Protein AF-A0A397V109-F1 (afdb_monomer_lite)

Secondary structure (DSSP, 8-state):
-----HHHHHHHHHHHHHH-TT--EEEEEEETTEEEEEEE-HHHHHHH-HHHHHHHHH----TTS-EEEEE-SS-HHHHHHHHHHHHH-----TT--HHHHHHHHHHHHHTT-HHHHHHHHHHHHHH-HHHHHHTHHHHHHHHHH-GGGHHHHHHHHHHHHHHHHHSSS-TTTSSGGGGG--HHHHHHHHH-S---S-HHHHHHHHHHHHHHT-TTS-SSGGG--HHHHHHHHHHTTTTGGG--GGGS-HHHIIIIIGGGGGGS-HHHHHHHHHHHH-TTS---SPPPPPSS----PPPS-S-----TTHHHHHHHHHHHHHHHHHHHHHHHHHHHHH-TT-HHHHHHHHHHHHHTT-HHHHHHHHHHHHHH-TT-HHHHHHHHHHHHHHHHHHEEEEEEE-HHHHHH--SSSSS---TTSSSP----EEEEETTSBHHHHHHHHHHHHTS-GGGEEEEEEEE-TT--EEEEEEPPGGGTTSBHHHHHHHHHTT-SSEEEEEEE-SS-SSSS-SS--TTS-TTEEEEEEEEEETTTTEEEEEEEEEEETTSBGGGGHHHHHHHTTPPTT--EEEEEEETTEEEE--TTSBTTTTT--TTEEEEEEEPPPHHHHHHHHHTT----HHHHHHHHTTEEEEEEEESS--SS-PPPEEEEEETT-BHHHHHHHHHHHHTS-GGGEEEEEEPTTT--EEEEE---TT-BHHHHT---S-TT---EEEEEE-SS-------SSSSSSSSS-----

pLDDT: mean 78.67, std 17.7, range [24.3, 97.19]

Structure (mmCIF, N/CA/C/O backbone):
data_AF-A0A397V109-F1
#
_entry.id   AF-A0A397V109-F1
#
loop_
_atom_site.group_PDB
_atom_site.id
_atom_site.type_symbol
_atom_site.label_atom_id
_atom_site.label_alt_id
_atom_site.label_comp_id
_atom_site.label_asym_id
_atom_site.label_entity_id
_atom_site.label_seq_id
_atom_site.pdbx_PDB_ins_code
_atom_site.Cartn_x
_atom_site.Cartn_y
_atom_site.Cartn_z
_atom_site.occupancy
_atom_site.B_iso_or_equiv
_atom_site.auth_seq_id
_atom_site.auth_comp_id
_atom_site.auth_asym_id
_atom_site.auth_atom_id
_atom_site.pdbx_PDB_model_num
ATOM 1 N N . MET A 1 1 ? 16.526 22.397 -56.017 1.00 57.78 1 MET A N 1
ATOM 2 C CA . MET A 1 1 ? 16.023 21.101 -55.518 1.00 57.78 1 MET A CA 1
ATOM 3 C C . MET A 1 1 ? 17.223 20.169 -55.477 1.00 57.78 1 MET A C 1
ATOM 5 O O . MET A 1 1 ? 17.871 20.022 -56.505 1.00 57.78 1 MET A O 1
ATOM 9 N N . THR A 1 2 ? 17.609 19.675 -54.302 1.00 64.06 2 THR A N 1
ATOM 10 C CA . THR A 1 2 ? 18.839 18.883 -54.137 1.00 64.06 2 THR A CA 1
ATOM 11 C C . THR A 1 2 ? 18.460 17.414 -54.027 1.00 64.06 2 THR A C 1
ATOM 13 O O . THR A 1 2 ? 17.889 17.015 -53.016 1.00 64.06 2 THR A O 1
ATOM 16 N N . THR A 1 3 ? 18.765 16.621 -55.052 1.00 83.31 3 THR A N 1
ATOM 17 C CA . THR A 1 3 ? 18.556 15.165 -55.046 1.00 83.31 3 THR A CA 1
ATOM 18 C C . THR A 1 3 ? 19.844 14.479 -54.602 1.00 83.31 3 THR A C 1
ATOM 20 O O . THR A 1 3 ? 20.918 14.778 -55.125 1.00 83.31 3 THR A O 1
ATOM 23 N N . LYS A 1 4 ? 19.752 13.588 -53.614 1.00 86.81 4 LYS A N 1
ATOM 24 C CA . LYS A 1 4 ? 20.885 12.852 -53.038 1.00 86.81 4 LYS A CA 1
ATOM 25 C C . LYS A 1 4 ? 20.827 11.396 -53.509 1.00 86.81 4 LYS A C 1
ATOM 27 O O . LYS A 1 4 ? 19.769 10.788 -53.435 1.00 86.81 4 LYS A O 1
ATOM 32 N N . PHE A 1 5 ? 21.951 10.846 -53.968 1.00 88.56 5 PHE A N 1
ATOM 33 C CA . PHE A 1 5 ? 22.059 9.472 -54.488 1.00 88.56 5 PHE A CA 1
ATOM 34 C C . PHE A 1 5 ? 23.004 8.626 -53.621 1.00 88.56 5 PHE A C 1
ATOM 36 O O . PHE A 1 5 ? 24.013 8.110 -54.100 1.00 88.56 5 PHE A O 1
ATOM 43 N N . PHE A 1 6 ? 22.729 8.548 -52.319 1.00 88.38 6 PHE A N 1
ATOM 44 C CA . PHE A 1 6 ? 23.632 7.887 -51.373 1.00 88.38 6 PHE A CA 1
ATOM 45 C C . PHE A 1 6 ? 23.567 6.360 -51.443 1.00 88.38 6 PHE A C 1
ATOM 47 O O . PHE A 1 6 ? 24.611 5.730 -51.348 1.00 88.38 6 PHE A O 1
ATOM 54 N N . ASP A 1 7 ? 22.410 5.767 -51.738 1.00 86.12 7 ASP A N 1
ATOM 55 C CA . ASP A 1 7 ? 22.260 4.304 -51.769 1.00 86.12 7 ASP A CA 1
ATOM 56 C C . ASP A 1 7 ? 23.189 3.645 -52.796 1.00 86.12 7 ASP A C 1
ATOM 58 O O . ASP A 1 7 ? 23.895 2.681 -52.498 1.00 86.12 7 ASP A O 1
ATOM 62 N N . GLN A 1 8 ? 23.266 4.212 -54.006 1.00 89.75 8 GLN A N 1
ATOM 63 C CA . GLN A 1 8 ? 24.170 3.702 -55.036 1.00 89.75 8 GLN A CA 1
ATOM 64 C C . GLN A 1 8 ? 25.644 3.889 -54.647 1.00 89.75 8 GLN A C 1
ATOM 66 O O . GLN A 1 8 ? 26.463 3.014 -54.926 1.00 89.75 8 GLN A O 1
ATOM 71 N N . LEU A 1 9 ? 25.989 5.002 -53.992 1.00 89.50 9 LEU A N 1
ATOM 72 C CA . LEU A 1 9 ? 27.342 5.244 -53.486 1.00 89.50 9 LEU A CA 1
ATOM 73 C C . LEU A 1 9 ? 27.724 4.212 -52.411 1.00 89.50 9 LEU A C 1
ATOM 75 O O . LEU A 1 9 ? 28.792 3.609 -52.499 1.00 89.50 9 LEU A O 1
ATOM 79 N N . CYS A 1 10 ? 26.838 3.958 -51.447 1.00 87.75 10 CYS A N 1
ATOM 80 C CA . CYS A 1 10 ? 27.024 2.972 -50.382 1.00 87.75 10 CYS A CA 1
ATOM 81 C C . CYS A 1 10 ? 27.157 1.544 -50.935 1.00 87.75 10 CYS A C 1
ATOM 83 O O . CYS A 1 10 ? 28.041 0.790 -50.519 1.00 87.75 10 CYS A O 1
ATOM 85 N N . ASN A 1 11 ? 26.347 1.187 -51.936 1.00 88.88 11 ASN A N 1
ATOM 86 C CA . ASN A 1 11 ? 26.445 -0.099 -52.631 1.00 88.88 11 ASN A CA 1
ATOM 87 C C . ASN A 1 11 ? 27.777 -0.256 -53.377 1.00 88.88 11 ASN A C 1
ATOM 89 O O . ASN A 1 11 ? 28.381 -1.328 -53.345 1.00 88.88 11 ASN A O 1
ATOM 93 N N . ASN A 1 12 ? 28.265 0.807 -54.021 1.00 91.06 12 ASN A N 1
ATOM 94 C CA . ASN A 1 12 ? 29.564 0.787 -54.696 1.00 91.06 12 ASN A CA 1
ATOM 95 C C . ASN A 1 12 ? 30.718 0.576 -53.698 1.00 91.06 12 ASN A C 1
ATOM 97 O O . ASN A 1 12 ? 31.621 -0.209 -53.977 1.00 91.06 12 ASN A O 1
ATOM 101 N N . LEU A 1 13 ? 30.671 1.216 -52.523 1.00 92.12 13 LEU A N 1
ATOM 102 C CA . LEU A 1 13 ? 31.668 1.014 -51.461 1.00 92.12 13 LEU A CA 1
ATOM 103 C C . LEU A 1 13 ? 31.584 -0.384 -50.835 1.00 92.12 13 LEU A C 1
ATOM 105 O O . LEU A 1 13 ? 32.615 -0.972 -50.520 1.00 92.12 13 LEU A O 1
ATOM 109 N N . THR A 1 14 ? 30.384 -0.954 -50.713 1.00 91.38 14 THR A N 1
ATOM 110 C CA . THR A 1 14 ? 30.206 -2.338 -50.238 1.00 91.38 14 THR A CA 1
ATOM 111 C C . THR A 1 14 ? 30.881 -3.333 -51.186 1.00 91.38 14 THR A C 1
ATOM 113 O O . THR A 1 14 ? 31.674 -4.160 -50.744 1.00 91.38 14 THR A O 1
ATOM 116 N N . LYS A 1 15 ? 30.665 -3.194 -52.502 1.00 92.06 15 LYS A N 1
ATOM 117 C CA . LYS A 1 15 ? 31.326 -4.035 -53.517 1.00 92.06 15 LYS A CA 1
ATOM 118 C C . LYS A 1 15 ? 32.849 -3.909 -53.496 1.00 92.06 15 LYS A C 1
ATOM 120 O O . LYS A 1 15 ? 33.547 -4.888 -53.734 1.00 92.06 15 LYS A O 1
ATOM 125 N N . LEU A 1 16 ? 33.369 -2.715 -53.202 1.00 93.19 16 LEU A N 1
ATOM 126 C CA . LEU A 1 16 ? 34.809 -2.489 -53.072 1.00 93.19 16 LEU A CA 1
ATOM 127 C C . LEU A 1 16 ? 35.408 -3.282 -51.897 1.00 93.19 16 LEU A C 1
ATOM 129 O O . LEU A 1 16 ? 36.487 -3.855 -52.032 1.00 93.19 16 LEU A O 1
ATOM 133 N N . LEU A 1 17 ? 34.705 -3.351 -50.761 1.00 93.12 17 LEU A N 1
ATOM 134 C CA . LEU A 1 17 ? 35.109 -4.189 -49.627 1.00 93.12 17 LEU A CA 1
ATOM 135 C C . LEU A 1 17 ? 35.103 -5.682 -49.998 1.00 93.12 17 LEU A C 1
ATOM 137 O O . LEU A 1 17 ? 36.055 -6.393 -49.685 1.00 93.12 17 LEU A O 1
ATOM 141 N N . GLU A 1 18 ? 34.064 -6.144 -50.696 1.00 91.19 18 GLU A N 1
ATOM 142 C CA . GLU A 1 18 ? 33.892 -7.556 -51.072 1.00 91.19 18 GLU A CA 1
ATOM 143 C C . GLU A 1 18 ? 34.936 -8.031 -52.093 1.00 91.19 18 GLU A C 1
ATOM 145 O O . GLU A 1 18 ? 35.552 -9.080 -51.905 1.00 91.19 18 GLU A O 1
ATOM 150 N N . ASN A 1 19 ? 35.192 -7.243 -53.141 1.00 90.94 19 ASN A N 1
ATOM 151 C CA . ASN A 1 19 ? 36.157 -7.604 -54.184 1.00 90.94 19 ASN A CA 1
ATOM 152 C C . ASN A 1 19 ? 37.613 -7.452 -53.718 1.00 90.94 19 ASN A C 1
ATOM 154 O O . ASN A 1 19 ? 38.496 -8.145 -54.220 1.00 90.94 19 ASN A O 1
ATOM 158 N N . SER A 1 20 ? 37.868 -6.583 -52.730 1.00 87.75 20 SER A N 1
ATOM 159 C CA . SER A 1 20 ? 39.208 -6.302 -52.189 1.00 87.75 20 SER A CA 1
ATOM 160 C C . SER A 1 20 ? 40.224 -5.766 -53.219 1.00 87.75 20 SER A C 1
ATOM 162 O O . SER A 1 20 ? 41.440 -5.895 -53.019 1.00 87.75 20 SER A O 1
ATOM 164 N N . ASP A 1 21 ? 39.746 -5.179 -54.318 1.00 86.81 21 ASP A N 1
ATOM 165 C CA . ASP A 1 21 ? 40.582 -4.565 -55.354 1.00 86.81 21 ASP A CA 1
ATOM 166 C C . ASP A 1 21 ? 41.346 -3.368 -54.775 1.00 86.81 21 ASP A C 1
ATOM 168 O O . ASP A 1 21 ? 40.750 -2.523 -54.128 1.00 86.81 21 ASP A O 1
ATOM 172 N N . GLU A 1 22 ? 42.661 -3.282 -55.005 1.00 88.88 22 GLU A N 1
ATOM 173 C CA . GLU A 1 22 ? 43.527 -2.196 -54.493 1.00 88.88 22 GLU A CA 1
ATOM 174 C C . GLU A 1 22 ? 43.613 -2.068 -52.954 1.00 88.88 22 GLU A C 1
ATOM 176 O O . GLU A 1 22 ? 44.060 -1.043 -52.427 1.00 88.88 22 GLU A O 1
ATOM 181 N N . HIS A 1 23 ? 43.249 -3.115 -52.204 1.00 92.94 23 HIS A N 1
ATOM 182 C CA . HIS A 1 23 ? 43.433 -3.123 -50.751 1.00 92.94 23 HIS A CA 1
ATOM 183 C C . HIS A 1 23 ? 44.911 -2.929 -50.365 1.00 92.94 23 HIS A C 1
ATOM 185 O O . HIS A 1 23 ? 45.818 -3.510 -50.960 1.00 92.94 23 HIS A O 1
ATOM 191 N N . ASN A 1 24 ? 45.151 -2.141 -49.317 1.00 93.06 24 ASN A N 1
ATOM 192 C CA . ASN A 1 24 ? 46.492 -1.837 -48.801 1.00 93.06 24 ASN A CA 1
ATOM 193 C C . ASN A 1 24 ? 46.618 -2.045 -47.278 1.00 93.06 24 ASN A C 1
ATOM 195 O O . ASN A 1 24 ? 47.662 -1.772 -46.677 1.00 93.06 24 ASN A O 1
ATOM 199 N N . VAL A 1 25 ? 45.556 -2.550 -46.641 1.00 94.69 25 VAL A N 1
ATOM 200 C CA . VAL A 1 25 ? 45.498 -2.893 -45.216 1.00 94.69 25 VAL A CA 1
ATOM 201 C C . VAL A 1 25 ? 44.958 -4.313 -45.051 1.00 94.69 25 VAL A C 1
ATOM 203 O O . VAL A 1 25 ? 44.003 -4.702 -45.723 1.00 94.69 25 VAL A O 1
ATOM 206 N N . ILE A 1 26 ? 45.552 -5.078 -44.135 1.00 94.62 26 ILE A N 1
ATOM 207 C CA . ILE A 1 26 ? 45.039 -6.366 -43.658 1.00 94.62 26 ILE A CA 1
ATOM 208 C C . ILE A 1 26 ? 44.776 -6.246 -42.160 1.00 94.62 26 ILE A C 1
ATOM 210 O O . ILE A 1 26 ? 45.684 -5.923 -41.396 1.00 94.62 26 ILE A O 1
ATOM 214 N N . ILE A 1 27 ? 43.548 -6.529 -41.737 1.00 94.94 27 ILE A N 1
ATOM 215 C CA . ILE A 1 27 ? 43.152 -6.538 -40.328 1.00 94.94 27 ILE A CA 1
ATOM 216 C C . ILE A 1 27 ? 42.909 -7.986 -39.914 1.00 94.94 27 ILE A C 1
ATOM 218 O O . ILE A 1 27 ? 42.006 -8.634 -40.435 1.00 94.94 27 ILE A O 1
ATOM 222 N N . LYS A 1 28 ? 43.731 -8.510 -39.010 1.00 94.12 28 LYS A N 1
ATOM 223 C CA . LYS A 1 28 ? 43.579 -9.846 -38.433 1.00 94.12 28 LYS A CA 1
ATOM 224 C C . LYS A 1 28 ? 42.728 -9.744 -37.176 1.00 94.12 28 LYS A C 1
ATOM 226 O O . LYS A 1 28 ? 43.086 -9.013 -36.257 1.00 94.12 28 LYS A O 1
ATOM 231 N N . VAL A 1 29 ? 41.611 -10.459 -37.152 1.00 94.31 29 VAL A N 1
ATOM 232 C CA . VAL A 1 29 ? 40.603 -10.388 -36.090 1.00 94.31 29 VAL A CA 1
ATOM 233 C C . VAL A 1 29 ? 40.403 -11.758 -35.466 1.00 94.31 29 VAL A C 1
ATOM 235 O O . VAL A 1 29 ? 40.302 -12.748 -36.189 1.00 94.31 29 VAL A O 1
ATOM 238 N N . GLY A 1 30 ? 40.307 -11.798 -34.140 1.00 87.06 30 GLY A N 1
ATOM 239 C CA . GLY A 1 30 ? 40.096 -13.018 -33.362 1.00 87.06 30 GLY A CA 1
ATOM 240 C C . GLY A 1 30 ? 41.320 -13.427 -32.542 1.00 87.06 30 GLY A C 1
ATOM 241 O O . GLY A 1 30 ? 42.300 -12.689 -32.443 1.00 87.06 30 GLY A O 1
ATOM 242 N N . GLN A 1 31 ? 41.240 -14.603 -31.921 1.00 84.94 31 GLN A N 1
ATOM 243 C CA . GLN A 1 31 ? 42.301 -15.191 -31.097 1.00 84.94 31 GLN A CA 1
ATOM 244 C C . GLN A 1 31 ? 42.579 -16.618 -31.567 1.00 84.94 31 GLN A C 1
ATOM 246 O O . GLN A 1 31 ? 41.668 -17.300 -32.040 1.00 84.94 31 GLN A O 1
ATOM 251 N N . ASP A 1 32 ? 43.827 -17.073 -31.439 1.00 77.31 32 ASP A N 1
ATOM 252 C CA . ASP A 1 32 ? 44.225 -18.418 -31.860 1.00 77.31 32 ASP A CA 1
ATOM 253 C C . ASP A 1 32 ? 43.330 -19.504 -31.229 1.00 77.31 32 ASP A C 1
ATOM 255 O O . ASP A 1 32 ? 43.099 -19.474 -30.016 1.00 77.31 32 ASP A O 1
ATOM 259 N N . PRO A 1 33 ? 42.826 -20.481 -32.015 1.00 77.81 33 PRO A N 1
ATOM 260 C CA . PRO A 1 33 ? 43.132 -20.760 -33.428 1.00 77.81 33 PRO A CA 1
ATOM 261 C C . PRO A 1 33 ? 42.203 -20.072 -34.456 1.00 77.81 33 PRO A C 1
ATOM 263 O O . PRO A 1 33 ? 42.360 -20.280 -35.658 1.00 77.81 33 PRO A O 1
ATOM 266 N N . ASN A 1 34 ? 41.222 -19.279 -34.019 1.00 84.50 34 ASN A N 1
ATOM 267 C CA . ASN A 1 34 ? 40.175 -18.702 -34.868 1.00 84.50 34 ASN A CA 1
ATOM 268 C C . ASN A 1 34 ? 40.494 -17.242 -35.224 1.00 84.50 34 ASN A C 1
ATOM 270 O O . ASN A 1 34 ? 39.963 -16.311 -34.615 1.00 84.50 34 ASN A O 1
ATOM 274 N N . ILE A 1 35 ? 41.363 -17.051 -36.222 1.00 91.06 35 ILE A N 1
ATOM 275 C CA . ILE A 1 35 ? 41.751 -15.731 -36.741 1.00 91.06 35 ILE A CA 1
ATOM 276 C C . ILE A 1 35 ? 41.269 -15.574 -38.186 1.00 91.06 35 ILE A C 1
ATOM 278 O O . ILE A 1 35 ? 41.599 -16.385 -39.051 1.00 91.06 35 ILE A O 1
ATOM 282 N N . GLN A 1 36 ? 40.547 -14.488 -38.467 1.00 94.56 36 GLN A N 1
ATOM 283 C CA . GLN A 1 36 ? 40.122 -14.109 -39.816 1.00 94.56 36 GLN A CA 1
ATOM 284 C C . GLN A 1 36 ? 40.826 -12.828 -40.272 1.00 94.56 36 GLN A C 1
ATOM 286 O O . GLN A 1 36 ? 40.946 -11.863 -39.521 1.00 94.56 36 GLN A O 1
ATOM 291 N N . ALA A 1 37 ? 41.294 -12.813 -41.522 1.00 93.44 37 ALA A N 1
ATOM 292 C CA . ALA A 1 37 ? 41.949 -11.659 -42.128 1.00 93.44 37 ALA A CA 1
ATOM 293 C C . ALA A 1 37 ? 40.981 -10.892 -43.041 1.00 93.44 37 ALA A C 1
ATOM 295 O O . ALA A 1 37 ? 40.477 -11.438 -44.021 1.00 93.44 37 ALA A O 1
ATOM 296 N N . PHE A 1 38 ? 40.776 -9.610 -42.750 1.00 95.31 38 PHE A N 1
ATOM 297 C CA . PHE A 1 38 ? 39.951 -8.688 -43.525 1.00 95.31 38 PHE A CA 1
ATOM 298 C C . PHE A 1 38 ? 40.837 -7.777 -44.373 1.00 95.31 38 PHE A C 1
ATOM 300 O O . PHE A 1 38 ? 41.732 -7.106 -43.854 1.00 95.31 38 PHE A O 1
ATOM 307 N N . LYS A 1 39 ? 40.589 -7.741 -45.683 1.00 95.62 39 LYS A N 1
ATOM 308 C CA . LYS A 1 39 ? 41.270 -6.843 -46.622 1.00 95.62 39 LYS A CA 1
ATOM 309 C C . LYS A 1 39 ? 40.537 -5.505 -46.667 1.00 95.62 39 LYS A C 1
ATOM 311 O O . LYS A 1 39 ? 39.320 -5.475 -46.811 1.00 95.62 39 LYS A O 1
ATOM 316 N N . ALA A 1 40 ? 41.264 -4.401 -46.520 1.00 95.75 40 ALA A N 1
ATOM 317 C CA . ALA A 1 40 ? 40.664 -3.076 -46.417 1.00 95.75 40 ALA A CA 1
ATOM 318 C C . ALA A 1 40 ? 41.521 -1.959 -47.037 1.00 95.75 40 ALA A C 1
ATOM 320 O O . ALA A 1 40 ? 42.699 -2.134 -47.354 1.00 95.75 40 ALA A O 1
ATOM 321 N N . HIS A 1 41 ? 40.905 -0.783 -47.173 1.00 95.44 41 HIS A N 1
ATOM 322 C CA . HIS A 1 41 ? 41.467 0.406 -47.800 1.00 95.44 41 HIS A CA 1
ATOM 323 C C . HIS A 1 41 ? 41.745 1.473 -46.745 1.00 95.44 41 HIS A C 1
ATOM 325 O O . HIS A 1 41 ? 40.826 1.985 -46.097 1.00 95.44 41 HIS A O 1
ATOM 331 N N . SER A 1 42 ? 43.013 1.862 -46.602 1.00 93.25 42 SER A N 1
ATOM 332 C CA . SER A 1 42 ? 43.443 2.845 -45.605 1.00 93.25 42 SER A CA 1
ATOM 333 C C . SER A 1 42 ? 42.716 4.180 -45.753 1.00 93.25 42 SER A C 1
ATOM 335 O O . SER A 1 42 ? 42.463 4.846 -44.757 1.00 93.25 42 SER A O 1
ATOM 337 N N . ILE A 1 43 ? 42.365 4.582 -46.981 1.00 92.38 43 ILE A N 1
ATOM 338 C CA . ILE A 1 43 ? 41.693 5.861 -47.240 1.00 92.38 43 ILE A CA 1
ATOM 339 C C . ILE A 1 43 ? 40.280 5.897 -46.643 1.00 92.38 43 ILE A C 1
ATOM 341 O O . ILE A 1 43 ? 39.912 6.883 -46.007 1.00 92.38 43 ILE A O 1
ATOM 345 N N . ILE A 1 44 ? 39.529 4.798 -46.763 1.00 93.94 44 ILE A N 1
ATOM 346 C CA . ILE A 1 44 ? 38.174 4.678 -46.215 1.00 93.94 44 ILE A CA 1
ATOM 347 C C . ILE A 1 44 ? 38.259 4.624 -44.691 1.00 93.94 44 ILE A C 1
ATOM 349 O O . ILE A 1 44 ? 37.640 5.450 -44.018 1.00 93.94 44 ILE A O 1
ATOM 353 N N . LEU A 1 45 ? 39.115 3.746 -44.156 1.00 94.25 45 LEU A N 1
ATOM 354 C CA . LEU A 1 45 ? 39.343 3.610 -42.716 1.00 94.25 45 LEU A CA 1
ATOM 355 C C . LEU A 1 45 ? 39.734 4.947 -42.062 1.00 94.25 45 LEU A C 1
ATOM 357 O O . LEU A 1 45 ? 39.098 5.361 -41.095 1.00 94.25 45 LEU A O 1
ATOM 361 N N . ASN A 1 46 ? 40.707 5.664 -42.637 1.00 91.69 46 ASN A N 1
ATOM 362 C CA . ASN A 1 46 ? 41.176 6.962 -42.138 1.00 91.69 46 ASN A CA 1
ATOM 363 C C . ASN A 1 46 ? 40.090 8.043 -42.154 1.00 91.69 46 ASN A C 1
ATOM 365 O O . ASN A 1 46 ? 40.121 8.960 -41.332 1.00 91.69 46 ASN A O 1
ATOM 369 N N . SER A 1 47 ? 39.178 7.983 -43.127 1.00 89.81 47 SER A N 1
ATOM 370 C CA . SER A 1 47 ? 38.134 8.996 -43.303 1.00 89.81 47 SER A CA 1
ATOM 371 C C . SER A 1 47 ? 36.938 8.794 -42.371 1.00 89.81 47 SER A C 1
ATOM 373 O O . SER A 1 47 ? 36.316 9.772 -41.959 1.00 89.81 47 SER A O 1
ATOM 375 N N . ARG A 1 48 ? 36.620 7.541 -42.026 1.00 91.44 48 ARG A N 1
ATOM 376 C CA . ARG A 1 48 ? 35.386 7.170 -41.318 1.00 91.44 48 ARG A CA 1
ATOM 377 C C . ARG A 1 48 ? 35.602 6.767 -39.861 1.00 91.44 48 ARG A C 1
ATOM 379 O O . ARG A 1 48 ? 34.657 6.839 -39.083 1.00 91.44 48 ARG A O 1
ATOM 386 N N . CYS A 1 49 ? 36.816 6.379 -39.471 1.00 94.44 49 CYS A N 1
ATOM 387 C CA . CYS A 1 49 ? 37.109 5.897 -38.125 1.00 94.44 49 CYS A CA 1
ATOM 388 C C . CYS A 1 49 ? 38.420 6.492 -37.592 1.00 94.44 49 CYS A C 1
ATOM 390 O O . CYS A 1 49 ? 39.511 6.192 -38.081 1.00 94.44 49 CYS A O 1
ATOM 392 N N . LEU A 1 50 ? 38.315 7.327 -36.552 1.00 90.00 50 LEU A N 1
ATOM 393 C CA . LEU A 1 50 ? 39.473 7.986 -35.942 1.00 90.00 50 LEU A CA 1
ATOM 394 C C . LEU A 1 50 ? 40.457 6.974 -35.336 1.00 90.00 50 LEU A C 1
ATOM 396 O O . LEU A 1 50 ? 41.660 7.125 -35.515 1.00 90.00 50 LEU A O 1
ATOM 400 N N . TYR A 1 51 ? 39.948 5.902 -34.720 1.00 93.56 51 TYR A N 1
ATOM 401 C CA . TYR A 1 51 ? 40.778 4.814 -34.201 1.00 93.56 51 TYR A CA 1
ATOM 402 C C . TYR A 1 51 ? 41.703 4.243 -35.282 1.00 93.56 51 TYR A C 1
ATOM 404 O O . TYR A 1 51 ? 42.913 4.135 -35.082 1.00 93.56 51 TYR A O 1
ATOM 412 N N . PHE A 1 52 ? 41.158 3.921 -36.460 1.00 94.31 52 PHE A N 1
ATOM 413 C CA . PHE A 1 52 ? 41.978 3.396 -37.548 1.00 94.31 52 PHE A CA 1
ATOM 414 C C . PHE A 1 52 ? 42.904 4.447 -38.141 1.00 94.31 52 PHE A C 1
ATOM 416 O O . PHE A 1 52 ? 44.024 4.098 -38.500 1.00 94.31 52 PHE A O 1
ATOM 423 N N . LYS A 1 53 ? 42.488 5.716 -38.198 1.00 92.88 53 LYS A N 1
ATOM 424 C CA . LYS A 1 53 ? 43.363 6.816 -38.619 1.00 92.88 53 LYS A CA 1
ATOM 425 C C . LYS A 1 53 ? 44.630 6.886 -37.766 1.00 92.88 53 LYS A C 1
ATOM 427 O O . LYS A 1 53 ? 45.732 6.930 -38.314 1.00 92.88 53 LYS A O 1
ATOM 432 N N . ASP A 1 54 ? 44.472 6.838 -36.449 1.00 92.25 54 ASP A N 1
ATOM 433 C CA . ASP A 1 54 ? 45.587 6.918 -35.507 1.00 92.25 54 ASP A CA 1
ATOM 434 C C . ASP A 1 54 ? 46.431 5.631 -35.540 1.00 92.25 54 ASP A C 1
ATOM 436 O O . ASP A 1 54 ? 47.659 5.688 -35.639 1.00 92.25 54 ASP A O 1
ATOM 440 N N . LYS A 1 55 ? 45.785 4.455 -35.569 1.00 91.50 55 LYS A N 1
ATOM 441 C CA . LYS A 1 55 ? 46.469 3.150 -35.630 1.00 91.50 55 LYS A CA 1
ATOM 442 C C . LYS A 1 55 ? 47.271 2.987 -36.926 1.00 91.50 55 LYS A C 1
ATOM 444 O O . LYS A 1 55 ? 48.414 2.540 -36.894 1.00 91.50 55 LYS A O 1
ATOM 449 N N . LEU A 1 56 ? 46.726 3.409 -38.068 1.00 91.69 56 LEU A N 1
ATOM 450 C CA . LEU A 1 56 ? 47.418 3.368 -39.360 1.00 91.69 56 LEU A CA 1
ATOM 451 C C . LEU A 1 56 ? 48.566 4.377 -39.446 1.00 91.69 56 LEU A C 1
ATOM 453 O O . LEU A 1 56 ? 49.530 4.109 -40.165 1.00 91.69 56 LEU A O 1
ATOM 457 N N . ALA A 1 57 ? 48.498 5.511 -38.744 1.00 89.31 57 ALA A N 1
ATOM 458 C CA . ALA A 1 57 ? 49.602 6.470 -38.681 1.00 89.31 57 ALA A CA 1
ATOM 459 C C . ALA A 1 57 ? 50.821 5.907 -37.928 1.00 89.31 57 ALA A C 1
ATOM 461 O O . ALA A 1 57 ? 51.954 6.220 -38.288 1.00 89.31 57 ALA A O 1
ATOM 462 N N . ALA A 1 58 ? 50.594 5.040 -36.938 1.00 89.56 58 ALA A N 1
ATOM 463 C CA . ALA A 1 58 ? 51.648 4.401 -36.150 1.00 89.56 58 ALA A CA 1
ATOM 464 C C . ALA A 1 58 ? 52.326 3.202 -36.849 1.00 89.56 58 ALA A C 1
ATOM 466 O O . ALA A 1 58 ? 53.396 2.772 -36.423 1.00 89.56 58 ALA A O 1
ATOM 467 N N . ILE A 1 59 ? 51.718 2.652 -37.907 1.00 89.88 59 ILE A N 1
ATOM 468 C CA . ILE A 1 59 ? 52.175 1.424 -38.576 1.00 89.88 59 ILE A CA 1
ATOM 469 C C . ILE A 1 59 ? 52.875 1.748 -39.902 1.00 89.88 59 ILE A C 1
ATOM 471 O O . ILE A 1 59 ? 52.355 2.503 -40.734 1.00 89.88 59 ILE A O 1
ATOM 475 N N . THR A 1 60 ? 54.034 1.126 -40.132 1.00 84.88 60 THR A N 1
ATOM 476 C CA . THR A 1 60 ? 54.774 1.176 -41.402 1.00 84.88 60 THR A CA 1
ATOM 477 C C . THR A 1 60 ? 54.337 0.067 -42.359 1.00 84.88 60 THR A C 1
ATOM 479 O O . THR A 1 60 ? 53.773 -0.946 -41.950 1.00 84.88 60 THR A O 1
ATOM 482 N N . TYR A 1 61 ? 54.586 0.262 -43.653 1.00 85.06 61 TYR A N 1
ATOM 483 C CA . TYR A 1 61 ? 54.345 -0.773 -44.658 1.00 85.06 61 TYR A CA 1
ATOM 484 C C . TYR A 1 61 ? 55.328 -1.938 -44.498 1.00 85.06 61 TYR A C 1
ATOM 486 O O . TYR A 1 61 ? 56.483 -1.725 -44.129 1.00 85.06 61 TYR A O 1
ATOM 494 N N . ASN A 1 62 ? 54.859 -3.153 -44.776 1.00 84.69 62 ASN A N 1
ATOM 495 C CA . ASN A 1 62 ? 55.712 -4.332 -44.912 1.00 84.69 62 ASN A CA 1
ATOM 496 C C . ASN A 1 62 ? 56.317 -4.434 -46.327 1.00 84.69 62 ASN A C 1
ATOM 498 O O . ASN A 1 62 ? 56.003 -3.627 -47.203 1.00 84.69 62 ASN A O 1
ATOM 502 N N . ASP A 1 63 ? 57.126 -5.470 -46.564 1.00 79.88 63 ASP A N 1
ATOM 503 C CA . ASP A 1 63 ? 57.806 -5.722 -47.847 1.00 79.88 63 ASP A CA 1
ATOM 504 C C . ASP A 1 63 ? 56.850 -5.886 -49.048 1.00 79.88 63 ASP A C 1
ATOM 506 O O . ASP A 1 63 ? 57.251 -5.703 -50.195 1.00 79.88 63 ASP A O 1
ATOM 510 N N . ASN A 1 64 ? 55.568 -6.170 -48.790 1.00 80.88 64 ASN A N 1
ATOM 511 C CA . ASN A 1 64 ? 54.514 -6.281 -49.801 1.00 80.88 64 ASN A CA 1
ATOM 512 C C . ASN A 1 64 ? 53.693 -4.983 -49.956 1.00 80.88 64 ASN A C 1
ATOM 514 O O . ASN A 1 64 ? 52.612 -5.019 -50.536 1.00 80.88 64 ASN A O 1
ATOM 518 N N . ASN A 1 65 ? 54.163 -3.848 -49.424 1.00 83.75 65 ASN A N 1
ATOM 519 C CA . ASN A 1 65 ? 53.439 -2.570 -49.378 1.00 83.75 65 ASN A CA 1
ATOM 520 C C . ASN A 1 65 ? 52.069 -2.637 -48.669 1.00 83.75 65 ASN A C 1
ATOM 522 O O . ASN A 1 65 ? 51.165 -1.858 -48.971 1.00 83.75 65 ASN A O 1
ATOM 526 N N . MET A 1 66 ? 51.922 -3.519 -47.674 1.00 88.75 66 MET A N 1
ATOM 527 C CA . MET A 1 66 ? 50.698 -3.683 -46.879 1.00 88.75 66 MET A CA 1
ATOM 528 C C . MET A 1 66 ? 50.897 -3.235 -45.431 1.00 88.75 66 MET A C 1
ATOM 530 O O . MET A 1 66 ? 51.953 -3.468 -44.840 1.00 88.75 66 MET A O 1
ATOM 534 N N . LYS A 1 67 ? 49.862 -2.649 -44.822 1.00 90.94 67 LYS A N 1
ATOM 535 C CA . LYS A 1 67 ? 49.803 -2.437 -43.364 1.00 90.94 67 LYS A CA 1
ATOM 536 C C . LYS A 1 67 ? 49.016 -3.560 -42.701 1.00 90.94 67 LYS A C 1
ATOM 538 O O . LYS A 1 67 ? 47.914 -3.871 -43.144 1.00 90.94 67 LYS A O 1
ATOM 543 N N . ILE A 1 68 ? 49.563 -4.151 -41.641 1.00 91.56 68 ILE A N 1
ATOM 544 C CA . ILE A 1 68 ? 48.909 -5.231 -40.889 1.00 91.56 68 ILE A CA 1
ATOM 545 C C . ILE A 1 68 ? 48.473 -4.697 -39.527 1.00 91.56 68 ILE A C 1
ATOM 547 O O . ILE A 1 68 ? 49.265 -4.070 -38.828 1.00 91.56 68 ILE A O 1
ATOM 551 N N . ILE A 1 69 ? 47.215 -4.938 -39.170 1.00 92.69 69 ILE A N 1
ATOM 552 C CA . ILE A 1 69 ? 46.632 -4.595 -37.874 1.00 92.69 69 ILE A CA 1
ATOM 553 C C . ILE A 1 69 ? 46.143 -5.877 -37.215 1.00 92.69 69 ILE A C 1
ATOM 555 O O . ILE A 1 69 ? 45.327 -6.580 -37.800 1.00 92.69 69 ILE A O 1
ATOM 559 N N . ASP A 1 70 ? 46.567 -6.126 -35.982 1.00 90.19 70 ASP A N 1
ATOM 560 C CA . ASP A 1 70 ? 45.997 -7.184 -35.150 1.00 90.19 70 ASP A CA 1
ATOM 561 C C . ASP A 1 70 ? 44.902 -6.600 -34.238 1.00 90.19 70 ASP A C 1
ATOM 563 O O . ASP A 1 70 ? 45.073 -5.525 -33.639 1.00 90.19 70 ASP A O 1
ATOM 567 N N . GLN A 1 71 ? 43.756 -7.284 -34.173 1.00 90.19 71 GLN A N 1
ATOM 568 C CA . GLN A 1 71 ? 42.614 -6.936 -33.331 1.00 90.19 71 GLN A CA 1
ATOM 569 C C . GLN A 1 71 ? 42.058 -8.170 -32.615 1.00 90.19 71 GLN A C 1
ATOM 571 O O . GLN A 1 71 ? 41.301 -8.962 -33.169 1.00 90.19 71 GLN A O 1
ATOM 576 N N . THR A 1 72 ? 42.417 -8.309 -31.343 1.00 85.50 72 THR A N 1
ATOM 577 C CA . THR A 1 72 ? 42.130 -9.503 -30.530 1.00 85.50 72 THR A CA 1
ATOM 578 C C . THR A 1 72 ? 40.917 -9.358 -29.610 1.00 85.50 72 THR A C 1
ATOM 580 O O . THR A 1 72 ? 40.517 -10.336 -28.983 1.00 85.50 72 THR A O 1
ATOM 583 N N . ASN A 1 73 ? 40.360 -8.148 -29.493 1.00 84.25 73 ASN A N 1
ATOM 584 C CA . ASN A 1 73 ? 39.348 -7.794 -28.486 1.00 84.25 73 ASN A CA 1
ATOM 585 C C . ASN A 1 73 ? 37.909 -7.785 -29.027 1.00 84.25 73 ASN A C 1
ATOM 587 O O . ASN A 1 73 ? 36.986 -7.428 -28.305 1.00 84.25 73 ASN A O 1
ATOM 591 N N . VAL A 1 74 ? 37.714 -8.160 -30.293 1.00 91.19 74 VAL A N 1
ATOM 592 C CA . VAL A 1 74 ? 36.414 -8.141 -30.976 1.00 91.19 74 VAL A CA 1
ATOM 593 C C . VAL A 1 74 ? 36.224 -9.464 -31.709 1.00 91.19 74 VAL A C 1
ATOM 595 O O . VAL A 1 74 ? 37.175 -9.997 -32.287 1.00 91.19 74 VAL A O 1
ATOM 598 N N . SER A 1 75 ? 35.007 -10.007 -31.672 1.00 91.81 75 SER A N 1
ATOM 599 C CA . SER A 1 75 ? 34.672 -11.232 -32.398 1.00 91.81 75 SER A CA 1
ATOM 600 C C . SER A 1 75 ? 34.628 -10.983 -33.909 1.00 91.81 75 SER A C 1
ATOM 602 O O . SER A 1 75 ? 34.397 -9.868 -34.378 1.00 91.81 75 SER A O 1
ATOM 604 N N . ILE A 1 76 ? 34.848 -12.038 -34.692 1.00 93.00 76 ILE A N 1
ATOM 605 C CA . ILE A 1 76 ? 34.856 -11.961 -36.160 1.00 93.00 76 ILE A CA 1
ATOM 606 C C . ILE A 1 76 ? 33.511 -11.439 -36.692 1.00 93.00 76 ILE A C 1
ATOM 608 O O . ILE A 1 76 ? 33.495 -10.599 -37.587 1.00 93.00 76 ILE A O 1
ATOM 612 N N . GLU A 1 77 ? 32.400 -11.895 -36.109 1.00 91.88 77 GLU A N 1
ATOM 613 C CA . GLU A 1 77 ? 31.039 -11.487 -36.476 1.00 91.88 77 GLU A CA 1
ATOM 614 C C . GLU A 1 77 ? 30.803 -9.991 -36.229 1.00 91.88 77 GLU A C 1
ATOM 616 O O . GLU A 1 77 ? 30.408 -9.261 -37.138 1.00 91.88 77 GLU A O 1
ATOM 621 N N . ILE A 1 78 ? 31.125 -9.507 -35.026 1.00 94.25 78 ILE A N 1
ATOM 622 C CA . ILE A 1 78 ? 30.967 -8.091 -34.670 1.00 94.25 78 ILE A CA 1
ATOM 623 C C . ILE A 1 78 ? 31.860 -7.211 -35.546 1.00 94.25 78 ILE A C 1
ATOM 625 O O . ILE A 1 78 ? 31.445 -6.139 -35.992 1.00 94.25 78 ILE A O 1
ATOM 629 N N . PHE A 1 79 ? 33.080 -7.664 -35.836 1.00 95.44 79 PHE A N 1
ATOM 630 C CA . PHE A 1 79 ? 33.976 -6.917 -36.703 1.00 95.44 79 PHE A CA 1
ATOM 631 C C . PHE A 1 79 ? 33.475 -6.841 -38.148 1.00 95.44 79 PHE A C 1
ATOM 633 O O . PHE A 1 79 ? 33.618 -5.782 -38.757 1.00 95.44 79 PHE A O 1
ATOM 640 N N . ASP A 1 80 ? 32.871 -7.907 -38.688 1.00 93.44 80 ASP A N 1
ATOM 641 C CA . ASP A 1 80 ? 32.278 -7.889 -40.034 1.00 93.44 80 ASP A CA 1
ATOM 642 C C . ASP A 1 80 ? 31.183 -6.815 -40.145 1.00 93.44 80 ASP A C 1
ATOM 644 O O . ASP A 1 80 ? 31.157 -6.029 -41.096 1.00 93.44 80 ASP A O 1
ATOM 648 N N . ILE A 1 81 ? 30.339 -6.693 -39.116 1.00 94.38 81 ILE A N 1
ATOM 649 C CA . ILE A 1 81 ? 29.314 -5.643 -39.046 1.00 94.38 81 ILE A CA 1
ATOM 650 C C . ILE A 1 81 ? 29.967 -4.253 -39.016 1.00 94.38 81 ILE A C 1
ATOM 652 O O . ILE A 1 81 ? 29.582 -3.363 -39.779 1.00 94.38 81 ILE A O 1
ATOM 656 N N . ILE A 1 82 ? 30.992 -4.061 -38.179 1.00 95.56 82 ILE A N 1
ATOM 657 C CA . ILE A 1 82 ? 31.689 -2.774 -38.033 1.00 95.56 82 ILE A CA 1
ATOM 658 C C . ILE A 1 82 ? 32.385 -2.361 -39.327 1.00 95.56 82 ILE A C 1
ATOM 660 O O . ILE A 1 82 ? 32.278 -1.203 -39.739 1.00 95.56 82 ILE A O 1
ATOM 664 N N . ILE A 1 83 ? 33.098 -3.276 -39.986 1.00 95.19 83 ILE A N 1
ATOM 665 C CA . ILE A 1 83 ? 33.824 -2.947 -41.212 1.00 95.19 83 ILE A CA 1
ATOM 666 C C . ILE A 1 83 ? 32.853 -2.638 -42.354 1.00 95.19 83 ILE A C 1
ATOM 668 O O . ILE A 1 83 ? 33.077 -1.670 -43.080 1.00 95.19 83 ILE A O 1
ATOM 672 N N . ARG A 1 84 ? 31.728 -3.357 -42.465 1.00 94.38 84 ARG A N 1
ATOM 673 C CA . ARG A 1 84 ? 30.662 -3.023 -43.423 1.00 94.38 84 ARG A CA 1
ATOM 674 C C . ARG A 1 84 ? 30.084 -1.637 -43.145 1.00 94.38 84 ARG A C 1
ATOM 676 O O . ARG A 1 84 ? 30.058 -0.809 -44.056 1.00 94.38 84 ARG A O 1
ATOM 683 N N . TYR A 1 85 ? 29.740 -1.342 -41.890 1.00 95.06 85 TYR A N 1
ATOM 684 C CA . TYR A 1 85 ? 29.250 -0.025 -41.473 1.00 95.06 85 TYR A CA 1
ATOM 685 C C . TYR A 1 85 ? 30.247 1.102 -41.789 1.00 95.06 85 TYR A C 1
ATOM 687 O O . TYR A 1 85 ? 29.860 2.177 -42.249 1.00 95.06 85 TYR A O 1
ATOM 695 N N . ILE A 1 86 ? 31.550 0.878 -41.596 1.00 94.88 86 ILE A N 1
ATOM 696 C CA . ILE A 1 86 ? 32.578 1.871 -41.935 1.00 94.88 86 ILE A CA 1
ATOM 697 C C . ILE A 1 86 ? 32.549 2.208 -43.434 1.00 94.88 86 ILE A C 1
ATOM 699 O O . ILE A 1 86 ? 32.709 3.379 -43.790 1.00 94.88 86 ILE A O 1
ATOM 703 N N . TYR A 1 87 ? 32.316 1.217 -44.298 1.00 94.38 87 TYR A N 1
ATOM 704 C CA . TYR A 1 87 ? 32.290 1.397 -45.751 1.00 94.38 87 TYR A CA 1
ATOM 705 C C . TYR A 1 87 ? 30.984 1.991 -46.267 1.00 94.38 87 TYR A C 1
ATOM 707 O O . TYR A 1 87 ? 31.025 2.872 -47.122 1.00 94.38 87 TYR A O 1
ATOM 715 N N . ASN A 1 88 ? 29.836 1.514 -45.788 1.00 90.81 88 ASN A N 1
ATOM 716 C CA . ASN A 1 88 ? 28.544 1.856 -46.383 1.00 90.81 88 ASN A CA 1
ATOM 717 C C . ASN A 1 88 ? 27.622 2.677 -45.472 1.00 90.81 88 ASN A C 1
ATOM 719 O O . ASN A 1 88 ? 26.646 3.236 -45.961 1.00 90.81 88 ASN A O 1
ATOM 723 N N . GLY A 1 89 ? 27.935 2.805 -44.181 1.00 87.81 89 GLY A N 1
ATOM 724 C CA . GLY A 1 89 ? 27.137 3.557 -43.211 1.00 87.81 89 GLY A CA 1
ATOM 725 C C . GLY A 1 89 ? 25.772 2.944 -42.893 1.00 87.81 89 GLY A C 1
ATOM 726 O O . GLY A 1 89 ? 24.944 3.624 -42.297 1.00 87.81 89 GLY A O 1
ATOM 727 N N . VAL A 1 90 ? 25.523 1.695 -43.290 1.00 86.12 90 VAL A N 1
ATOM 728 C CA . VAL A 1 90 ? 24.248 1.000 -43.096 1.00 86.12 90 VAL A CA 1
ATOM 729 C C . VAL A 1 90 ? 24.390 -0.033 -41.986 1.00 86.12 90 VAL A C 1
ATOM 731 O O . VAL A 1 90 ? 25.388 -0.750 -41.911 1.00 86.12 90 VAL A O 1
ATOM 734 N N . ILE A 1 91 ? 23.364 -0.129 -41.145 1.00 87.56 91 ILE A N 1
ATOM 735 C CA . ILE A 1 91 ? 23.213 -1.197 -40.163 1.00 87.56 91 ILE A CA 1
ATOM 736 C C . ILE A 1 91 ? 21.777 -1.724 -40.192 1.00 87.56 91 ILE A C 1
ATOM 738 O O . ILE A 1 91 ? 20.836 -0.947 -40.322 1.00 87.56 91 ILE A O 1
ATOM 742 N N . SER A 1 92 ? 21.617 -3.042 -40.082 1.00 82.69 92 SER A N 1
ATOM 743 C CA . SER A 1 92 ? 20.323 -3.692 -39.870 1.00 82.69 92 SER A CA 1
ATOM 744 C C . SER A 1 92 ? 20.381 -4.459 -38.556 1.00 82.69 92 SER A C 1
ATOM 746 O O . SER A 1 92 ? 21.298 -5.251 -38.351 1.00 82.69 92 SER A O 1
ATOM 748 N N . LEU A 1 93 ? 19.424 -4.190 -37.667 1.00 81.75 93 LEU A N 1
ATOM 749 C CA . LEU A 1 93 ? 19.315 -4.835 -36.355 1.00 81.75 93 LEU A CA 1
ATOM 750 C C . LEU A 1 93 ? 18.210 -5.903 -36.316 1.00 81.75 93 LEU A C 1
ATOM 752 O O . LEU A 1 93 ? 18.115 -6.630 -35.339 1.00 81.75 93 LEU A O 1
ATOM 756 N N . GLU A 1 94 ? 17.407 -6.039 -37.379 1.00 74.69 94 GLU A N 1
ATOM 757 C CA . GLU A 1 94 ? 16.201 -6.891 -37.418 1.00 74.69 94 GLU A CA 1
ATOM 758 C C . GLU A 1 94 ? 16.478 -8.379 -37.163 1.00 74.69 94 GLU A C 1
ATOM 760 O O . GLU A 1 94 ? 15.604 -9.115 -36.716 1.00 74.69 94 GLU A O 1
ATOM 765 N N . THR A 1 95 ? 17.693 -8.835 -37.467 1.00 75.19 95 THR A N 1
ATOM 766 C CA . THR A 1 95 ? 18.093 -10.249 -37.382 1.00 75.19 95 THR A CA 1
ATOM 767 C C . THR A 1 95 ? 19.113 -10.518 -36.277 1.00 75.19 95 THR A C 1
ATOM 769 O O . THR A 1 95 ? 19.535 -11.659 -36.095 1.00 75.19 95 THR A O 1
ATOM 772 N N . ILE A 1 96 ? 19.514 -9.480 -35.539 1.00 84.31 96 ILE A N 1
ATOM 773 C CA . ILE A 1 96 ? 20.579 -9.542 -34.542 1.00 84.31 96 ILE A CA 1
ATOM 774 C C . ILE A 1 96 ? 19.946 -9.644 -33.154 1.00 84.31 96 ILE A C 1
ATOM 776 O O . ILE A 1 96 ? 19.069 -8.859 -32.806 1.00 84.31 96 ILE A O 1
ATOM 780 N N . ASN A 1 97 ? 20.401 -10.603 -32.346 1.00 86.75 97 ASN A N 1
ATOM 781 C CA . ASN A 1 97 ? 19.931 -10.732 -30.967 1.00 86.75 97 ASN A CA 1
ATOM 782 C C . ASN A 1 97 ? 20.500 -9.618 -30.064 1.00 86.75 97 ASN A C 1
ATOM 784 O O . ASN A 1 97 ? 21.520 -8.995 -30.361 1.00 86.75 97 ASN A O 1
ATOM 788 N N . GLU A 1 98 ? 19.872 -9.402 -28.914 1.00 89.38 98 GLU A N 1
ATOM 789 C CA . GLU A 1 98 ? 20.176 -8.298 -28.002 1.00 89.38 98 GLU A CA 1
ATOM 790 C C . GLU A 1 98 ? 21.600 -8.330 -27.438 1.00 89.38 98 GLU A C 1
ATOM 792 O O . GLU A 1 98 ? 22.234 -7.282 -27.295 1.00 89.38 98 GLU A O 1
ATOM 797 N N . SER A 1 99 ? 22.129 -9.526 -27.161 1.00 89.94 99 SER A N 1
ATOM 798 C CA . SER A 1 99 ? 23.506 -9.699 -26.683 1.00 89.94 99 SER A CA 1
ATOM 799 C C . SER A 1 99 ? 24.506 -9.240 -27.738 1.00 89.94 99 SER A C 1
ATOM 801 O O . SER A 1 99 ? 25.431 -8.491 -27.433 1.00 89.94 99 SER A O 1
ATOM 803 N N . THR A 1 100 ? 24.286 -9.623 -28.996 1.00 90.94 100 THR A N 1
ATOM 804 C CA . THR A 1 100 ? 25.122 -9.226 -30.130 1.00 90.94 100 THR A CA 1
ATOM 805 C C . THR A 1 100 ? 25.007 -7.720 -30.403 1.00 90.94 100 THR A C 1
ATOM 807 O O . THR A 1 100 ? 26.015 -7.077 -30.688 1.00 90.94 100 THR A O 1
ATOM 810 N N . ILE A 1 101 ? 23.822 -7.111 -30.240 1.00 92.19 101 ILE A N 1
ATOM 811 C CA . ILE A 1 101 ? 23.652 -5.644 -30.313 1.00 92.19 101 ILE A CA 1
ATOM 812 C C . ILE A 1 101 ? 24.487 -4.948 -29.229 1.00 92.19 101 ILE A C 1
ATOM 814 O O . ILE A 1 101 ? 25.141 -3.935 -29.493 1.00 92.19 101 ILE A O 1
ATOM 818 N N . PHE A 1 102 ? 24.493 -5.485 -28.009 1.00 93.62 102 PHE A N 1
ATOM 819 C CA . PHE A 1 102 ? 25.273 -4.924 -26.911 1.00 93.62 102 PHE A CA 1
ATOM 820 C C . PHE A 1 102 ? 26.787 -5.112 -27.101 1.00 93.62 102 PHE A C 1
ATOM 822 O O . PHE A 1 102 ? 27.550 -4.169 -26.890 1.00 93.62 102 PHE A O 1
ATOM 829 N N . GLU A 1 103 ? 27.241 -6.271 -27.578 1.00 93.44 103 GLU A N 1
ATOM 830 C CA . GLU A 1 103 ? 28.642 -6.485 -27.971 1.00 93.44 103 GLU A CA 1
ATOM 831 C C . GLU A 1 103 ? 29.073 -5.521 -29.082 1.00 93.44 103 GLU A C 1
ATOM 833 O O . GLU A 1 103 ? 30.151 -4.921 -29.013 1.00 93.44 103 GLU A O 1
ATOM 838 N N . LEU A 1 104 ? 28.205 -5.306 -30.074 1.00 94.94 104 LEU A N 1
ATOM 839 C CA . LEU A 1 104 ? 28.437 -4.347 -31.146 1.00 94.94 104 LEU A CA 1
ATOM 840 C C . LEU A 1 104 ? 28.561 -2.921 -30.607 1.00 94.94 104 LEU A C 1
ATOM 842 O O . LEU A 1 104 ? 29.402 -2.160 -31.087 1.00 94.94 104 LEU A O 1
ATOM 846 N N . LEU A 1 105 ? 27.765 -2.553 -29.603 1.00 95.44 105 LEU A N 1
ATOM 847 C CA . LEU A 1 105 ? 27.849 -1.256 -28.937 1.00 95.44 105 LEU A CA 1
ATOM 848 C C . LEU A 1 105 ? 29.195 -1.071 -28.220 1.00 95.44 105 LEU A C 1
ATOM 850 O O . LEU A 1 105 ? 29.829 -0.025 -28.387 1.00 95.44 105 LEU A O 1
ATOM 854 N N . LEU A 1 106 ? 29.663 -2.083 -27.481 1.00 94.06 106 LEU A N 1
ATOM 855 C CA . LEU A 1 106 ? 30.967 -2.047 -26.806 1.00 94.06 106 LEU A CA 1
ATOM 856 C C . LEU A 1 106 ? 32.115 -1.903 -27.812 1.00 94.06 106 LEU A C 1
ATOM 858 O O . LEU A 1 106 ? 32.964 -1.022 -27.667 1.00 94.06 106 LEU A O 1
ATOM 862 N N . ALA A 1 107 ? 32.100 -2.705 -28.877 1.00 94.31 107 ALA A N 1
ATOM 863 C CA . ALA A 1 107 ? 33.098 -2.615 -29.936 1.00 94.31 107 ALA A CA 1
ATOM 864 C C . ALA A 1 107 ? 33.032 -1.254 -30.655 1.00 94.31 107 ALA A C 1
ATOM 866 O O . ALA A 1 107 ? 34.057 -0.613 -30.877 1.00 94.31 107 ALA A O 1
ATOM 867 N N . SER A 1 108 ? 31.833 -0.744 -30.950 1.00 94.69 108 SER A N 1
ATOM 868 C CA . SER A 1 108 ? 31.645 0.584 -31.557 1.00 94.69 108 SER A CA 1
ATOM 869 C C . SER A 1 108 ? 32.245 1.702 -30.706 1.00 94.69 108 SER A C 1
ATOM 871 O O . SER A 1 108 ? 32.787 2.664 -31.258 1.00 94.69 108 SER A O 1
ATOM 873 N N . SER A 1 109 ? 32.184 1.567 -29.379 1.00 93.06 109 SER A N 1
ATOM 874 C CA . SER A 1 109 ? 32.850 2.474 -28.447 1.00 93.06 109 SER A CA 1
ATOM 875 C C . SER A 1 109 ? 34.372 2.385 -28.520 1.00 93.06 109 SER A C 1
ATOM 877 O O . SER A 1 109 ? 35.027 3.424 -28.633 1.00 93.06 109 SER A O 1
ATOM 879 N N . GLU A 1 110 ? 34.936 1.173 -28.575 1.00 91.50 110 GLU A N 1
ATOM 880 C CA . GLU A 1 110 ? 36.380 0.957 -28.768 1.00 91.50 110 GLU A CA 1
ATOM 881 C C . GLU A 1 110 ? 36.891 1.628 -30.057 1.00 91.50 110 GLU A C 1
ATOM 883 O O . GLU A 1 110 ? 37.934 2.284 -30.052 1.00 91.50 110 GLU A O 1
ATOM 888 N N . PHE A 1 111 ? 36.124 1.544 -31.149 1.00 92.56 111 PHE A N 1
ATOM 889 C CA . PHE A 1 111 ? 36.459 2.188 -32.427 1.00 92.56 111 PHE A CA 1
ATOM 890 C C . PHE A 1 111 ? 36.081 3.681 -32.506 1.00 92.56 111 PHE A C 1
ATOM 892 O O . PHE A 1 111 ? 36.392 4.346 -33.501 1.00 92.56 111 PHE A O 1
ATOM 899 N N . GLY A 1 112 ? 35.415 4.235 -31.487 1.00 91.12 112 GLY A N 1
ATOM 900 C CA . GLY A 1 112 ? 35.015 5.644 -31.429 1.00 91.12 112 GLY A CA 1
ATOM 901 C C . GLY A 1 112 ? 33.913 6.046 -32.422 1.00 91.12 112 GLY A C 1
ATOM 902 O O . GLY A 1 112 ? 33.869 7.197 -32.869 1.00 91.12 112 GLY A O 1
ATOM 903 N N . LEU A 1 113 ? 33.018 5.123 -32.787 1.00 93.44 113 LEU A N 1
ATOM 904 C CA . LEU A 1 113 ? 31.956 5.319 -33.783 1.00 93.44 113 LEU A CA 1
ATOM 905 C C . LEU A 1 113 ? 30.716 6.005 -33.178 1.00 93.44 113 LEU A C 1
ATOM 907 O O . LEU A 1 113 ? 29.667 5.393 -33.010 1.00 93.44 113 LEU A O 1
ATOM 911 N N . LYS A 1 114 ? 30.824 7.301 -32.857 1.00 89.31 114 LYS A N 1
ATOM 912 C CA . LYS A 1 114 ? 29.811 8.066 -32.090 1.00 89.31 114 LYS A CA 1
ATOM 913 C C . LYS A 1 114 ? 28.369 7.963 -32.601 1.00 89.31 114 LYS A C 1
ATOM 915 O O . LYS A 1 114 ? 27.450 7.853 -31.797 1.00 89.31 114 LYS A O 1
ATOM 920 N N . GLU A 1 115 ? 28.172 8.027 -33.916 1.00 86.81 115 GLU A N 1
ATOM 921 C CA . GLU A 1 115 ? 26.845 7.922 -34.540 1.00 86.81 115 GLU A CA 1
ATOM 922 C C . GLU A 1 115 ? 26.213 6.549 -34.276 1.00 86.81 115 GLU A C 1
ATOM 924 O O . GLU A 1 115 ? 25.076 6.465 -33.813 1.00 86.81 115 GLU A O 1
ATOM 929 N N . LEU A 1 116 ? 26.998 5.489 -34.471 1.00 90.25 116 LEU A N 1
ATOM 930 C CA . LEU A 1 116 ? 26.573 4.114 -34.249 1.00 90.25 116 LEU A CA 1
ATOM 931 C C . LEU A 1 116 ? 26.320 3.832 -32.763 1.00 90.25 116 LEU A C 1
ATOM 933 O O . LEU A 1 116 ? 25.301 3.249 -32.414 1.00 90.25 116 LEU A O 1
ATOM 937 N N . ILE A 1 117 ? 27.193 4.325 -31.878 1.00 90.81 117 ILE A N 1
ATOM 938 C CA . ILE A 1 117 ? 27.028 4.228 -30.418 1.00 90.81 117 ILE A CA 1
ATOM 939 C C . ILE A 1 117 ? 25.689 4.829 -29.975 1.00 90.81 117 ILE A C 1
ATOM 941 O O . ILE A 1 117 ? 24.974 4.225 -29.177 1.00 90.81 117 ILE A O 1
ATOM 945 N N . LYS A 1 118 ? 25.336 6.014 -30.489 1.00 83.81 118 LYS A N 1
ATOM 946 C CA . LYS A 1 118 ? 24.065 6.669 -30.160 1.00 83.81 118 LYS A CA 1
ATOM 947 C C . LYS A 1 118 ? 22.874 5.848 -30.660 1.00 83.81 118 LYS A C 1
ATOM 949 O O . LYS A 1 118 ? 21.924 5.640 -29.914 1.00 83.81 118 LYS A O 1
ATOM 954 N N . HIS A 1 119 ? 22.936 5.363 -31.900 1.00 83.56 119 HIS A N 1
ATOM 955 C CA . HIS A 1 119 ? 21.868 4.555 -32.488 1.00 83.56 119 HIS A CA 1
ATOM 956 C C . HIS A 1 119 ? 21.639 3.240 -31.724 1.00 83.56 119 HIS A C 1
ATOM 958 O O . HIS A 1 119 ? 20.503 2.925 -31.382 1.00 83.56 119 HIS A O 1
ATOM 964 N N . LEU A 1 120 ? 22.707 2.511 -31.387 1.00 87.50 120 LEU A N 1
ATOM 965 C CA . LEU A 1 120 ? 22.616 1.234 -30.673 1.00 87.50 120 LEU A CA 1
ATOM 966 C C . LEU A 1 120 ? 22.115 1.401 -29.231 1.00 87.50 120 LEU A C 1
ATOM 968 O O . LEU A 1 120 ? 21.293 0.604 -28.786 1.00 87.50 120 LEU A O 1
ATOM 972 N N . GLN A 1 121 ? 22.549 2.446 -28.512 1.00 86.19 121 GLN A N 1
ATOM 973 C CA . GLN A 1 121 ? 22.013 2.748 -27.176 1.00 86.19 121 GLN A CA 1
ATOM 974 C C . GLN A 1 121 ? 20.513 3.022 -27.220 1.00 86.19 121 GLN A C 1
ATOM 976 O O . GLN A 1 121 ? 19.766 2.450 -26.430 1.00 86.19 121 GLN A O 1
ATOM 981 N N . LEU A 1 122 ? 20.070 3.861 -28.161 1.00 73.56 122 LEU A N 1
ATOM 982 C CA . LEU A 1 122 ? 18.651 4.146 -28.344 1.00 73.56 122 LEU A CA 1
ATOM 983 C C . LEU A 1 122 ? 17.879 2.879 -28.715 1.00 73.56 122 LEU A C 1
ATOM 985 O O . LEU A 1 122 ? 16.862 2.613 -28.090 1.00 73.56 122 LEU A O 1
ATOM 989 N N . SER A 1 123 ? 18.387 2.051 -29.632 1.00 74.44 123 SER A N 1
ATOM 990 C CA . SER A 1 123 ? 17.739 0.784 -29.997 1.00 74.44 123 SER A CA 1
ATOM 991 C C . SER A 1 123 ? 17.582 -0.156 -28.799 1.00 74.44 123 SER A C 1
ATOM 993 O O . SER A 1 123 ? 16.507 -0.713 -28.598 1.00 74.44 123 SER A O 1
ATOM 995 N N . LEU A 1 124 ? 18.612 -0.314 -27.961 1.00 73.88 124 LEU A N 1
ATOM 996 C CA . LEU A 1 124 ? 18.525 -1.143 -26.753 1.00 73.88 124 LEU A CA 1
ATOM 997 C C . LEU A 1 124 ? 17.496 -0.596 -25.754 1.00 73.88 124 LEU A C 1
ATOM 999 O O . LEU A 1 124 ? 16.682 -1.358 -25.235 1.00 73.88 124 LEU A O 1
ATOM 1003 N N . ILE A 1 125 ? 17.508 0.718 -25.512 1.00 67.06 125 ILE A N 1
ATOM 1004 C CA . ILE A 1 125 ? 16.577 1.390 -24.590 1.00 67.06 125 ILE A CA 1
ATOM 1005 C C . ILE A 1 125 ? 15.133 1.317 -25.104 1.00 67.06 125 ILE A C 1
ATOM 1007 O O . ILE A 1 125 ? 14.212 1.112 -24.316 1.00 67.06 125 ILE A O 1
ATOM 1011 N N . MET A 1 126 ? 14.934 1.488 -26.411 1.00 53.62 126 MET A N 1
ATOM 1012 C CA . MET A 1 126 ? 13.617 1.602 -27.033 1.00 53.62 126 MET A CA 1
ATOM 1013 C C . MET A 1 126 ? 12.979 0.247 -27.326 1.00 53.62 126 MET A C 1
ATOM 1015 O O . MET A 1 126 ? 11.781 0.108 -27.106 1.00 53.62 126 MET A O 1
ATOM 1019 N N . ASN A 1 127 ? 13.759 -0.737 -27.783 1.00 54.28 127 ASN A N 1
ATOM 1020 C CA . ASN A 1 127 ? 13.229 -1.980 -28.355 1.00 54.28 127 ASN A CA 1
ATOM 1021 C C . ASN A 1 127 ? 13.443 -3.206 -27.450 1.00 54.28 127 ASN A C 1
ATOM 1023 O O . ASN A 1 127 ? 12.790 -4.227 -27.644 1.00 54.28 127 ASN A O 1
ATOM 1027 N N . HIS A 1 128 ? 14.329 -3.126 -26.446 1.00 64.50 128 HIS A N 1
ATOM 1028 C CA . HIS A 1 128 ? 14.776 -4.296 -25.674 1.00 64.50 128 HIS A CA 1
ATOM 1029 C C . HIS A 1 128 ? 14.741 -4.081 -24.149 1.00 64.50 128 HIS A C 1
ATOM 1031 O O . HIS A 1 128 ? 15.586 -4.585 -23.407 1.00 64.50 128 HIS A O 1
ATOM 1037 N N . ALA A 1 129 ? 13.727 -3.366 -23.647 1.00 62.19 129 ALA A N 1
ATOM 1038 C CA . ALA A 1 129 ? 13.587 -3.031 -22.224 1.00 62.19 129 ALA A CA 1
ATOM 1039 C C . ALA A 1 129 ? 13.560 -4.260 -21.286 1.00 62.19 129 ALA A C 1
ATOM 1041 O O . ALA A 1 129 ? 14.161 -4.236 -20.210 1.00 62.19 129 ALA A O 1
ATOM 1042 N N . SER A 1 130 ? 12.907 -5.354 -21.694 1.00 62.84 130 SER A N 1
ATOM 1043 C CA . SER A 1 130 ? 12.881 -6.608 -20.924 1.00 62.84 130 SER A CA 1
ATOM 1044 C C . SER A 1 130 ? 14.265 -7.249 -20.820 1.00 62.84 130 SER A C 1
ATOM 1046 O O . SER A 1 130 ? 14.632 -7.754 -19.764 1.00 62.84 130 SER A O 1
ATOM 1048 N N . TRP A 1 131 ? 15.056 -7.192 -21.892 1.00 78.62 131 TRP A N 1
ATOM 1049 C CA . TRP A 1 131 ? 16.420 -7.708 -21.885 1.00 78.62 131 TRP A CA 1
ATOM 1050 C C . TRP A 1 131 ? 17.349 -6.828 -21.042 1.00 78.62 131 TRP A C 1
ATOM 1052 O O . TRP A 1 131 ? 18.120 -7.357 -20.245 1.00 78.62 131 TRP A O 1
ATOM 1062 N N . LEU A 1 132 ? 17.220 -5.497 -21.133 1.00 72.44 132 LEU A N 1
ATOM 1063 C CA . LEU A 1 132 ? 17.938 -4.554 -20.266 1.00 72.44 132 LEU A CA 1
ATOM 1064 C C . LEU A 1 132 ? 17.666 -4.833 -18.782 1.00 72.44 132 LEU A C 1
ATOM 1066 O O . LEU A 1 132 ? 18.594 -4.872 -17.977 1.00 72.44 132 LEU A O 1
ATOM 1070 N N . ARG A 1 133 ? 16.404 -5.102 -18.425 1.00 67.62 133 ARG A N 1
ATOM 1071 C CA . ARG A 1 133 ? 16.024 -5.505 -17.066 1.00 67.62 133 ARG A CA 1
ATOM 1072 C C . ARG A 1 133 ? 16.764 -6.756 -16.610 1.00 67.62 133 ARG A C 1
ATOM 1074 O O . ARG A 1 133 ? 17.296 -6.741 -15.508 1.00 67.62 133 ARG A O 1
ATOM 1081 N N . LEU A 1 134 ? 16.763 -7.796 -17.446 1.00 69.44 134 LEU A N 1
ATOM 1082 C CA . LEU A 1 134 ? 17.334 -9.108 -17.126 1.00 69.44 134 LEU A CA 1
ATOM 1083 C C . LEU A 1 134 ? 18.875 -9.141 -17.145 1.00 69.44 134 LEU A C 1
ATOM 1085 O O . LEU A 1 134 ? 19.511 -10.158 -16.887 1.00 69.44 134 LEU A O 1
ATOM 1089 N N . ASN A 1 135 ? 19.503 -8.042 -17.559 1.00 75.25 135 ASN A N 1
ATOM 1090 C CA . ASN A 1 135 ? 20.954 -7.940 -17.683 1.00 75.25 135 ASN A CA 1
ATOM 1091 C C . ASN A 1 135 ? 21.493 -6.699 -16.962 1.00 75.25 135 ASN A C 1
ATOM 1093 O O . ASN A 1 135 ? 22.641 -6.296 -17.186 1.00 75.25 135 ASN A O 1
ATOM 1097 N N . PHE A 1 136 ? 20.692 -6.117 -16.062 1.00 76.12 136 PHE A N 1
ATOM 1098 C CA . PHE A 1 136 ? 20.940 -4.833 -15.411 1.00 76.12 136 PHE A CA 1
ATOM 1099 C C . PHE A 1 136 ? 22.365 -4.718 -14.858 1.00 76.12 136 PHE A C 1
ATOM 1101 O O . PHE A 1 136 ? 23.080 -3.768 -15.176 1.00 76.12 136 PHE A O 1
ATOM 1108 N N . SER A 1 137 ? 22.807 -5.704 -14.066 1.00 74.31 137 SER A N 1
ATOM 1109 C CA . SER A 1 137 ? 24.109 -5.639 -13.388 1.00 74.31 137 SER A CA 1
ATOM 1110 C C . SER A 1 137 ? 25.270 -5.498 -14.369 1.00 74.31 137 SER A C 1
ATOM 1112 O O . SER A 1 137 ? 26.178 -4.699 -14.142 1.00 74.31 137 SER A O 1
ATOM 1114 N N . SER A 1 138 ? 25.256 -6.280 -15.449 1.00 80.56 138 SER A N 1
ATOM 1115 C CA . SER A 1 138 ? 26.350 -6.304 -16.423 1.00 80.56 138 SER A CA 1
ATOM 1116 C C . SER A 1 138 ? 26.389 -5.017 -17.252 1.00 80.56 138 SER A C 1
ATOM 1118 O O . SER A 1 138 ? 27.444 -4.393 -17.392 1.00 80.56 138 SER A O 1
ATOM 1120 N N . ILE A 1 139 ? 25.225 -4.562 -17.715 1.00 84.75 139 ILE A N 1
ATOM 1121 C CA . ILE A 1 139 ? 25.096 -3.401 -18.598 1.00 84.75 139 ILE A CA 1
ATOM 1122 C C . ILE A 1 139 ? 25.348 -2.110 -17.829 1.00 84.75 139 ILE A C 1
ATOM 1124 O O . ILE A 1 139 ? 26.089 -1.248 -18.299 1.00 84.75 139 ILE A O 1
ATOM 1128 N N . TYR A 1 140 ? 24.791 -1.977 -16.625 1.00 82.00 140 TYR A N 1
ATOM 1129 C CA . TYR A 1 140 ? 24.999 -0.789 -15.806 1.00 82.00 140 TYR A CA 1
ATOM 1130 C C . TYR A 1 140 ? 26.481 -0.619 -15.451 1.00 82.00 140 TYR A C 1
ATOM 1132 O O . TYR A 1 140 ? 27.045 0.461 -15.629 1.00 82.00 140 TYR A O 1
ATOM 1140 N N . GLN A 1 141 ? 27.168 -1.705 -15.077 1.00 80.56 141 GLN A N 1
ATOM 1141 C CA . GLN A 1 141 ? 28.617 -1.675 -14.857 1.00 80.56 141 GLN A CA 1
ATOM 1142 C C . GLN A 1 141 ? 29.407 -1.279 -16.105 1.00 80.56 141 GLN A C 1
ATOM 1144 O O . GLN A 1 141 ? 30.368 -0.516 -15.994 1.00 80.56 141 GLN A O 1
ATOM 1149 N N . ALA A 1 142 ? 29.038 -1.799 -17.277 1.00 85.50 142 ALA A N 1
ATOM 1150 C CA . ALA A 1 142 ? 29.670 -1.407 -18.530 1.00 85.50 142 ALA A CA 1
ATOM 1151 C C . ALA A 1 142 ? 29.461 0.090 -18.809 1.00 85.50 142 ALA A C 1
ATOM 1153 O O . ALA A 1 142 ? 30.427 0.790 -19.108 1.00 85.50 142 ALA A O 1
ATOM 1154 N N . SER A 1 143 ? 28.242 0.603 -18.602 1.00 87.12 143 SER A N 1
ATOM 1155 C CA . SER A 1 143 ? 27.931 2.022 -18.810 1.00 87.12 143 SER A CA 1
ATOM 1156 C C . SER A 1 143 ? 28.684 2.964 -17.869 1.00 87.12 143 SER A C 1
ATOM 1158 O O . SER A 1 143 ? 29.041 4.068 -18.258 1.00 87.12 143 SER A O 1
ATOM 1160 N N . LEU A 1 144 ? 29.005 2.515 -16.652 1.00 80.62 144 LEU A N 1
ATOM 1161 C CA . LEU A 1 144 ? 29.782 3.307 -15.697 1.00 80.62 144 LEU A CA 1
ATOM 1162 C C . LEU A 1 144 ? 31.276 3.350 -16.038 1.00 80.62 144 LEU A C 1
ATOM 1164 O O . LEU A 1 144 ? 31.963 4.315 -15.698 1.00 80.62 144 LEU A O 1
ATOM 1168 N N . LYS A 1 145 ? 31.800 2.300 -16.682 1.00 85.44 145 LYS A N 1
ATOM 1169 C CA . LYS A 1 145 ? 33.204 2.236 -17.117 1.00 85.44 145 LYS A CA 1
ATOM 1170 C C . LYS A 1 145 ? 33.437 3.046 -18.388 1.00 85.44 145 LYS A C 1
ATOM 1172 O O . LYS A 1 145 ? 34.506 3.637 -18.543 1.00 85.44 145 LYS A O 1
ATOM 1177 N N . ASP A 1 146 ? 32.451 3.074 -19.277 1.00 85.44 146 ASP A N 1
ATOM 1178 C CA . ASP A 1 146 ? 32.560 3.696 -20.587 1.00 85.44 146 ASP A CA 1
ATOM 1179 C C . ASP A 1 146 ? 31.717 4.972 -20.702 1.00 85.44 146 ASP A C 1
ATOM 1181 O O . ASP A 1 146 ? 30.495 4.946 -20.824 1.00 85.44 146 ASP A O 1
ATOM 1185 N N . LYS A 1 147 ? 32.403 6.118 -20.753 1.00 87.00 147 LYS A N 1
ATOM 1186 C CA . LYS A 1 147 ? 31.776 7.446 -20.838 1.00 87.00 147 LYS A CA 1
ATOM 1187 C C . LYS A 1 147 ? 30.962 7.664 -22.117 1.00 87.00 147 LYS A C 1
ATOM 1189 O O . LYS A 1 147 ? 30.166 8.602 -22.161 1.00 87.00 147 LYS A O 1
ATOM 1194 N N . ASN A 1 148 ? 31.174 6.857 -23.157 1.00 87.06 148 ASN A N 1
ATOM 1195 C CA . ASN A 1 148 ? 30.398 6.945 -24.391 1.00 87.06 148 ASN A CA 1
ATOM 1196 C C . ASN A 1 148 ? 28.989 6.343 -24.233 1.00 87.06 148 ASN A C 1
ATOM 1198 O O . ASN A 1 148 ? 28.112 6.643 -25.042 1.00 87.06 148 ASN A O 1
ATOM 1202 N N . LEU A 1 149 ? 28.748 5.560 -23.174 1.00 89.25 149 LEU A N 1
ATOM 1203 C CA . LEU A 1 149 ? 27.475 4.889 -22.889 1.00 89.25 149 LEU A CA 1
ATOM 1204 C C . LEU A 1 149 ? 26.548 5.702 -21.967 1.00 89.25 149 LEU A C 1
ATOM 1206 O O . LEU A 1 149 ? 25.809 5.158 -21.142 1.00 89.25 149 LEU A O 1
ATOM 1210 N N . ARG A 1 150 ? 26.608 7.032 -22.084 1.00 79.19 150 ARG A N 1
ATOM 1211 C CA . ARG A 1 150 ? 25.920 7.954 -21.174 1.00 79.19 150 ARG A CA 1
ATOM 1212 C C . ARG A 1 150 ? 24.397 7.839 -21.228 1.00 79.19 150 ARG A C 1
ATOM 1214 O O . ARG A 1 150 ? 23.758 8.062 -20.205 1.00 79.19 150 ARG A O 1
ATOM 1221 N N . ASP A 1 151 ? 23.822 7.502 -22.380 1.00 75.06 151 ASP A N 1
ATOM 1222 C CA . ASP A 1 151 ? 22.367 7.395 -22.528 1.00 75.06 151 ASP A CA 1
ATOM 1223 C C . ASP A 1 151 ? 21.837 6.170 -21.762 1.00 75.06 151 ASP A C 1
ATOM 1225 O O . ASP A 1 151 ? 20.861 6.281 -21.020 1.00 75.06 151 ASP A O 1
ATOM 1229 N N . LEU A 1 152 ? 22.540 5.031 -21.844 1.00 77.38 152 LEU A N 1
ATOM 1230 C CA . LEU A 1 152 ? 22.248 3.842 -21.029 1.00 77.38 152 LEU A CA 1
ATOM 1231 C C . LEU A 1 152 ? 22.477 4.092 -19.536 1.00 77.38 152 LEU A C 1
ATOM 1233 O O . LEU A 1 152 ? 21.673 3.660 -18.710 1.00 77.38 152 LEU A O 1
ATOM 1237 N N . GLN A 1 153 ? 23.551 4.800 -19.182 1.00 81.31 153 GLN A N 1
ATOM 1238 C CA . GLN A 1 153 ? 23.818 5.150 -17.790 1.00 81.31 153 GLN A CA 1
ATOM 1239 C C . GLN A 1 153 ? 22.687 6.016 -17.218 1.00 81.31 153 GLN A C 1
ATOM 1241 O O . GLN A 1 153 ? 22.132 5.693 -16.172 1.00 81.31 153 GLN A O 1
ATOM 1246 N N . GLN A 1 154 ? 22.305 7.080 -17.932 1.00 72.94 154 GLN A N 1
ATOM 1247 C CA . GLN A 1 154 ? 21.241 7.992 -17.521 1.00 72.94 154 GLN A CA 1
ATOM 1248 C C . GLN A 1 154 ? 19.896 7.268 -17.394 1.00 72.94 154 GLN A C 1
ATOM 1250 O O . GLN A 1 154 ? 19.160 7.517 -16.442 1.00 72.94 154 GLN A O 1
ATOM 1255 N N . PHE A 1 155 ? 19.594 6.349 -18.317 1.00 72.12 155 PHE A N 1
ATOM 1256 C CA . PHE A 1 155 ? 18.407 5.499 -18.255 1.00 72.12 155 PHE A CA 1
ATOM 1257 C C . PHE A 1 155 ? 18.337 4.707 -16.941 1.00 72.12 155 PHE A C 1
ATOM 1259 O O . PHE A 1 155 ? 17.321 4.757 -16.245 1.00 72.12 155 PHE A O 1
ATOM 1266 N N . TYR A 1 156 ? 19.420 4.026 -16.559 1.00 71.62 156 TYR A N 1
ATOM 1267 C CA . TYR A 1 156 ? 19.452 3.280 -15.302 1.00 71.62 156 TYR A CA 1
ATOM 1268 C C . TYR A 1 156 ? 19.475 4.183 -14.070 1.00 71.62 156 TYR A C 1
ATOM 1270 O O . TYR A 1 156 ? 18.750 3.900 -13.119 1.00 71.62 156 TYR A O 1
ATOM 1278 N N . ASP A 1 157 ? 20.233 5.281 -14.090 1.00 69.69 157 ASP A N 1
ATOM 1279 C CA . ASP A 1 157 ? 20.273 6.248 -12.989 1.00 69.69 157 ASP A CA 1
ATOM 1280 C C . ASP A 1 157 ? 18.872 6.834 -12.727 1.00 69.69 157 ASP A C 1
ATOM 1282 O O . ASP A 1 157 ? 18.452 6.946 -11.574 1.00 69.69 157 ASP A O 1
ATOM 1286 N N . ASP A 1 158 ? 18.102 7.136 -13.778 1.00 63.78 158 ASP A N 1
ATOM 1287 C CA . ASP A 1 158 ? 16.719 7.606 -13.656 1.00 63.78 158 ASP A CA 1
ATOM 1288 C C . ASP A 1 158 ? 15.775 6.529 -13.100 1.00 63.78 158 ASP A C 1
ATOM 1290 O O . ASP A 1 158 ? 14.943 6.837 -12.242 1.00 63.78 158 ASP A O 1
ATOM 1294 N N . ILE A 1 159 ? 15.900 5.273 -13.543 1.00 62.50 159 ILE A N 1
ATOM 1295 C CA . ILE A 1 159 ? 15.080 4.155 -13.044 1.00 62.50 159 ILE A CA 1
ATOM 1296 C C . ILE A 1 159 ? 15.384 3.866 -11.574 1.00 62.50 159 ILE A C 1
ATOM 1298 O O . ILE A 1 159 ? 14.461 3.696 -10.779 1.00 62.50 159 ILE A O 1
ATOM 1302 N N . ILE A 1 160 ? 16.662 3.834 -11.196 1.00 65.31 160 ILE A N 1
ATOM 1303 C CA . ILE A 1 160 ? 17.091 3.569 -9.820 1.00 65.31 160 ILE A CA 1
ATOM 1304 C C . ILE A 1 160 ? 16.650 4.712 -8.902 1.00 65.31 160 ILE A C 1
ATOM 1306 O O . ILE A 1 160 ? 16.090 4.461 -7.836 1.00 65.31 160 ILE A O 1
ATOM 1310 N N . ALA A 1 161 ? 16.868 5.966 -9.311 1.00 61.19 161 ALA A N 1
ATOM 1311 C CA . ALA A 1 161 ? 16.593 7.120 -8.463 1.00 61.19 161 ALA A CA 1
ATOM 1312 C C . ALA A 1 161 ? 15.095 7.422 -8.316 1.00 61.19 161 ALA A C 1
ATOM 1314 O O . ALA A 1 161 ? 14.665 7.832 -7.239 1.00 61.19 161 ALA A O 1
ATOM 1315 N N . LYS A 1 162 ? 14.302 7.240 -9.382 1.00 55.97 162 LYS A N 1
ATOM 1316 C CA . LYS A 1 162 ? 12.896 7.688 -9.445 1.00 55.97 162 LYS A CA 1
ATOM 1317 C C . LYS A 1 162 ? 11.882 6.544 -9.484 1.00 55.97 162 LYS A C 1
ATOM 1319 O O . LYS A 1 162 ? 10.693 6.795 -9.299 1.00 55.97 162 LYS A O 1
ATOM 1324 N N . GLY A 1 163 ? 12.322 5.301 -9.682 1.00 50.59 163 GLY A N 1
ATOM 1325 C CA . GLY A 1 163 ? 11.464 4.114 -9.684 1.00 50.59 163 GLY A CA 1
ATOM 1326 C C . GLY A 1 163 ? 10.544 3.976 -8.460 1.00 50.59 163 GLY A C 1
ATOM 1327 O O . GLY A 1 163 ? 9.348 3.752 -8.661 1.00 50.59 163 GLY A O 1
ATOM 1328 N N . PRO A 1 164 ? 11.031 4.216 -7.223 1.00 46.81 164 PRO A N 1
ATOM 1329 C CA . PRO A 1 164 ? 10.199 4.155 -6.019 1.00 46.81 164 PRO A CA 1
ATOM 1330 C C . PRO A 1 164 ? 9.040 5.168 -5.996 1.00 46.81 164 PRO A C 1
ATOM 1332 O O . PRO A 1 164 ? 8.019 4.904 -5.372 1.00 46.81 164 PRO A O 1
ATOM 1335 N N . ILE A 1 165 ? 9.183 6.317 -6.673 1.00 41.88 165 ILE A N 1
ATOM 1336 C CA . ILE A 1 165 ? 8.149 7.366 -6.758 1.00 41.88 165 ILE A CA 1
ATOM 1337 C C . ILE A 1 165 ? 7.173 7.086 -7.908 1.00 41.88 165 ILE A C 1
ATOM 1339 O O . ILE A 1 165 ? 5.981 7.352 -7.790 1.00 41.88 165 ILE A O 1
ATOM 1343 N N . ILE A 1 166 ? 7.675 6.583 -9.039 1.00 33.88 166 ILE A N 1
ATOM 1344 C CA . ILE A 1 166 ? 6.910 6.493 -10.293 1.00 33.88 166 ILE A CA 1
ATOM 1345 C C . ILE A 1 166 ? 6.063 5.216 -10.370 1.00 33.88 166 ILE A C 1
ATOM 1347 O O . ILE A 1 166 ? 4.976 5.241 -10.943 1.00 33.88 166 ILE A O 1
ATOM 1351 N N . PHE A 1 167 ? 6.546 4.098 -9.824 1.00 35.25 167 PHE A N 1
ATOM 1352 C CA . PHE A 1 167 ? 5.940 2.783 -10.065 1.00 35.25 167 PHE A CA 1
ATOM 1353 C C . PHE A 1 167 ? 5.353 2.121 -8.819 1.00 35.25 167 PHE A C 1
ATOM 1355 O O . PHE A 1 167 ? 4.883 0.987 -8.925 1.00 35.25 167 PHE A O 1
ATOM 1362 N N . ASP A 1 168 ? 5.439 2.773 -7.651 1.00 37.34 168 ASP A N 1
ATOM 1363 C CA . ASP A 1 168 ? 5.113 2.188 -6.336 1.00 37.34 168 ASP A CA 1
ATOM 1364 C C . ASP A 1 168 ? 5.744 0.779 -6.152 1.00 37.34 168 ASP A C 1
ATOM 1366 O O . ASP A 1 168 ? 5.226 -0.100 -5.464 1.00 37.34 168 ASP A O 1
ATOM 1370 N N . SER A 1 169 ? 6.863 0.543 -6.852 1.00 42.03 169 SER A N 1
ATOM 1371 C CA . SER A 1 169 ? 7.609 -0.712 -6.955 1.00 42.03 169 SER A CA 1
ATOM 1372 C C . SER A 1 169 ? 9.066 -0.401 -7.288 1.00 42.03 169 SER A C 1
ATOM 1374 O O . SER A 1 169 ? 9.380 0.440 -8.137 1.00 42.03 169 SER A O 1
ATOM 1376 N N . ASN A 1 170 ? 9.986 -1.071 -6.602 1.00 58.97 170 ASN A N 1
ATOM 1377 C CA . ASN A 1 170 ? 11.410 -0.830 -6.747 1.00 58.97 170 ASN A CA 1
ATOM 1378 C C . ASN A 1 170 ? 11.962 -1.767 -7.817 1.00 58.97 170 ASN A C 1
ATOM 1380 O O . ASN A 1 170 ? 12.574 -2.773 -7.490 1.00 58.97 170 ASN A O 1
ATOM 1384 N N . PHE A 1 171 ? 11.770 -1.439 -9.094 1.00 57.22 171 PHE A N 1
ATOM 1385 C CA . PHE A 1 171 ? 12.129 -2.288 -10.243 1.00 57.22 171 PHE A CA 1
ATOM 1386 C C . PHE A 1 171 ? 13.487 -3.011 -10.139 1.00 57.22 171 PHE A C 1
ATOM 1388 O O . PHE A 1 171 ? 13.599 -4.165 -10.543 1.00 57.22 171 PHE A O 1
ATOM 1395 N N . VAL A 1 172 ? 14.504 -2.351 -9.573 1.00 63.56 172 VAL A N 1
ATOM 1396 C CA . VAL A 1 172 ? 15.840 -2.928 -9.354 1.00 63.56 172 VAL A CA 1
ATOM 1397 C C . VAL A 1 172 ? 15.951 -3.706 -8.038 1.00 63.56 172 VAL A C 1
ATOM 1399 O O . VAL A 1 172 ? 16.602 -4.740 -8.027 1.00 63.56 172 VAL A O 1
ATOM 1402 N N . PHE A 1 173 ? 15.329 -3.254 -6.943 1.00 68.88 173 PHE A N 1
ATOM 1403 C CA . PHE A 1 173 ? 15.446 -3.897 -5.622 1.00 68.88 173 PHE A CA 1
ATOM 1404 C C . PHE A 1 173 ? 14.465 -5.063 -5.411 1.00 68.88 173 PHE A C 1
ATOM 1406 O O . PHE A 1 173 ? 14.755 -5.980 -4.649 1.00 68.88 173 PHE A O 1
ATOM 1413 N N . ASP A 1 174 ? 13.321 -5.038 -6.093 1.00 64.50 174 ASP A N 1
ATOM 1414 C CA . ASP A 1 174 ? 12.291 -6.082 -6.075 1.00 64.50 174 ASP A CA 1
ATOM 1415 C C . ASP A 1 174 ? 12.525 -7.158 -7.150 1.00 64.50 174 ASP A C 1
ATOM 1417 O O . ASP A 1 174 ? 11.748 -8.104 -7.254 1.00 64.50 174 ASP A O 1
ATOM 1421 N N . SER A 1 175 ? 13.572 -7.016 -7.971 1.00 67.81 175 SER A N 1
ATOM 1422 C CA . SER A 1 175 ? 13.962 -8.018 -8.966 1.00 67.81 175 SER A CA 1
ATOM 1423 C C . SER A 1 175 ? 14.674 -9.201 -8.309 1.00 67.81 175 SER A C 1
ATOM 1425 O O . SER A 1 175 ? 15.517 -9.006 -7.432 1.00 67.81 175 SER A O 1
ATOM 1427 N N . ASP A 1 176 ? 14.425 -10.420 -8.796 1.00 65.12 176 ASP A N 1
ATOM 1428 C CA . ASP A 1 176 ? 15.150 -11.626 -8.367 1.00 65.12 176 ASP A CA 1
ATOM 1429 C C . ASP A 1 176 ? 16.670 -11.498 -8.603 1.00 65.12 176 ASP A C 1
ATOM 1431 O O . ASP A 1 176 ? 17.480 -12.014 -7.831 1.00 65.12 176 ASP A O 1
ATOM 1435 N N . GLU A 1 177 ? 17.075 -10.720 -9.612 1.00 68.19 177 GLU A N 1
ATOM 1436 C CA . GLU A 1 177 ? 18.482 -10.419 -9.896 1.00 68.19 177 GLU A CA 1
ATOM 1437 C C . GLU A 1 177 ? 19.155 -9.547 -8.840 1.00 68.19 177 GLU A C 1
ATOM 1439 O O . GLU A 1 177 ? 20.384 -9.580 -8.728 1.00 68.19 177 GLU A O 1
ATOM 1444 N N . PHE A 1 178 ? 18.391 -8.799 -8.036 1.00 79.81 178 PHE A N 1
ATOM 1445 C CA . PHE A 1 178 ? 18.954 -7.932 -7.003 1.00 79.81 178 PHE A CA 1
ATOM 1446 C C . PHE A 1 178 ? 19.861 -8.717 -6.056 1.00 79.81 178 PHE A C 1
ATOM 1448 O O . PHE A 1 178 ? 20.971 -8.291 -5.743 1.00 79.81 178 PHE A O 1
ATOM 1455 N N . LEU A 1 179 ? 19.416 -9.907 -5.648 1.00 81.75 179 LEU A N 1
ATOM 1456 C CA . LEU A 1 179 ? 20.149 -10.784 -4.734 1.00 81.75 179 LEU A CA 1
ATOM 1457 C C . LEU A 1 179 ? 21.436 -11.347 -5.352 1.00 81.75 179 LEU A C 1
ATOM 1459 O O . LEU A 1 179 ? 22.293 -11.835 -4.625 1.00 81.75 179 LEU A O 1
ATOM 1463 N N . THR A 1 180 ? 21.591 -11.257 -6.673 1.00 80.81 180 THR A N 1
ATOM 1464 C CA . THR A 1 180 ? 22.771 -11.721 -7.418 1.00 80.81 180 THR A CA 1
ATOM 1465 C C . THR A 1 180 ? 23.717 -10.587 -7.819 1.00 80.81 180 THR A C 1
ATOM 1467 O O . THR A 1 180 ? 24.755 -10.837 -8.432 1.00 80.81 180 THR A O 1
ATOM 1470 N N . LEU A 1 181 ? 23.394 -9.334 -7.465 1.00 80.75 181 LEU A N 1
ATOM 1471 C CA . LEU A 1 181 ? 24.251 -8.187 -7.757 1.00 80.75 181 LEU A CA 1
ATOM 1472 C C . LEU A 1 181 ? 25.635 -8.366 -7.141 1.00 80.75 181 LEU A C 1
ATOM 1474 O O . LEU A 1 181 ? 25.768 -8.745 -5.979 1.00 80.75 181 LEU A O 1
ATOM 1478 N N . SER A 1 182 ? 26.670 -7.998 -7.896 1.00 84.06 182 SER A N 1
ATOM 1479 C CA . SER A 1 182 ? 28.011 -7.895 -7.322 1.00 84.06 182 SER A CA 1
ATOM 1480 C C . SER A 1 182 ? 28.059 -6.791 -6.259 1.00 84.06 182 SER A C 1
ATOM 1482 O O . SER A 1 182 ? 27.409 -5.750 -6.408 1.00 84.06 182 SER A O 1
ATOM 1484 N N . GLU A 1 183 ? 28.896 -6.973 -5.236 1.00 87.44 183 GLU A N 1
ATOM 1485 C CA . GLU A 1 183 ? 29.085 -5.993 -4.156 1.00 87.44 183 GLU A CA 1
ATOM 1486 C C . GLU A 1 183 ? 29.415 -4.590 -4.701 1.00 87.44 183 GLU A C 1
ATOM 1488 O O . GLU A 1 183 ? 28.884 -3.587 -4.229 1.00 87.44 183 GLU A O 1
ATOM 1493 N N . ASN A 1 184 ? 30.223 -4.510 -5.765 1.00 83.25 184 ASN A N 1
ATOM 1494 C CA . ASN A 1 184 ? 30.578 -3.246 -6.412 1.00 83.25 184 ASN A CA 1
ATOM 1495 C C . ASN A 1 184 ? 29.357 -2.509 -6.981 1.00 83.25 184 ASN A C 1
ATOM 1497 O O . ASN A 1 184 ? 29.253 -1.293 -6.821 1.00 83.25 184 ASN A O 1
ATOM 1501 N N . THR A 1 185 ? 28.430 -3.227 -7.625 1.00 78.75 185 THR A N 1
ATOM 1502 C CA . THR A 1 185 ? 27.185 -2.635 -8.144 1.00 78.75 185 THR A CA 1
ATOM 1503 C C . THR A 1 185 ? 26.328 -2.113 -6.997 1.00 78.75 185 THR A C 1
ATOM 1505 O O . THR A 1 185 ? 25.826 -0.993 -7.064 1.00 78.75 185 THR A O 1
ATOM 1508 N N . LEU A 1 186 ? 26.203 -2.893 -5.919 1.00 85.81 186 LEU A N 1
ATOM 1509 C CA . LEU A 1 186 ? 25.437 -2.491 -4.743 1.00 85.81 186 LEU A CA 1
ATOM 1510 C C . LEU A 1 186 ? 26.030 -1.232 -4.091 1.00 85.81 186 LEU A C 1
ATOM 1512 O O . LEU A 1 186 ? 25.302 -0.288 -3.800 1.00 85.81 186 LEU A O 1
ATOM 1516 N N . ILE A 1 187 ? 27.356 -1.158 -3.948 1.00 86.88 187 ILE A N 1
ATOM 1517 C CA . ILE A 1 187 ? 28.058 0.033 -3.445 1.00 86.88 187 ILE A CA 1
ATOM 1518 C C . ILE A 1 187 ? 27.761 1.268 -4.303 1.00 86.88 187 ILE A C 1
ATOM 1520 O O . ILE A 1 187 ? 27.553 2.352 -3.757 1.00 86.88 187 ILE A O 1
ATOM 1524 N N . LEU A 1 188 ? 27.751 1.128 -5.631 1.00 80.50 188 LEU A N 1
ATOM 1525 C CA . LEU A 1 188 ? 27.453 2.233 -6.547 1.00 80.50 188 LEU A CA 1
ATOM 1526 C C . LEU A 1 188 ? 26.029 2.755 -6.341 1.00 80.50 188 LEU A C 1
ATOM 1528 O O . LEU A 1 188 ? 25.849 3.960 -6.183 1.00 80.50 188 LEU A O 1
ATOM 1532 N N . ILE A 1 189 ? 25.052 1.852 -6.227 1.00 81.06 189 ILE A N 1
ATOM 1533 C CA . ILE A 1 189 ? 23.654 2.200 -5.941 1.00 81.06 189 ILE A CA 1
ATOM 1534 C C . ILE A 1 189 ? 23.540 2.927 -4.592 1.00 81.06 189 ILE A C 1
ATOM 1536 O O . ILE A 1 189 ? 22.893 3.967 -4.498 1.00 81.06 189 ILE A O 1
ATOM 1540 N N . LEU A 1 190 ? 24.215 2.440 -3.546 1.00 86.56 190 LEU A N 1
ATOM 1541 C CA . LEU A 1 190 ? 24.182 3.065 -2.218 1.00 86.56 190 LEU A CA 1
ATOM 1542 C C . LEU A 1 190 ? 24.905 4.420 -2.168 1.00 86.56 190 LEU A C 1
ATOM 1544 O O . LEU A 1 190 ? 24.633 5.239 -1.287 1.00 86.56 190 LEU A O 1
ATOM 1548 N N . LYS A 1 191 ? 25.810 4.712 -3.099 1.00 85.44 191 LYS A N 1
ATOM 1549 C CA . LYS A 1 191 ? 26.449 6.032 -3.177 1.00 85.44 191 LYS A CA 1
ATOM 1550 C C . LYS A 1 191 ? 25.571 7.097 -3.827 1.00 85.44 191 LYS A C 1
ATOM 1552 O O . LYS A 1 191 ? 25.856 8.273 -3.623 1.00 85.44 191 LYS A O 1
ATOM 1557 N N . LEU A 1 192 ? 24.513 6.720 -4.547 1.00 77.50 192 LEU A N 1
ATOM 1558 C CA . LEU A 1 192 ? 23.600 7.680 -5.167 1.00 77.50 192 LEU A CA 1
ATOM 1559 C C . LEU A 1 192 ? 22.964 8.581 -4.100 1.00 77.50 192 LEU A C 1
ATOM 1561 O O . LEU A 1 192 ? 22.359 8.104 -3.137 1.00 77.50 192 LEU A O 1
ATOM 1565 N N . GLU A 1 193 ? 23.121 9.894 -4.262 1.00 75.19 193 GLU A N 1
ATOM 1566 C CA . GLU A 1 193 ? 22.544 10.891 -3.351 1.00 75.19 193 GLU A CA 1
ATOM 1567 C C . GLU A 1 193 ? 21.058 11.130 -3.623 1.00 75.19 193 GLU A C 1
ATOM 1569 O O . GLU A 1 193 ? 20.321 11.488 -2.715 1.00 75.19 193 GLU A O 1
ATOM 1574 N N . ASN A 1 194 ? 20.606 10.882 -4.853 1.00 68.56 194 ASN A N 1
ATOM 1575 C CA . ASN A 1 194 ? 19.242 11.123 -5.317 1.00 68.56 194 ASN A CA 1
ATOM 1576 C C . ASN A 1 194 ? 18.322 9.892 -5.232 1.00 68.56 194 ASN A C 1
ATOM 1578 O O . ASN A 1 194 ? 17.204 9.959 -5.738 1.00 68.56 194 ASN A O 1
ATOM 1582 N N . LEU A 1 195 ? 18.761 8.783 -4.625 1.00 76.12 195 LEU A N 1
ATOM 1583 C CA . LEU A 1 195 ? 17.943 7.577 -4.460 1.00 76.12 195 LEU A CA 1
ATOM 1584 C C . LEU A 1 195 ? 16.746 7.874 -3.540 1.00 76.12 195 LEU A C 1
ATOM 1586 O O . LEU A 1 195 ? 16.900 7.983 -2.324 1.00 76.12 195 LEU A O 1
ATOM 1590 N N . GLN A 1 196 ? 15.553 8.000 -4.127 1.00 70.88 196 GLN A N 1
ATOM 1591 C CA . GLN A 1 196 ? 14.319 8.364 -3.423 1.00 70.88 196 GLN A CA 1
ATOM 1592 C C . GLN A 1 196 ? 13.692 7.160 -2.708 1.00 70.88 196 GLN A C 1
ATOM 1594 O O . GLN A 1 196 ? 12.595 6.721 -3.044 1.00 70.88 196 GLN A O 1
ATOM 1599 N N . MET A 1 197 ? 14.398 6.593 -1.731 1.00 77.50 197 MET A N 1
ATOM 1600 C CA . MET A 1 197 ? 13.924 5.451 -0.951 1.00 77.50 197 MET A CA 1
ATOM 1601 C C . MET A 1 197 ? 14.133 5.687 0.546 1.00 77.50 197 MET A C 1
ATOM 1603 O O . MET A 1 197 ? 15.159 6.219 0.961 1.00 77.50 197 MET A O 1
ATOM 1607 N N . ASP A 1 198 ? 13.150 5.267 1.346 1.00 83.75 198 ASP A N 1
ATOM 1608 C CA . ASP A 1 198 ? 13.256 5.248 2.805 1.00 83.75 198 ASP A CA 1
ATOM 1609 C C . ASP A 1 198 ? 14.467 4.412 3.257 1.00 83.75 198 ASP A C 1
ATOM 1611 O O . ASP A 1 198 ? 14.665 3.284 2.800 1.00 83.75 198 ASP A O 1
ATOM 1615 N N . GLU A 1 199 ? 15.279 4.955 4.165 1.00 88.69 199 GLU A N 1
ATOM 1616 C CA . GLU A 1 199 ? 16.516 4.298 4.607 1.00 88.69 199 GLU A CA 1
ATOM 1617 C C . GLU A 1 199 ? 16.250 2.985 5.353 1.00 88.69 199 GLU A C 1
ATOM 1619 O O . GLU A 1 199 ? 17.046 2.050 5.252 1.00 88.69 199 GLU A O 1
ATOM 1624 N N . GLY A 1 200 ? 15.109 2.868 6.043 1.00 88.06 200 GLY A N 1
ATOM 1625 C CA . GLY A 1 200 ? 14.669 1.615 6.650 1.00 88.06 200 GLY A CA 1
ATOM 1626 C C . GLY A 1 200 ? 14.375 0.538 5.602 1.00 88.06 200 GLY A C 1
ATOM 1627 O O . GLY A 1 200 ? 14.678 -0.633 5.823 1.00 88.06 200 GLY A O 1
ATOM 1628 N N . LYS A 1 201 ? 13.841 0.906 4.430 1.00 87.31 201 LYS A N 1
ATOM 1629 C CA . LYS A 1 201 ? 13.685 -0.022 3.291 1.00 87.31 201 LYS A CA 1
ATOM 1630 C C . LYS A 1 201 ? 15.027 -0.397 2.659 1.00 87.31 201 LYS A C 1
ATOM 1632 O O . LYS A 1 201 ? 15.238 -1.565 2.340 1.00 87.31 201 LYS A O 1
ATOM 1637 N N . ILE A 1 202 ? 15.942 0.561 2.495 1.00 89.88 202 ILE A N 1
ATOM 1638 C CA . ILE A 1 202 ? 17.292 0.297 1.962 1.00 89.88 202 ILE A CA 1
ATOM 1639 C C . ILE A 1 202 ? 18.020 -0.723 2.848 1.00 89.88 202 ILE A C 1
ATOM 1641 O O . ILE A 1 202 ? 18.633 -1.663 2.336 1.00 89.88 202 ILE A O 1
ATOM 1645 N N . TRP A 1 203 ? 17.898 -0.580 4.170 1.00 93.88 203 TRP A N 1
ATOM 1646 C CA . TRP A 1 203 ? 18.413 -1.545 5.139 1.00 93.88 203 TRP A CA 1
ATOM 1647 C C . TRP A 1 203 ? 17.871 -2.963 4.904 1.00 93.88 203 TRP A C 1
ATOM 1649 O O . TRP A 1 203 ? 18.662 -3.903 4.804 1.00 93.88 203 TRP A O 1
ATOM 1659 N N . ASP A 1 204 ? 16.553 -3.124 4.742 1.00 91.56 204 ASP A N 1
ATOM 1660 C CA . ASP A 1 204 ? 15.934 -4.436 4.505 1.00 91.56 204 ASP A CA 1
ATOM 1661 C C . ASP A 1 204 ? 16.505 -5.131 3.261 1.00 91.56 204 ASP A C 1
ATOM 1663 O O . ASP A 1 204 ? 16.796 -6.330 3.294 1.00 91.56 204 ASP A O 1
ATOM 1667 N N . TYR A 1 205 ? 16.700 -4.397 2.161 1.00 90.62 205 TYR A N 1
ATOM 1668 C CA . TYR A 1 205 ? 17.275 -4.965 0.939 1.00 90.62 205 TYR A CA 1
ATOM 1669 C C . TYR A 1 205 ? 18.735 -5.376 1.119 1.00 90.62 205 TYR A C 1
ATOM 1671 O O . TYR A 1 205 ? 19.125 -6.444 0.653 1.00 90.62 205 TYR A O 1
ATOM 1679 N N . ILE A 1 206 ? 19.538 -4.585 1.829 1.00 93.56 206 ILE A N 1
ATOM 1680 C CA . ILE A 1 206 ? 20.945 -4.924 2.082 1.00 93.56 206 ILE A CA 1
ATOM 1681 C C . ILE A 1 206 ? 21.059 -6.165 2.960 1.00 93.56 206 ILE A C 1
ATOM 1683 O O . ILE A 1 206 ? 21.884 -7.032 2.681 1.00 93.56 206 ILE A O 1
ATOM 1687 N N . ILE A 1 207 ? 20.211 -6.293 3.982 1.00 94.12 207 ILE A N 1
ATOM 1688 C CA . ILE A 1 207 ? 20.171 -7.501 4.809 1.00 94.12 207 ILE A CA 1
ATOM 1689 C C . ILE A 1 207 ? 19.763 -8.712 3.968 1.00 94.12 207 ILE A C 1
ATOM 1691 O O . ILE A 1 207 ? 20.436 -9.740 4.033 1.00 94.12 207 ILE A O 1
ATOM 1695 N N . LYS A 1 208 ? 18.727 -8.595 3.127 1.00 91.06 208 LYS A N 1
ATOM 1696 C CA . LYS A 1 208 ? 18.322 -9.669 2.202 1.00 91.06 208 LYS A CA 1
ATOM 1697 C C . LYS A 1 208 ? 19.455 -10.072 1.258 1.00 91.06 208 LYS A C 1
ATOM 1699 O O . LYS A 1 208 ? 19.724 -11.262 1.120 1.00 91.06 208 LYS A O 1
ATOM 1704 N N . TRP A 1 209 ? 20.143 -9.100 0.658 1.00 93.06 209 TRP A N 1
ATOM 1705 C CA . TRP A 1 209 ? 21.294 -9.346 -0.210 1.00 93.06 209 TRP A CA 1
ATOM 1706 C C . TRP A 1 209 ? 22.423 -10.052 0.547 1.00 93.06 209 TRP A C 1
ATOM 1708 O O . TRP A 1 209 ? 22.921 -11.077 0.092 1.00 93.06 209 TRP A O 1
ATOM 1718 N N . GLY A 1 210 ? 22.771 -9.568 1.744 1.00 93.75 210 GLY A N 1
ATOM 1719 C CA . GLY A 1 210 ? 23.808 -10.167 2.582 1.00 93.75 210 GLY A CA 1
ATOM 1720 C C . GLY A 1 210 ? 23.481 -11.598 3.010 1.00 93.75 210 GLY A C 1
ATOM 1721 O O . GLY A 1 210 ? 24.366 -12.450 3.016 1.00 93.75 210 GLY A O 1
ATOM 1722 N N . ILE A 1 211 ? 22.214 -11.892 3.320 1.00 91.88 211 ILE A N 1
ATOM 1723 C CA . ILE A 1 211 ? 21.760 -13.255 3.625 1.00 91.88 211 ILE A CA 1
ATOM 1724 C C . ILE A 1 211 ? 21.859 -14.146 2.383 1.00 91.88 211 ILE A C 1
ATOM 1726 O O . ILE A 1 211 ? 22.350 -15.266 2.487 1.00 91.88 211 ILE A O 1
ATOM 1730 N N . ALA A 1 212 ? 21.468 -13.647 1.207 1.00 90.25 212 ALA A N 1
ATOM 1731 C CA . ALA A 1 212 ? 21.572 -14.393 -0.046 1.00 90.25 212 ALA A CA 1
ATOM 1732 C C . ALA A 1 212 ? 23.026 -14.761 -0.402 1.00 90.25 212 ALA A C 1
ATOM 1734 O O . ALA A 1 212 ? 23.264 -15.854 -0.911 1.00 90.25 212 ALA A O 1
ATOM 1735 N N . GLN A 1 213 ? 24.004 -13.914 -0.052 1.00 91.56 213 GLN A N 1
ATOM 1736 C CA . GLN A 1 213 ? 25.433 -14.234 -0.212 1.00 91.56 213 GLN A CA 1
ATOM 1737 C C . GLN A 1 213 ? 25.939 -15.309 0.768 1.00 91.56 213 GLN A C 1
ATOM 1739 O O . GLN A 1 213 ? 27.053 -15.807 0.617 1.00 91.56 213 GLN A O 1
ATOM 1744 N N . ASN A 1 214 ? 25.145 -15.688 1.775 1.00 90.94 214 ASN A N 1
ATOM 1745 C CA . ASN A 1 214 ? 25.512 -16.671 2.794 1.00 90.94 214 ASN A CA 1
ATOM 1746 C C . ASN A 1 214 ? 24.418 -17.752 2.932 1.00 90.94 214 ASN A C 1
ATOM 1748 O O . ASN A 1 214 ? 23.690 -17.772 3.928 1.00 90.94 214 ASN A O 1
ATOM 1752 N N . PRO A 1 215 ? 24.315 -18.704 1.981 1.00 87.31 215 PRO A N 1
ATOM 1753 C CA . PRO A 1 215 ? 23.214 -19.678 1.923 1.00 87.31 215 PRO A CA 1
ATOM 1754 C C . PRO A 1 215 ? 23.111 -20.621 3.132 1.00 87.31 215 PRO A C 1
ATOM 1756 O O . PRO A 1 215 ? 22.090 -21.270 3.328 1.00 87.31 215 PRO A O 1
ATOM 1759 N N . PHE A 1 216 ? 24.171 -20.720 3.939 1.00 89.38 216 PHE A N 1
ATOM 1760 C CA . PHE A 1 216 ? 24.215 -21.541 5.151 1.00 89.38 216 PHE A CA 1
ATOM 1761 C C . PHE A 1 216 ? 23.564 -20.870 6.374 1.00 89.38 216 PHE A C 1
ATOM 1763 O O . PHE A 1 216 ? 23.485 -21.487 7.437 1.00 89.38 216 PHE A O 1
ATOM 1770 N N . LEU A 1 217 ? 23.130 -19.608 6.265 1.00 89.19 217 LEU A N 1
ATOM 1771 C CA . LEU A 1 217 ? 22.475 -18.902 7.363 1.00 89.19 217 LEU A CA 1
ATOM 1772 C C . LEU A 1 217 ? 21.065 -19.466 7.626 1.00 89.19 217 LEU A C 1
ATOM 1774 O O . LEU A 1 217 ? 20.283 -19.626 6.687 1.00 89.19 217 LEU A O 1
ATOM 1778 N N . PRO A 1 218 ? 20.686 -19.720 8.893 1.00 85.25 218 PRO A N 1
ATOM 1779 C CA . PRO A 1 218 ? 19.338 -20.173 9.226 1.00 85.25 218 PRO A CA 1
ATOM 1780 C C . PRO A 1 218 ? 18.265 -19.140 8.857 1.00 85.25 218 PRO A C 1
ATOM 1782 O O . PRO A 1 218 ? 18.444 -17.944 9.088 1.00 85.25 218 PRO A O 1
ATOM 1785 N N . SER A 1 219 ? 17.102 -19.595 8.385 1.00 81.00 219 SER A N 1
ATOM 1786 C CA . SER A 1 219 ? 15.979 -18.707 8.036 1.00 81.00 219 SER A CA 1
ATOM 1787 C C . SER A 1 219 ? 15.367 -17.998 9.252 1.00 81.00 219 SER A C 1
ATOM 1789 O O . SER A 1 219 ? 14.787 -16.925 9.113 1.00 81.00 219 SER A O 1
ATOM 1791 N N . ASN A 1 220 ? 15.486 -18.585 10.449 1.00 80.50 220 ASN A N 1
ATOM 1792 C CA . ASN A 1 220 ? 15.009 -17.990 11.696 1.00 80.50 220 ASN A CA 1
ATOM 1793 C C . ASN A 1 220 ? 16.167 -17.334 12.461 1.00 80.50 220 ASN A C 1
ATOM 1795 O O . ASN A 1 220 ? 17.092 -18.017 12.904 1.00 80.50 220 ASN A O 1
ATOM 1799 N N . LEU A 1 221 ? 16.070 -16.021 12.688 1.00 79.81 221 LEU A N 1
ATOM 1800 C CA . LEU A 1 221 ? 17.082 -15.234 13.396 1.00 79.81 221 LEU A CA 1
ATOM 1801 C C . LEU A 1 221 ? 17.357 -15.735 14.827 1.00 79.81 221 LEU A C 1
ATOM 1803 O O . LEU A 1 221 ? 18.478 -15.623 15.311 1.00 79.81 221 LEU A O 1
ATOM 1807 N N . ALA A 1 222 ? 16.377 -16.349 15.500 1.00 76.75 222 ALA A N 1
ATOM 1808 C CA . ALA A 1 222 ? 16.565 -16.908 16.844 1.00 76.75 222 ALA A CA 1
ATOM 1809 C C . ALA A 1 222 ? 17.581 -18.068 16.888 1.00 76.75 222 ALA A C 1
ATOM 1811 O O . ALA A 1 222 ? 18.091 -18.402 17.953 1.00 76.75 222 ALA A O 1
ATOM 1812 N N . GLN A 1 223 ? 17.882 -18.677 15.737 1.00 84.88 223 GLN A N 1
ATOM 1813 C CA . GLN A 1 223 ? 18.864 -19.756 15.594 1.00 84.88 223 GLN A CA 1
ATOM 1814 C C . GLN A 1 223 ? 20.270 -19.228 15.256 1.00 84.88 223 GLN A C 1
ATOM 1816 O O . GLN A 1 223 ? 21.185 -20.009 14.988 1.00 84.88 223 GLN A O 1
ATOM 1821 N N . TRP A 1 224 ? 20.465 -17.905 15.212 1.00 86.44 224 TRP A N 1
ATOM 1822 C CA . TRP A 1 224 ? 21.737 -17.322 14.804 1.00 86.44 224 TRP A CA 1
ATOM 1823 C C . TRP A 1 224 ? 22.781 -17.351 15.918 1.00 86.44 224 TRP A C 1
ATOM 1825 O O . TRP A 1 224 ? 22.567 -16.852 17.020 1.00 86.44 224 TRP A O 1
ATOM 1835 N N . SER A 1 225 ? 23.951 -17.904 15.597 1.00 88.00 225 SER A N 1
ATOM 1836 C CA . SER A 1 225 ? 25.141 -17.858 16.441 1.00 88.00 225 SER A CA 1
ATOM 1837 C C . SER A 1 225 ? 25.970 -16.603 16.144 1.00 88.00 225 SER A C 1
ATOM 1839 O O . SER A 1 225 ? 25.787 -15.938 15.121 1.00 88.00 225 SER A O 1
ATOM 1841 N N . ASN A 1 226 ? 26.963 -16.310 16.988 1.00 85.62 226 ASN A N 1
ATOM 1842 C CA . ASN A 1 226 ? 27.920 -15.229 16.719 1.00 85.62 226 ASN A CA 1
ATOM 1843 C C . ASN A 1 226 ? 28.671 -15.421 15.388 1.00 85.62 226 ASN A C 1
ATOM 1845 O O . ASN A 1 226 ? 29.003 -14.439 14.730 1.00 85.62 226 ASN A O 1
ATOM 1849 N N . GLN A 1 227 ? 28.904 -16.668 14.963 1.00 89.12 227 GLN A N 1
ATOM 1850 C CA . GLN A 1 227 ? 29.534 -16.959 13.671 1.00 89.12 227 GLN A CA 1
ATOM 1851 C C . GLN A 1 227 ? 28.620 -16.588 12.496 1.00 89.12 227 GLN A C 1
ATOM 1853 O O . GLN A 1 227 ? 29.105 -16.071 11.493 1.00 89.12 227 GLN A O 1
ATOM 1858 N N . HIS A 1 228 ? 27.303 -16.774 12.637 1.00 92.31 228 HIS A N 1
ATOM 1859 C CA . HIS A 1 228 ? 26.321 -16.375 11.623 1.00 92.31 228 HIS A CA 1
ATOM 1860 C C . HIS A 1 228 ? 26.287 -14.847 11.456 1.00 92.31 228 HIS A C 1
ATOM 1862 O O . HIS A 1 228 ? 26.370 -14.342 10.337 1.00 92.31 228 HIS A O 1
ATOM 1868 N N . PHE A 1 229 ? 26.274 -14.096 12.565 1.00 89.75 229 PHE A N 1
ATOM 1869 C CA . PHE A 1 229 ? 26.377 -12.632 12.514 1.00 89.75 229 PHE A CA 1
ATOM 1870 C C . PHE A 1 229 ? 27.707 -12.158 11.920 1.00 89.75 229 PHE A C 1
ATOM 1872 O O . PHE A 1 229 ? 27.720 -11.202 11.148 1.00 89.75 229 PHE A O 1
ATOM 1879 N N . LEU A 1 230 ? 28.820 -12.830 12.231 1.00 91.56 230 LEU A N 1
ATOM 1880 C CA . LEU A 1 230 ? 30.130 -12.484 11.680 1.00 91.56 230 LEU A CA 1
ATOM 1881 C C . LEU A 1 230 ? 30.200 -12.711 10.161 1.00 91.56 230 LEU A C 1
ATOM 1883 O O . LEU A 1 230 ? 30.761 -11.881 9.449 1.00 91.56 230 LEU A O 1
ATOM 1887 N N . ALA A 1 231 ? 29.605 -13.793 9.655 1.00 92.44 231 ALA A N 1
ATOM 1888 C CA . ALA A 1 231 ? 29.525 -14.062 8.219 1.00 92.44 231 ALA A CA 1
ATOM 1889 C C . ALA A 1 231 ? 28.746 -12.969 7.468 1.00 92.44 231 ALA A C 1
ATOM 1891 O O . ALA A 1 231 ? 29.236 -12.421 6.473 1.00 92.44 231 ALA A O 1
ATOM 1892 N N . LEU A 1 232 ? 27.582 -12.580 8.004 1.00 94.94 232 LEU A N 1
ATOM 1893 C CA . LEU A 1 232 ? 26.798 -11.473 7.457 1.00 94.94 232 LEU A CA 1
ATOM 1894 C C . LEU A 1 232 ? 27.580 -10.150 7.524 1.00 94.94 232 LEU A C 1
ATOM 1896 O O . LEU A 1 232 ? 27.656 -9.430 6.531 1.00 94.94 232 LEU A O 1
ATOM 1900 N N . LYS A 1 233 ? 28.218 -9.853 8.665 1.00 94.50 233 LYS A N 1
ATOM 1901 C CA . LYS A 1 233 ? 29.044 -8.650 8.855 1.00 94.50 233 LYS A CA 1
ATOM 1902 C C . LYS A 1 233 ? 30.170 -8.559 7.826 1.00 94.50 233 LYS A C 1
ATOM 1904 O O . LYS A 1 233 ? 30.383 -7.494 7.255 1.00 94.50 233 LYS A O 1
ATOM 1909 N N . ASN A 1 234 ? 30.872 -9.661 7.573 1.00 92.75 234 ASN A N 1
ATOM 1910 C CA . ASN A 1 234 ? 31.959 -9.700 6.596 1.00 92.75 234 ASN A CA 1
ATOM 1911 C C . ASN A 1 234 ? 31.455 -9.434 5.174 1.00 92.75 234 ASN A C 1
ATOM 1913 O O . ASN A 1 234 ? 32.091 -8.682 4.443 1.00 92.75 234 ASN A O 1
ATOM 1917 N N . SER A 1 235 ? 30.297 -9.992 4.820 1.00 93.25 235 SER A N 1
ATOM 1918 C CA . SER A 1 235 ? 29.688 -9.819 3.494 1.00 93.25 235 SER A CA 1
ATOM 1919 C C . SER A 1 235 ? 29.174 -8.399 3.262 1.00 93.25 235 SER A C 1
ATOM 1921 O O . SER A 1 235 ? 29.186 -7.907 2.142 1.00 93.25 235 SER A O 1
ATOM 1923 N N . LEU A 1 236 ? 28.739 -7.720 4.325 1.00 95.81 236 LEU A N 1
ATOM 1924 C CA . LEU A 1 236 ? 28.202 -6.361 4.256 1.00 95.81 236 LEU A CA 1
ATOM 1925 C C . LEU A 1 236 ? 29.227 -5.276 4.604 1.00 95.81 236 LEU A C 1
ATOM 1927 O O . LEU A 1 236 ? 28.876 -4.096 4.625 1.00 95.81 236 LEU A O 1
ATOM 1931 N N . LYS A 1 237 ? 30.489 -5.632 4.865 1.00 94.12 237 LYS A N 1
ATOM 1932 C CA . LYS A 1 237 ? 31.499 -4.728 5.437 1.00 94.12 237 LYS A CA 1
ATOM 1933 C C . LYS A 1 237 ? 31.659 -3.413 4.667 1.00 94.12 237 LYS A C 1
ATOM 1935 O O . LYS A 1 237 ? 31.826 -2.374 5.301 1.00 94.12 237 LYS A O 1
ATOM 1940 N N . ASN A 1 238 ? 31.597 -3.438 3.335 1.00 93.81 238 ASN A N 1
ATOM 1941 C CA . ASN A 1 238 ? 31.733 -2.227 2.517 1.00 93.81 238 ASN A CA 1
ATOM 1942 C C . ASN A 1 238 ? 30.394 -1.513 2.256 1.00 93.81 238 ASN A C 1
ATOM 1944 O O . ASN A 1 238 ? 30.391 -0.350 1.856 1.00 93.81 238 ASN A O 1
ATOM 1948 N N . CYS A 1 239 ? 29.263 -2.179 2.507 1.00 94.12 239 CYS A N 1
ATOM 1949 C CA . CYS A 1 239 ? 27.919 -1.620 2.347 1.00 94.12 239 CYS A CA 1
ATOM 1950 C C . CYS A 1 239 ? 27.431 -0.913 3.621 1.00 94.12 239 CYS A C 1
ATOM 1952 O O . CYS A 1 239 ? 26.831 0.157 3.535 1.00 94.12 239 CYS A O 1
ATOM 1954 N N . LEU A 1 240 ? 27.724 -1.468 4.805 1.00 94.25 240 LEU A N 1
ATOM 1955 C CA . LEU A 1 240 ? 27.304 -0.916 6.102 1.00 94.25 240 LEU A CA 1
ATOM 1956 C C . LEU A 1 240 ? 27.703 0.557 6.311 1.00 94.25 240 LEU A C 1
ATOM 1958 O O . LEU A 1 240 ? 26.870 1.298 6.831 1.00 94.25 240 LEU A O 1
ATOM 1962 N N . PRO A 1 241 ? 28.900 1.032 5.905 1.00 93.38 241 PRO A N 1
ATOM 1963 C CA . PRO A 1 241 ? 29.280 2.439 6.055 1.00 93.38 241 PRO A CA 1
ATOM 1964 C C . PRO A 1 241 ? 28.499 3.408 5.158 1.00 93.38 241 PRO A C 1
ATOM 1966 O O . PRO A 1 241 ? 28.579 4.614 5.363 1.00 93.38 241 PRO A O 1
ATOM 1969 N N . LEU A 1 242 ? 27.778 2.909 4.148 1.00 93.44 242 LEU A N 1
ATOM 1970 C CA . LEU A 1 242 ? 27.010 3.721 3.195 1.00 93.44 242 LEU A CA 1
ATOM 1971 C C . LEU A 1 242 ? 25.547 3.917 3.630 1.00 93.44 242 LEU A C 1
ATOM 1973 O O . LEU A 1 242 ? 24.784 4.612 2.950 1.00 93.44 242 LEU A O 1
ATOM 1977 N N . ILE A 1 243 ? 25.151 3.306 4.749 1.00 93.06 243 ILE A N 1
ATOM 1978 C CA . ILE A 1 243 ? 23.817 3.443 5.331 1.00 93.06 243 ILE A CA 1
ATOM 1979 C C . ILE A 1 243 ? 23.713 4.728 6.141 1.00 93.06 243 ILE A C 1
ATOM 1981 O O . ILE A 1 243 ? 24.553 5.039 6.985 1.00 93.06 243 ILE A O 1
ATOM 1985 N N . ARG A 1 244 ? 22.633 5.470 5.902 1.00 92.25 244 ARG A N 1
ATOM 1986 C CA . ARG A 1 244 ? 22.296 6.710 6.604 1.00 92.25 244 ARG A CA 1
ATOM 1987 C C . ARG A 1 244 ? 21.489 6.378 7.861 1.00 92.25 244 ARG A C 1
ATOM 1989 O O . ARG A 1 244 ? 20.298 6.652 7.948 1.00 92.25 244 ARG A O 1
ATOM 1996 N N . TYR A 1 245 ? 22.146 5.742 8.838 1.00 90.88 245 TYR A N 1
ATOM 1997 C CA . TYR A 1 245 ? 21.495 5.225 10.055 1.00 90.88 245 TYR A CA 1
ATOM 1998 C C . TYR A 1 245 ? 20.686 6.283 10.813 1.00 90.88 245 TYR A C 1
ATOM 2000 O O . TYR A 1 245 ? 19.631 5.981 11.358 1.00 90.88 245 TYR A O 1
ATOM 2008 N N . PHE A 1 246 ? 21.156 7.533 10.822 1.00 88.56 246 PHE A N 1
ATOM 2009 C CA . PHE A 1 246 ? 20.512 8.645 11.530 1.00 88.56 246 PHE A CA 1
ATOM 2010 C C . PHE A 1 246 ? 19.294 9.224 10.797 1.00 88.56 246 PHE A C 1
ATOM 2012 O O . PHE A 1 246 ? 18.664 10.153 11.298 1.00 88.56 246 PHE A O 1
ATOM 2019 N N . GLN A 1 247 ? 18.977 8.693 9.618 1.00 89.25 247 GLN A N 1
ATOM 2020 C CA . GLN A 1 247 ? 17.807 9.024 8.814 1.00 89.25 247 GLN A CA 1
ATOM 2021 C C . GLN A 1 247 ? 16.787 7.875 8.778 1.00 89.25 247 GLN A C 1
ATOM 2023 O O . GLN A 1 247 ? 15.718 8.037 8.197 1.00 89.25 247 GLN A O 1
ATOM 2028 N N . ILE A 1 248 ? 17.092 6.735 9.408 1.00 88.38 248 ILE A N 1
ATOM 2029 C CA . ILE A 1 248 ? 16.137 5.643 9.617 1.00 88.38 248 ILE A CA 1
ATOM 2030 C C . ILE A 1 248 ? 15.172 6.052 10.737 1.00 88.38 248 ILE A C 1
ATOM 2032 O O . ILE A 1 248 ? 15.591 6.612 11.754 1.00 88.38 248 ILE A O 1
ATOM 2036 N N . SER A 1 249 ? 13.876 5.777 10.561 1.00 84.69 249 SER A N 1
ATOM 2037 C CA . SER A 1 249 ? 12.868 6.076 11.580 1.00 84.69 249 SER A CA 1
ATOM 2038 C C . SER A 1 249 ? 13.151 5.312 12.882 1.00 84.69 249 SER A C 1
ATOM 2040 O O . SER A 1 249 ? 13.707 4.215 12.873 1.00 84.69 249 SER A O 1
ATOM 2042 N N . GLY A 1 250 ? 12.761 5.872 14.029 1.00 71.19 250 GLY A N 1
ATOM 2043 C CA . GLY A 1 250 ? 12.960 5.200 15.318 1.00 71.19 250 GLY A CA 1
ATOM 2044 C C . GLY A 1 250 ? 12.260 3.839 15.413 1.00 71.19 250 GLY A C 1
ATOM 2045 O O . GLY A 1 250 ? 12.804 2.912 16.012 1.00 71.19 250 GLY A O 1
ATOM 2046 N N . GLU A 1 251 ? 11.088 3.712 14.782 1.00 78.31 251 GLU A N 1
ATOM 2047 C CA . GLU A 1 251 ? 10.355 2.446 14.661 1.00 78.31 251 GLU A CA 1
ATOM 2048 C C . GLU A 1 251 ? 11.172 1.427 13.854 1.00 78.31 251 GLU A C 1
ATOM 2050 O O . GLU A 1 251 ? 11.415 0.320 14.327 1.00 78.31 251 GLU A O 1
ATOM 2055 N N . ASP A 1 252 ? 11.710 1.824 12.698 1.00 85.31 252 ASP A N 1
ATOM 2056 C CA . ASP A 1 252 ? 12.530 0.952 11.850 1.00 85.31 252 ASP A CA 1
ATOM 2057 C C . ASP A 1 252 ? 13.880 0.585 12.487 1.00 85.31 252 ASP A C 1
ATOM 2059 O O . ASP A 1 252 ? 14.365 -0.534 12.310 1.00 85.31 252 ASP A O 1
ATOM 2063 N N . ILE A 1 253 ? 14.497 1.480 13.268 1.00 81.62 253 ILE A N 1
ATOM 2064 C CA . ILE A 1 253 ? 15.690 1.135 14.057 1.00 81.62 253 ILE A CA 1
ATOM 2065 C C . ILE A 1 253 ? 15.370 -0.016 15.020 1.00 81.62 253 ILE A C 1
ATOM 2067 O O . ILE A 1 253 ? 16.167 -0.950 15.144 1.00 81.62 253 ILE A O 1
ATOM 2071 N N . PHE A 1 254 ? 14.212 0.024 15.682 1.00 68.62 254 PHE A N 1
ATOM 2072 C CA . PHE A 1 254 ? 13.803 -1.013 16.626 1.00 68.62 254 PHE A CA 1
ATOM 2073 C C . PHE A 1 254 ? 13.366 -2.308 15.929 1.00 68.62 254 PHE A C 1
ATOM 2075 O O . PHE A 1 254 ? 13.791 -3.390 16.325 1.00 68.62 254 PHE A O 1
ATOM 2082 N N . ASP A 1 255 ? 12.558 -2.217 14.877 1.00 73.12 255 ASP A N 1
ATOM 2083 C CA . ASP A 1 255 ? 11.983 -3.394 14.225 1.00 73.12 255 ASP A CA 1
ATOM 2084 C C . ASP A 1 255 ? 12.965 -4.075 13.261 1.00 73.12 255 ASP A C 1
ATOM 2086 O O . ASP A 1 255 ? 12.989 -5.304 13.167 1.00 73.12 255 ASP A O 1
ATOM 2090 N N . LYS A 1 256 ? 13.801 -3.298 12.558 1.00 88.88 256 LYS A N 1
ATOM 2091 C CA . LYS A 1 256 ? 14.635 -3.789 11.446 1.00 88.88 256 LYS A CA 1
ATOM 2092 C C . LYS A 1 256 ? 16.125 -3.813 11.754 1.00 88.88 256 LYS A C 1
ATOM 2094 O O . LYS A 1 256 ? 16.807 -4.760 11.363 1.00 88.88 256 LYS A O 1
ATOM 2099 N N . VAL A 1 257 ? 16.664 -2.804 12.444 1.00 88.56 257 VAL A N 1
ATOM 2100 C CA . VAL A 1 257 ? 18.119 -2.702 12.697 1.00 88.56 257 VAL A CA 1
ATOM 2101 C C . VAL A 1 257 ? 18.529 -3.448 13.969 1.00 88.56 257 VAL A C 1
ATOM 2103 O O . VAL A 1 257 ? 19.494 -4.217 13.959 1.00 88.56 257 VAL A O 1
ATOM 2106 N N . TRP A 1 258 ? 17.769 -3.296 15.056 1.00 81.06 258 TRP A N 1
ATOM 2107 C CA . TRP A 1 258 ? 18.021 -3.935 16.355 1.00 81.06 258 TRP A CA 1
ATOM 2108 C C . TRP A 1 258 ? 18.248 -5.455 16.304 1.00 81.06 258 TRP A C 1
ATOM 2110 O O . TRP A 1 258 ? 19.159 -5.938 17.000 1.00 81.06 258 TRP A O 1
ATOM 2120 N N . PRO A 1 259 ? 17.482 -6.245 15.519 1.00 83.06 259 PRO A N 1
ATOM 2121 C CA . PRO A 1 259 ? 17.687 -7.690 15.452 1.00 83.06 259 PRO A CA 1
ATOM 2122 C C . PRO A 1 259 ? 19.089 -8.061 14.946 1.00 83.06 259 PRO A C 1
ATOM 2124 O O . PRO A 1 259 ? 19.653 -9.070 15.368 1.00 83.06 259 PRO A O 1
ATOM 2127 N N . TYR A 1 260 ? 19.692 -7.200 14.123 1.00 89.69 260 TYR A N 1
ATOM 2128 C CA . TYR A 1 260 ? 21.004 -7.398 13.513 1.00 89.69 260 TYR A CA 1
ATOM 2129 C C . TYR A 1 260 ? 22.119 -6.564 14.153 1.00 89.69 260 TYR A C 1
ATOM 2131 O O . TYR A 1 260 ? 23.238 -6.594 13.654 1.00 89.69 260 TYR A O 1
ATOM 2139 N N . ARG A 1 261 ? 21.879 -5.870 15.275 1.00 84.25 261 ARG A N 1
ATOM 2140 C CA . ARG A 1 261 ? 22.850 -4.959 15.926 1.00 84.25 261 ARG A CA 1
ATOM 2141 C C . ARG A 1 261 ? 24.270 -5.523 16.099 1.00 84.25 261 ARG A C 1
ATOM 2143 O O . ARG A 1 261 ? 25.232 -4.768 16.078 1.00 84.25 261 ARG A O 1
ATOM 2150 N N . ASN A 1 262 ? 24.413 -6.845 16.215 1.00 85.19 262 ASN A N 1
ATOM 2151 C CA . ASN A 1 262 ? 25.700 -7.535 16.343 1.00 85.19 262 ASN A CA 1
ATOM 2152 C C . ASN A 1 262 ? 26.611 -7.404 15.103 1.00 85.19 262 ASN A C 1
ATOM 2154 O O . ASN A 1 262 ? 27.804 -7.686 15.203 1.00 85.19 262 ASN A O 1
ATOM 2158 N N . ILE A 1 263 ? 26.079 -7.004 13.940 1.00 93.25 263 ILE A N 1
ATOM 2159 C CA . ILE A 1 263 ? 26.887 -6.744 12.736 1.00 93.25 263 ILE A CA 1
ATOM 2160 C C . ILE A 1 263 ? 27.469 -5.325 12.711 1.00 93.25 263 ILE A C 1
ATOM 2162 O O . ILE A 1 263 ? 28.390 -5.059 11.940 1.00 93.25 263 ILE A O 1
ATOM 2166 N N . LEU A 1 264 ? 26.954 -4.422 13.548 1.00 90.38 264 LEU A N 1
ATOM 2167 C CA . LEU A 1 264 ? 27.405 -3.036 13.636 1.00 90.38 264 LEU A CA 1
ATOM 2168 C C . LEU A 1 264 ? 28.627 -2.914 14.553 1.00 90.38 264 LEU A C 1
ATOM 2170 O O . LEU A 1 264 ? 28.898 -3.778 15.390 1.00 90.38 264 LEU A O 1
ATOM 2174 N N . GLU A 1 265 ? 29.389 -1.835 14.388 1.00 89.06 265 GLU A N 1
ATOM 2175 C CA . GLU A 1 265 ? 30.427 -1.490 15.358 1.00 89.06 265 GLU A CA 1
ATOM 2176 C C . GLU A 1 265 ? 29.776 -1.043 16.679 1.00 89.06 265 GLU A C 1
ATOM 2178 O O . GLU A 1 265 ? 28.812 -0.272 16.637 1.00 89.06 265 GLU A O 1
ATOM 2183 N N . PRO A 1 266 ? 30.278 -1.481 17.851 1.00 83.12 266 PRO A N 1
ATOM 2184 C CA . PRO A 1 266 ? 29.672 -1.140 19.139 1.00 83.12 266 PRO A CA 1
ATOM 2185 C C . PRO A 1 266 ? 29.505 0.368 19.364 1.00 83.12 266 PRO A C 1
ATOM 2187 O O . PRO A 1 266 ? 28.468 0.793 19.863 1.00 83.12 266 PRO A O 1
ATOM 2190 N N . SER A 1 267 ? 30.485 1.172 18.937 1.00 85.75 267 SER A N 1
ATOM 2191 C CA . SER A 1 267 ? 30.438 2.638 19.026 1.00 85.75 267 SER A CA 1
ATOM 2192 C C . SER A 1 267 ? 29.357 3.254 18.136 1.00 85.75 267 SER A C 1
ATOM 2194 O O . SER A 1 267 ? 28.669 4.178 18.554 1.00 85.75 267 SER A O 1
ATOM 2196 N N . LEU A 1 268 ? 29.160 2.715 16.928 1.00 88.44 268 LEU A N 1
ATOM 2197 C CA . LEU A 1 268 ? 28.098 3.159 16.024 1.00 88.44 268 LEU A CA 1
ATOM 2198 C C . LEU A 1 268 ? 26.718 2.830 16.601 1.00 88.44 268 LEU A C 1
ATOM 2200 O O . LEU A 1 268 ? 25.819 3.665 16.561 1.00 88.44 268 LEU A O 1
ATOM 2204 N N . TRP A 1 269 ? 26.545 1.627 17.153 1.00 85.94 269 TRP A N 1
ATOM 2205 C CA . TRP A 1 269 ? 25.289 1.241 17.795 1.00 85.94 269 TRP A CA 1
ATOM 2206 C C . TRP A 1 269 ? 24.972 2.126 19.005 1.00 85.94 269 TRP A C 1
ATOM 2208 O O . TRP A 1 269 ? 23.841 2.584 19.157 1.00 85.94 269 TRP A O 1
ATOM 2218 N N . GLU A 1 270 ? 25.973 2.414 19.836 1.00 73.81 270 GLU A N 1
ATOM 2219 C CA . GLU A 1 270 ? 25.833 3.333 20.964 1.00 73.81 270 GLU A CA 1
ATOM 2220 C C . GLU A 1 270 ? 25.414 4.737 20.503 1.00 73.81 270 GLU A C 1
ATOM 2222 O O . GLU A 1 270 ? 24.441 5.282 21.023 1.00 73.81 270 GLU A O 1
ATOM 2227 N N . ASP A 1 271 ? 26.062 5.285 19.474 1.00 84.56 271 ASP A N 1
ATOM 2228 C CA . ASP A 1 271 ? 25.726 6.597 18.913 1.00 84.56 271 ASP A CA 1
ATOM 2229 C C . ASP A 1 271 ? 24.309 6.650 18.310 1.00 84.56 271 ASP A C 1
ATOM 2231 O O . ASP A 1 271 ? 23.597 7.643 18.493 1.00 84.56 271 ASP A O 1
ATOM 2235 N N . ILE A 1 272 ? 23.859 5.583 17.635 1.00 82.75 272 ILE A N 1
ATOM 2236 C CA . ILE A 1 272 ? 22.475 5.458 17.137 1.00 82.75 272 ILE A CA 1
ATOM 2237 C C . ILE A 1 272 ? 21.487 5.536 18.309 1.00 82.75 272 ILE A C 1
ATOM 2239 O O . ILE A 1 272 ? 20.530 6.314 18.273 1.00 82.75 272 ILE A O 1
ATOM 2243 N N . MET A 1 273 ? 21.742 4.783 19.383 1.00 74.69 273 MET A N 1
ATOM 2244 C CA . MET A 1 273 ? 20.882 4.776 20.568 1.00 74.69 273 MET A CA 1
ATOM 2245 C C . MET A 1 273 ? 20.909 6.115 21.315 1.00 74.69 273 MET A C 1
ATOM 2247 O O . MET A 1 273 ? 19.862 6.582 21.768 1.00 74.69 273 MET A O 1
ATOM 2251 N N . ILE A 1 274 ? 22.069 6.774 21.406 1.00 72.88 274 ILE A N 1
ATOM 2252 C CA . ILE A 1 274 ? 22.205 8.117 21.988 1.00 72.88 274 ILE A CA 1
ATOM 2253 C C . ILE A 1 274 ? 21.369 9.122 21.202 1.00 72.88 274 ILE A C 1
ATOM 2255 O O . ILE A 1 274 ? 20.653 9.915 21.814 1.00 72.88 274 ILE A O 1
ATOM 2259 N N . LYS A 1 275 ? 21.403 9.080 19.865 1.00 75.06 275 LYS A N 1
ATOM 2260 C CA . LYS A 1 275 ? 20.613 10.001 19.043 1.00 75.06 275 LYS A CA 1
ATOM 2261 C C . LYS A 1 275 ? 19.108 9.836 19.274 1.00 75.06 275 LYS A C 1
ATOM 2263 O O . LYS A 1 275 ? 18.391 10.834 19.258 1.00 75.06 275 LYS A O 1
ATOM 2268 N N . PHE A 1 276 ? 18.655 8.611 19.542 1.00 66.06 276 PHE A N 1
ATOM 2269 C CA . PHE A 1 276 ? 17.257 8.304 19.849 1.00 66.06 276 PHE A CA 1
ATOM 2270 C C . PHE A 1 276 ? 16.850 8.701 21.280 1.00 66.06 276 PHE A C 1
ATOM 2272 O O . PHE A 1 276 ? 15.802 9.307 21.485 1.00 66.06 276 PHE A O 1
ATOM 2279 N N . MET A 1 277 ? 17.676 8.387 22.283 1.00 63.38 277 MET A N 1
ATOM 2280 C CA . MET A 1 277 ? 17.346 8.587 23.704 1.00 63.38 277 MET A CA 1
ATOM 2281 C C . MET A 1 277 ? 17.671 9.994 24.225 1.00 63.38 277 MET A C 1
ATOM 2283 O O . MET A 1 277 ? 17.067 10.456 25.191 1.00 63.38 277 MET A O 1
ATOM 2287 N N . ALA A 1 278 ? 18.654 10.666 23.626 1.00 69.12 278 ALA A N 1
ATOM 2288 C CA . ALA A 1 278 ? 19.173 11.957 24.066 1.00 69.12 278 ALA A CA 1
ATOM 2289 C C . ALA A 1 278 ? 19.700 12.777 22.864 1.00 69.12 278 ALA A C 1
ATOM 2291 O O . ALA A 1 278 ? 20.910 12.990 22.749 1.00 69.12 278 ALA A O 1
ATOM 2292 N N . PRO A 1 279 ? 18.816 13.295 21.985 1.00 71.25 279 PRO A N 1
ATOM 2293 C CA . PRO A 1 279 ? 19.175 13.865 20.675 1.00 71.25 279 PRO A CA 1
ATOM 2294 C C . PRO A 1 279 ? 20.111 15.086 20.715 1.00 71.25 279 PRO A C 1
ATOM 2296 O O . PRO A 1 279 ? 20.722 15.410 19.691 1.00 71.25 279 PRO A O 1
ATOM 2299 N N . ASN A 1 280 ? 20.225 15.731 21.883 1.00 74.06 280 ASN A N 1
ATOM 2300 C CA . ASN A 1 280 ? 21.082 16.889 22.157 1.00 74.06 280 ASN A CA 1
ATOM 2301 C C . ASN A 1 280 ? 22.507 16.512 22.607 1.00 74.06 280 ASN A C 1
ATOM 2303 O O . ASN A 1 280 ? 23.341 17.400 22.783 1.00 74.06 280 ASN A O 1
ATOM 2307 N N . AR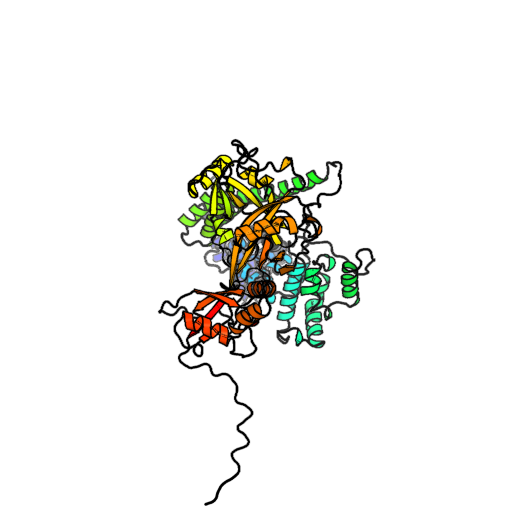G A 1 281 ? 22.800 15.226 22.844 1.00 76.31 281 ARG A N 1
ATOM 2308 C CA . ARG A 1 281 ? 24.160 14.769 23.154 1.00 76.31 281 ARG A CA 1
ATOM 2309 C C . ARG A 1 281 ? 24.983 14.645 21.876 1.00 76.31 281 ARG A C 1
ATOM 2311 O O . ARG A 1 281 ? 24.487 14.227 20.833 1.00 76.31 281 ARG A O 1
ATOM 2318 N N . THR A 1 282 ? 26.255 15.005 21.978 1.00 78.19 282 THR A N 1
ATOM 2319 C CA . THR A 1 282 ? 27.230 14.851 20.898 1.00 78.19 282 THR A CA 1
ATOM 2320 C C . THR A 1 282 ? 27.539 13.375 20.672 1.00 78.19 282 THR A C 1
ATOM 2322 O O . THR A 1 282 ? 27.814 12.662 21.636 1.00 78.19 282 THR A O 1
ATOM 2325 N N . ILE A 1 283 ? 27.525 12.952 19.410 1.00 87.00 283 ILE A N 1
ATOM 2326 C CA . ILE A 1 283 ? 27.928 11.613 18.962 1.00 87.00 283 ILE A CA 1
ATOM 2327 C C . ILE A 1 283 ? 29.274 11.686 18.234 1.00 87.00 283 ILE A C 1
ATOM 2329 O O . ILE A 1 283 ? 29.672 12.763 17.784 1.00 87.00 283 ILE A O 1
ATOM 2333 N N . VAL A 1 284 ? 29.969 10.555 18.115 1.00 84.19 284 VAL A N 1
ATOM 2334 C CA . VAL A 1 284 ? 31.292 10.480 17.463 1.00 84.19 284 VAL A CA 1
ATOM 2335 C C . VAL A 1 284 ? 31.176 10.037 15.999 1.00 84.19 284 VAL A C 1
ATOM 2337 O O . VAL A 1 284 ? 32.018 10.376 15.167 1.00 84.19 284 VAL A O 1
ATOM 2340 N N . SER A 1 285 ? 30.120 9.295 15.672 1.00 86.12 285 SER A N 1
ATOM 2341 C CA . SER A 1 285 ? 29.858 8.752 14.341 1.00 86.12 285 SER A CA 1
ATOM 2342 C C . SER A 1 285 ? 29.623 9.835 13.283 1.00 86.12 285 SER A C 1
ATOM 2344 O O . SER A 1 285 ? 28.927 10.825 13.508 1.00 86.12 285 SER A O 1
ATOM 2346 N N . HIS A 1 286 ? 30.169 9.609 12.084 1.00 84.62 286 HIS A N 1
ATOM 2347 C CA . HIS A 1 286 ? 29.965 10.480 10.928 1.00 84.62 286 HIS A CA 1
ATOM 2348 C C . HIS A 1 286 ? 28.519 10.381 10.419 1.00 84.62 286 HIS A C 1
ATOM 2350 O O . HIS A 1 286 ? 28.058 9.305 10.035 1.00 84.62 286 HIS A O 1
ATOM 2356 N N . ILE A 1 287 ? 27.816 11.513 10.361 1.00 84.50 287 ILE A N 1
ATOM 2357 C CA . ILE A 1 287 ? 26.437 11.584 9.870 1.00 84.50 287 ILE A CA 1
ATOM 2358 C C . ILE A 1 287 ? 26.456 11.828 8.359 1.00 84.50 287 ILE A C 1
ATOM 2360 O O . ILE A 1 287 ? 26.921 12.867 7.895 1.00 84.50 287 ILE A O 1
ATOM 2364 N N . LEU A 1 288 ? 25.937 10.876 7.585 1.00 85.44 288 LEU A N 1
ATOM 2365 C CA . LEU A 1 288 ? 25.708 11.057 6.150 1.00 85.44 288 LEU A CA 1
ATOM 2366 C C . LEU A 1 288 ? 24.465 11.943 5.911 1.00 85.44 288 LEU A C 1
ATOM 2368 O O . LEU A 1 288 ? 23.507 11.846 6.681 1.00 85.44 288 LEU A O 1
ATOM 2372 N N . PRO A 1 289 ? 24.442 12.796 4.868 1.00 81.75 289 PRO A N 1
ATOM 2373 C CA . PRO A 1 289 ? 23.277 13.623 4.544 1.00 81.75 289 PRO A CA 1
ATOM 2374 C C . PRO A 1 289 ? 22.102 12.764 4.035 1.00 81.75 289 PRO A C 1
ATOM 2376 O O . PRO A 1 289 ? 22.347 11.725 3.424 1.00 81.75 289 PRO A O 1
ATOM 2379 N N . PRO A 1 290 ? 20.833 13.162 4.245 1.00 79.44 290 PRO A N 1
ATOM 2380 C CA . PRO A 1 290 ? 19.666 12.404 3.770 1.00 79.44 290 PRO A CA 1
ATOM 2381 C C . PRO A 1 290 ? 19.620 12.278 2.232 1.00 79.44 290 PRO A C 1
ATOM 2383 O O . PRO A 1 290 ? 19.976 13.226 1.540 1.00 79.44 290 PRO A O 1
ATOM 2386 N N . ARG A 1 291 ? 19.166 11.125 1.696 1.00 74.56 291 ARG A N 1
ATOM 2387 C CA . ARG A 1 291 ? 18.894 10.940 0.243 1.00 74.56 291 ARG A CA 1
ATOM 2388 C C . ARG A 1 291 ? 17.533 11.501 -0.194 1.00 74.56 291 ARG A C 1
ATOM 2390 O O . ARG A 1 291 ? 17.315 11.823 -1.361 1.00 74.56 291 ARG A O 1
ATOM 2397 N N . VAL A 1 292 ? 16.606 11.616 0.756 1.00 61.00 292 VAL A N 1
ATOM 2398 C CA . VAL A 1 292 ? 15.259 12.157 0.554 1.00 61.00 292 VAL A CA 1
ATOM 2399 C C . VAL A 1 292 ? 15.228 13.589 1.084 1.00 61.00 292 VAL A C 1
ATOM 2401 O O . VAL A 1 292 ? 15.461 13.816 2.272 1.00 61.00 292 VAL A O 1
ATOM 2404 N N . ASN A 1 293 ? 14.902 14.557 0.224 1.00 49.53 293 ASN A N 1
ATOM 2405 C CA . ASN A 1 293 ? 14.498 15.883 0.685 1.00 49.53 293 ASN A CA 1
ATOM 2406 C C . ASN A 1 293 ? 13.102 15.737 1.290 1.00 49.53 293 ASN A C 1
ATOM 2408 O O . ASN A 1 293 ? 12.109 15.688 0.569 1.00 49.53 293 ASN A O 1
ATOM 2412 N N . SER A 1 294 ? 13.034 15.593 2.613 1.00 34.69 294 SER A N 1
ATOM 2413 C CA . SER A 1 294 ? 11.760 15.546 3.320 1.00 34.69 294 SER A CA 1
ATOM 2414 C C . SER A 1 294 ? 10.991 16.834 3.030 1.00 34.69 294 SER A C 1
ATOM 2416 O O . SER A 1 294 ? 11.415 17.919 3.428 1.00 34.69 294 SER A O 1
ATOM 2418 N N . LEU A 1 295 ? 9.859 16.722 2.335 1.00 31.31 295 LEU A N 1
ATOM 2419 C CA . LEU A 1 295 ? 8.789 17.712 2.391 1.00 31.31 295 LEU A CA 1
ATOM 2420 C C . LEU A 1 295 ? 8.210 17.675 3.813 1.00 31.31 295 LEU A C 1
ATOM 2422 O O . LEU A 1 295 ? 7.131 17.141 4.053 1.00 31.31 295 LEU A O 1
ATOM 2426 N N . THR A 1 296 ? 8.942 18.206 4.790 1.00 26.31 296 THR A N 1
ATOM 2427 C CA . THR A 1 296 ? 8.359 18.571 6.077 1.00 26.31 296 THR A CA 1
ATOM 2428 C C . THR A 1 296 ? 7.526 19.822 5.857 1.00 26.31 296 THR A C 1
ATOM 2430 O O . THR A 1 296 ? 8.059 20.928 5.827 1.00 26.31 296 THR A O 1
ATOM 2433 N N . ILE A 1 297 ? 6.212 19.644 5.714 1.00 24.69 297 ILE A N 1
ATOM 2434 C CA . ILE A 1 297 ? 5.246 20.700 6.020 1.00 24.69 297 ILE A CA 1
ATOM 2435 C C . ILE A 1 297 ? 5.486 21.065 7.493 1.00 24.69 297 ILE A C 1
ATOM 2437 O O . ILE A 1 297 ? 5.373 20.177 8.345 1.00 24.69 297 ILE A O 1
ATOM 2441 N N . PRO A 1 29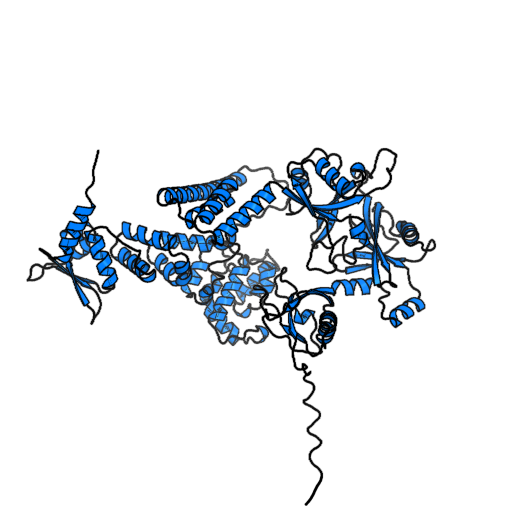8 ? 5.853 22.313 7.832 1.00 24.30 298 PRO A N 1
ATOM 2442 C CA . PRO A 1 298 ? 5.968 22.703 9.224 1.00 24.30 298 PRO A CA 1
ATOM 2443 C C . PRO A 1 298 ? 4.600 22.550 9.885 1.00 24.30 298 PRO A C 1
ATOM 2445 O O . PRO A 1 298 ? 3.599 23.078 9.397 1.00 24.30 298 PRO A O 1
ATOM 2448 N N . SER A 1 299 ? 4.565 21.832 11.005 1.00 25.05 299 SER A N 1
ATOM 2449 C CA . SER A 1 299 ? 3.440 21.847 11.932 1.00 25.05 299 SER A CA 1
ATOM 2450 C C . SER A 1 299 ? 3.078 23.297 12.240 1.00 25.05 299 SER A C 1
ATOM 2452 O O . SER A 1 299 ? 3.905 24.060 12.742 1.00 25.05 299 SER A O 1
ATOM 2454 N N . SER A 1 300 ? 1.849 23.682 11.916 1.00 34.72 300 SER A N 1
ATOM 2455 C CA . SER A 1 300 ? 1.303 25.011 12.148 1.00 34.72 300 SER A CA 1
ATOM 2456 C C . SER A 1 300 ? 1.155 25.278 13.645 1.00 34.72 300 SER A C 1
ATOM 2458 O O . SER A 1 300 ? 0.093 25.042 14.216 1.00 34.72 300 SER A O 1
ATOM 2460 N N . GLN A 1 301 ? 2.225 25.751 14.269 1.00 33.09 301 GLN A N 1
ATOM 2461 C CA . GLN A 1 301 ? 2.229 26.513 15.512 1.00 33.09 301 GLN A CA 1
ATOM 2462 C C . GLN A 1 301 ? 3.608 27.158 15.639 1.00 33.09 301 GLN A C 1
ATOM 2464 O O . GLN A 1 301 ? 4.445 26.685 16.385 1.00 33.09 301 GLN A O 1
ATOM 2469 N N . ASP A 1 302 ? 3.853 28.190 14.835 1.00 28.70 302 ASP A N 1
ATOM 2470 C CA . ASP A 1 302 ? 4.639 29.352 15.243 1.00 28.70 302 ASP A CA 1
ATOM 2471 C C . ASP A 1 302 ? 4.412 30.477 14.228 1.00 28.70 302 ASP A C 1
ATOM 2473 O O . ASP A 1 302 ? 4.395 30.270 13.014 1.00 28.70 302 ASP A O 1
ATOM 2477 N N . ASN A 1 303 ? 4.143 31.675 14.744 1.00 38.34 303 ASN A N 1
ATOM 2478 C CA . ASN A 1 303 ? 3.905 32.874 13.949 1.00 38.34 303 ASN A CA 1
ATOM 2479 C C . ASN A 1 303 ? 5.168 33.216 13.148 1.00 38.34 303 ASN A C 1
ATOM 2481 O O . ASN A 1 303 ? 6.152 33.667 13.730 1.00 38.34 303 ASN A O 1
ATOM 2485 N N . ILE A 1 304 ? 5.131 33.050 11.824 1.00 29.22 304 ILE A N 1
ATOM 2486 C CA . ILE A 1 304 ? 6.225 33.453 10.937 1.00 29.22 304 ILE A CA 1
ATOM 2487 C C . ILE A 1 304 ? 5.752 34.602 10.047 1.00 29.22 304 ILE A C 1
ATOM 2489 O O . ILE A 1 304 ? 4.854 34.466 9.218 1.00 29.22 304 ILE A O 1
ATOM 2493 N N . THR A 1 305 ? 6.389 35.754 10.244 1.00 28.53 305 THR A N 1
ATOM 2494 C CA . THR A 1 305 ? 6.538 36.811 9.243 1.00 28.53 305 THR A CA 1
ATOM 2495 C C . THR A 1 305 ? 7.098 36.215 7.956 1.00 28.53 305 THR A C 1
ATOM 2497 O O . THR A 1 305 ? 8.174 35.625 7.974 1.00 28.53 305 THR A O 1
ATOM 2500 N N . ILE A 1 306 ? 6.349 36.366 6.866 1.00 28.61 306 ILE A N 1
ATOM 2501 C CA . ILE A 1 306 ? 6.695 35.897 5.521 1.00 28.61 306 ILE A CA 1
ATOM 2502 C C . ILE A 1 306 ? 8.050 36.490 5.110 1.00 28.61 306 ILE A C 1
ATOM 2504 O O . ILE A 1 306 ? 8.195 37.711 5.071 1.00 28.61 306 ILE A O 1
ATOM 2508 N N . ASP A 1 307 ? 9.016 35.619 4.817 1.00 31.14 307 ASP A N 1
ATOM 2509 C CA . ASP A 1 307 ? 10.275 35.957 4.152 1.00 31.14 307 ASP A CA 1
ATOM 2510 C C . ASP A 1 307 ? 10.247 35.331 2.746 1.00 31.14 307 ASP A C 1
ATOM 2512 O O . ASP A 1 307 ? 10.035 34.125 2.594 1.00 31.14 307 ASP A O 1
ATOM 2516 N N . ASP A 1 308 ? 10.418 36.160 1.715 1.00 31.73 308 ASP A N 1
ATOM 2517 C CA . ASP A 1 308 ? 10.125 35.892 0.292 1.00 31.73 308 ASP A CA 1
ATOM 2518 C C . ASP A 1 308 ? 11.035 34.832 -0.381 1.00 31.73 308 ASP A C 1
ATOM 2520 O O . ASP A 1 308 ? 10.932 34.568 -1.582 1.00 31.73 308 ASP A O 1
ATOM 2524 N N . ASN A 1 309 ? 11.927 34.176 0.367 1.00 37.62 309 ASN A N 1
ATOM 2525 C CA . ASN A 1 309 ? 12.947 33.286 -0.195 1.00 37.62 309 ASN A CA 1
ATOM 2526 C C . ASN A 1 309 ? 12.533 31.802 -0.297 1.00 37.62 309 ASN A C 1
ATOM 2528 O O . ASN A 1 309 ? 13.041 31.102 -1.178 1.00 37.62 309 ASN A O 1
ATOM 2532 N N . SER A 1 310 ? 11.595 31.300 0.518 1.00 35.62 310 SER A N 1
ATOM 2533 C CA . SER A 1 310 ? 11.183 29.879 0.478 1.00 35.62 310 SER A CA 1
ATOM 2534 C C . SER A 1 310 ? 10.307 29.541 -0.736 1.00 35.62 310 SER A C 1
ATOM 2536 O O . SER A 1 310 ? 10.532 28.520 -1.388 1.00 35.62 310 SER A O 1
ATOM 2538 N N . ALA A 1 311 ? 9.408 30.449 -1.128 1.00 30.69 311 ALA A N 1
ATOM 2539 C CA . ALA A 1 311 ? 8.543 30.292 -2.300 1.00 30.69 311 ALA A CA 1
ATOM 2540 C C . ALA A 1 311 ? 9.342 30.161 -3.615 1.00 30.69 311 ALA A C 1
ATOM 2542 O O . ALA A 1 311 ? 8.935 29.452 -4.534 1.00 30.69 311 ALA A O 1
ATOM 2543 N N . SER A 1 312 ? 10.520 30.791 -3.697 1.00 38.81 312 SER A N 1
ATOM 2544 C CA . SER A 1 312 ? 11.361 30.790 -4.904 1.00 38.81 312 SER A CA 1
ATOM 2545 C C . SER A 1 312 ? 12.001 29.429 -5.224 1.00 38.81 312 SER A C 1
ATOM 2547 O O . SER A 1 312 ? 12.295 29.135 -6.386 1.00 38.81 312 SER A O 1
ATOM 2549 N N . THR A 1 313 ? 12.194 28.582 -4.209 1.00 35.53 313 THR A N 1
ATOM 2550 C CA . THR A 1 313 ? 12.856 27.275 -4.352 1.00 35.53 313 THR A CA 1
ATOM 2551 C C . THR A 1 313 ? 11.853 26.192 -4.761 1.00 35.53 313 THR A C 1
ATOM 2553 O O . THR A 1 313 ? 12.153 25.357 -5.612 1.00 35.53 313 THR A O 1
ATOM 2556 N N . GLU A 1 314 ? 10.626 26.257 -4.237 1.00 29.70 314 GLU A N 1
ATOM 2557 C CA . GLU A 1 314 ? 9.517 25.372 -4.620 1.00 29.70 314 GLU A CA 1
ATOM 2558 C C . GLU A 1 314 ? 9.019 25.661 -6.044 1.00 29.70 314 GLU A C 1
ATOM 2560 O O . GLU A 1 314 ? 8.865 24.733 -6.837 1.00 29.70 314 GLU A O 1
ATOM 2565 N N . LEU A 1 315 ? 8.883 26.940 -6.421 1.00 31.27 315 LEU A N 1
ATOM 2566 C CA . LEU A 1 315 ? 8.549 27.343 -7.794 1.00 31.27 315 LEU A CA 1
ATOM 2567 C C . LEU A 1 315 ? 9.617 26.909 -8.810 1.00 31.27 315 LEU A C 1
ATOM 2569 O O . LEU A 1 315 ? 9.264 26.490 -9.909 1.00 31.27 315 LEU A O 1
ATOM 2573 N N . ARG A 1 316 ? 10.908 26.938 -8.447 1.00 31.83 316 ARG A N 1
ATOM 2574 C CA . ARG A 1 316 ? 12.000 26.440 -9.307 1.00 31.83 316 ARG A CA 1
ATOM 2575 C C . ARG A 1 316 ? 11.965 24.925 -9.512 1.00 31.83 316 ARG A C 1
ATOM 2577 O O . ARG A 1 316 ? 12.233 24.467 -10.617 1.00 31.83 316 ARG A O 1
ATOM 2584 N N . ASN A 1 317 ? 11.623 24.151 -8.482 1.00 33.41 317 ASN A N 1
ATOM 2585 C CA . ASN A 1 317 ? 11.548 22.689 -8.578 1.00 33.41 317 ASN A CA 1
ATOM 2586 C C . ASN A 1 317 ? 10.318 22.217 -9.371 1.00 33.41 317 ASN A C 1
ATOM 2588 O O . ASN A 1 317 ? 10.405 21.241 -10.121 1.00 33.41 317 ASN A O 1
ATOM 2592 N N . VAL A 1 318 ? 9.189 22.925 -9.250 1.00 32.38 318 VAL A N 1
ATOM 2593 C CA . VAL A 1 318 ? 8.000 22.701 -10.089 1.00 32.38 318 VAL A CA 1
ATOM 2594 C C . VAL A 1 318 ? 8.289 23.088 -11.543 1.00 32.38 318 VAL A C 1
ATOM 2596 O O . VAL A 1 318 ? 7.966 22.313 -12.439 1.00 32.38 318 VAL A O 1
ATOM 2599 N N . ASP A 1 319 ? 8.973 24.212 -11.785 1.00 43.25 319 ASP A N 1
ATOM 2600 C CA . ASP A 1 319 ? 9.364 24.655 -13.134 1.00 43.25 319 ASP A CA 1
ATOM 2601 C C . ASP A 1 319 ? 10.318 23.654 -13.817 1.00 43.25 319 ASP A C 1
ATOM 2603 O O . ASP A 1 319 ? 10.116 23.295 -14.976 1.00 43.25 319 ASP A O 1
ATOM 2607 N N . GLU A 1 320 ? 11.299 23.103 -13.095 1.00 39.69 320 GLU A N 1
ATOM 2608 C CA . GLU A 1 320 ? 12.208 22.078 -13.633 1.00 39.69 320 GLU A CA 1
ATOM 2609 C C . GLU A 1 320 ? 11.487 20.746 -13.913 1.00 39.69 320 GLU A C 1
ATOM 2611 O O . GLU A 1 320 ? 11.698 20.114 -14.950 1.00 39.69 320 GLU A O 1
ATOM 2616 N N . THR A 1 321 ? 10.565 20.346 -13.035 1.00 35.69 321 THR A N 1
ATOM 2617 C CA . THR A 1 321 ? 9.737 19.144 -13.221 1.00 35.69 321 THR A CA 1
ATOM 2618 C C . THR A 1 321 ? 8.809 19.291 -14.434 1.00 35.69 321 THR A C 1
ATOM 2620 O O . THR A 1 321 ? 8.708 18.373 -15.251 1.00 35.69 321 THR A O 1
ATOM 2623 N N . CYS A 1 322 ? 8.194 20.462 -14.615 1.00 40.25 322 CYS A N 1
ATOM 2624 C CA . CYS A 1 322 ? 7.391 20.784 -15.793 1.00 40.25 322 CYS A CA 1
ATOM 2625 C C . CYS A 1 322 ? 8.233 20.814 -17.077 1.00 40.25 322 CYS A C 1
ATOM 2627 O O . CYS A 1 322 ? 7.809 20.245 -18.081 1.00 40.25 322 CYS A O 1
ATOM 2629 N N . ARG A 1 323 ? 9.447 21.383 -17.056 1.00 45.94 323 ARG A N 1
ATOM 2630 C CA . ARG A 1 323 ? 10.364 21.377 -18.214 1.00 45.94 323 ARG A CA 1
ATOM 2631 C C . ARG A 1 323 ? 10.772 19.969 -18.638 1.00 45.94 323 ARG A C 1
ATOM 2633 O O . ARG A 1 323 ? 10.819 19.682 -19.831 1.00 45.94 323 ARG A O 1
ATOM 2640 N N . ILE A 1 324 ? 11.033 19.077 -17.683 1.00 46.88 324 ILE A N 1
ATOM 2641 C CA . ILE A 1 324 ? 11.373 17.674 -17.966 1.00 46.88 324 ILE A CA 1
ATOM 2642 C C . ILE A 1 324 ? 10.174 16.929 -18.568 1.00 46.88 324 ILE A C 1
ATOM 2644 O O . ILE A 1 324 ? 10.356 16.144 -19.500 1.00 46.88 324 ILE A O 1
ATOM 2648 N N . MET A 1 325 ? 8.957 17.175 -18.070 1.00 43.16 325 MET A N 1
ATOM 2649 C CA . MET A 1 325 ? 7.741 16.571 -18.628 1.00 43.16 325 MET A CA 1
ATOM 2650 C C . MET A 1 325 ? 7.447 17.067 -20.047 1.00 43.16 325 MET A C 1
ATOM 2652 O O . MET A 1 325 ? 7.157 16.246 -20.912 1.00 43.16 325 MET A O 1
ATOM 2656 N N . VAL A 1 326 ? 7.621 18.365 -20.314 1.00 47.09 326 VAL A N 1
ATOM 2657 C CA . VAL A 1 326 ? 7.482 18.946 -21.663 1.00 47.09 326 VAL A CA 1
ATOM 2658 C C . VAL A 1 326 ? 8.531 18.374 -22.621 1.00 47.09 326 VAL A C 1
ATOM 2660 O O . VAL A 1 326 ? 8.189 17.939 -23.712 1.00 47.09 326 VAL A O 1
ATOM 2663 N N . LYS A 1 327 ? 9.794 18.251 -22.196 1.00 50.81 327 LYS A N 1
ATOM 2664 C CA . LYS A 1 327 ? 10.857 17.667 -23.031 1.00 50.81 327 LYS A CA 1
ATOM 2665 C C . LYS A 1 327 ? 10.630 16.180 -23.341 1.00 50.81 327 LYS A C 1
ATOM 2667 O O . LYS A 1 327 ? 10.987 15.699 -24.417 1.00 50.81 327 LYS A O 1
ATOM 2672 N N . ARG A 1 328 ? 10.048 15.431 -22.396 1.00 45.56 328 ARG A N 1
ATOM 2673 C CA . ARG A 1 328 ? 9.619 14.039 -22.615 1.00 45.56 328 ARG A CA 1
ATOM 2674 C C . ARG A 1 328 ? 8.441 13.960 -23.581 1.00 45.56 328 ARG A C 1
ATOM 2676 O O . ARG A 1 328 ? 8.482 13.128 -24.479 1.00 45.56 328 ARG A O 1
ATOM 2683 N N . GLU A 1 329 ? 7.438 14.824 -23.422 1.00 50.62 329 GLU A N 1
ATOM 2684 C CA . GLU A 1 329 ? 6.324 14.963 -24.370 1.00 50.62 329 GLU A CA 1
ATOM 2685 C C . GLU A 1 329 ? 6.857 15.212 -25.791 1.00 50.62 329 GLU A C 1
ATOM 2687 O O . GLU A 1 329 ? 6.516 14.459 -26.699 1.00 50.62 329 GLU A O 1
ATOM 2692 N N . GLU A 1 330 ? 7.768 16.176 -25.965 1.00 51.50 330 GLU A N 1
ATOM 2693 C CA . GLU A 1 330 ? 8.410 16.501 -27.249 1.00 51.50 330 GLU A CA 1
ATOM 2694 C C . GLU A 1 330 ? 9.167 15.308 -27.846 1.00 51.50 330 GLU A C 1
ATOM 2696 O O . GLU A 1 330 ? 9.014 15.010 -29.027 1.00 51.50 330 GLU A O 1
ATOM 2701 N N . SER A 1 331 ? 9.908 14.562 -27.022 1.00 45.22 331 SER A N 1
ATOM 2702 C CA . SER A 1 331 ? 10.645 13.375 -27.478 1.00 45.22 331 SER A CA 1
ATOM 2703 C C . SER A 1 331 ? 9.704 12.271 -27.980 1.00 45.22 331 SER A C 1
ATOM 2705 O O . SER A 1 331 ? 10.008 11.596 -28.960 1.00 45.22 331 SER A O 1
ATOM 2707 N N . PHE A 1 332 ? 8.541 12.086 -27.341 1.00 48.62 332 PHE A N 1
ATOM 2708 C CA . PHE A 1 332 ? 7.533 11.123 -27.798 1.00 48.62 332 PHE A CA 1
ATOM 2709 C C . PHE A 1 332 ? 6.745 11.613 -29.020 1.00 48.62 332 PHE A C 1
ATOM 2711 O O . PHE A 1 332 ? 6.312 10.792 -29.825 1.00 48.62 332 PHE A O 1
ATOM 2718 N N . VAL A 1 333 ? 6.571 12.927 -29.188 1.00 49.31 333 VAL A N 1
ATOM 2719 C CA . VAL A 1 333 ? 6.003 13.519 -30.411 1.00 49.31 333 VAL A CA 1
ATOM 2720 C C . VAL A 1 333 ? 6.947 13.302 -31.597 1.00 49.31 333 VAL A C 1
ATOM 2722 O O . VAL A 1 333 ? 6.501 12.775 -32.610 1.00 49.31 333 VAL A O 1
ATOM 2725 N N . GLU A 1 334 ? 8.246 13.581 -31.442 1.00 46.62 334 GLU A N 1
ATOM 2726 C CA . GLU A 1 334 ? 9.259 13.309 -32.476 1.00 46.62 334 GLU A CA 1
ATOM 2727 C C . GLU A 1 334 ? 9.307 11.818 -32.863 1.00 46.62 334 GLU A C 1
ATOM 2729 O O . GLU A 1 334 ? 9.435 11.480 -34.038 1.00 46.62 334 GLU A O 1
ATOM 2734 N N . LEU A 1 335 ? 9.146 10.911 -31.893 1.00 40.16 335 LEU A N 1
ATOM 2735 C CA . LEU A 1 335 ? 9.054 9.464 -32.132 1.00 40.16 335 LEU A CA 1
ATOM 2736 C C . LEU A 1 335 ? 7.806 9.065 -32.933 1.00 40.16 335 LEU A C 1
ATOM 2738 O O . LEU A 1 335 ? 7.878 8.180 -33.784 1.00 40.16 335 LEU A O 1
ATOM 2742 N N . MET A 1 336 ? 6.668 9.716 -32.693 1.00 44.16 336 MET A N 1
ATOM 2743 C CA . MET A 1 336 ? 5.422 9.439 -33.412 1.00 44.16 336 MET A CA 1
ATOM 2744 C C . MET A 1 336 ? 5.366 10.058 -34.812 1.00 44.16 336 MET A C 1
ATOM 2746 O O . MET A 1 336 ? 4.606 9.569 -35.648 1.00 44.16 336 MET A O 1
ATOM 2750 N N . ASP A 1 337 ? 6.172 11.086 -35.084 1.00 43.56 337 ASP A N 1
ATOM 2751 C CA . ASP A 1 337 ? 6.386 11.606 -36.440 1.00 43.56 337 ASP A CA 1
ATOM 2752 C C . ASP A 1 337 ? 7.199 10.625 -37.306 1.00 43.56 337 ASP A C 1
ATOM 2754 O O . ASP A 1 337 ? 7.068 10.620 -38.531 1.00 43.56 337 ASP A O 1
ATOM 2758 N N . ILE A 1 338 ? 8.015 9.775 -36.671 1.00 40.41 338 ILE A N 1
ATOM 2759 C CA . ILE A 1 338 ? 8.802 8.721 -37.325 1.00 40.41 338 ILE A CA 1
ATOM 2760 C C . ILE A 1 338 ? 7.970 7.438 -37.476 1.00 40.41 338 ILE A C 1
ATOM 2762 O O . ILE A 1 338 ? 7.960 6.848 -38.556 1.00 40.41 338 ILE A O 1
ATOM 2766 N N . GLU A 1 339 ? 7.241 7.025 -36.432 1.00 43.12 339 GLU A N 1
ATOM 2767 C CA . GLU A 1 339 ? 6.393 5.826 -36.455 1.00 43.12 339 GLU A CA 1
ATOM 2768 C C . GLU A 1 339 ? 5.054 6.042 -35.706 1.00 43.12 339 GLU A C 1
ATOM 2770 O O . GLU A 1 339 ? 4.951 5.843 -34.492 1.00 43.12 339 GLU A O 1
ATOM 2775 N N . PRO A 1 340 ? 3.974 6.431 -36.415 1.00 46.94 340 PRO A N 1
ATOM 2776 C CA . PRO A 1 340 ? 2.720 6.887 -35.796 1.00 46.94 340 PRO A CA 1
ATOM 2777 C C . PRO A 1 340 ? 1.929 5.831 -35.011 1.00 46.94 340 PRO A C 1
ATOM 2779 O O . PRO A 1 340 ? 1.000 6.196 -34.278 1.00 46.94 340 PRO A O 1
ATOM 2782 N N . ASN A 1 341 ? 2.253 4.549 -35.200 1.00 53.03 341 ASN A N 1
ATOM 2783 C CA . ASN A 1 341 ? 1.559 3.390 -34.630 1.00 53.03 341 ASN A CA 1
ATOM 2784 C C . ASN A 1 341 ? 2.427 2.629 -33.612 1.00 53.03 341 ASN A C 1
ATOM 2786 O O . ASN A 1 341 ? 2.181 1.459 -33.337 1.00 53.03 341 ASN A O 1
ATOM 2790 N N . TYR A 1 342 ? 3.444 3.282 -33.045 1.00 61.19 342 TYR A N 1
ATOM 2791 C CA . TYR A 1 342 ? 4.282 2.673 -32.021 1.00 61.19 342 TYR A CA 1
ATOM 2792 C C . TYR A 1 342 ? 3.591 2.710 -30.643 1.00 61.19 342 TYR A C 1
ATOM 2794 O O . TYR A 1 342 ? 3.540 3.749 -29.975 1.00 61.19 342 TYR A O 1
ATOM 2802 N N . THR A 1 343 ? 3.044 1.569 -30.217 1.00 50.84 343 THR A N 1
ATOM 2803 C CA . THR A 1 343 ? 2.242 1.386 -28.986 1.00 50.84 343 THR A CA 1
ATOM 2804 C C . THR A 1 343 ? 2.985 1.812 -27.719 1.00 50.84 343 THR A C 1
ATOM 2806 O O . THR A 1 343 ? 2.417 2.475 -26.851 1.00 50.84 343 THR A O 1
ATOM 2809 N N . PHE A 1 344 ? 4.296 1.570 -27.635 1.00 53.97 344 PHE A N 1
ATOM 2810 C CA . PHE A 1 344 ? 5.125 2.008 -26.507 1.00 53.97 344 PHE A CA 1
ATOM 2811 C C . PHE A 1 344 ? 5.250 3.539 -26.396 1.00 53.97 344 PHE A C 1
ATOM 2813 O O . PHE A 1 344 ? 5.192 4.075 -25.285 1.00 53.97 344 PHE A O 1
ATOM 2820 N N . ALA A 1 345 ? 5.401 4.268 -27.509 1.00 51.12 345 ALA A N 1
ATOM 2821 C CA . ALA A 1 345 ? 5.444 5.734 -27.479 1.00 51.12 345 ALA A CA 1
ATOM 2822 C C . ALA A 1 345 ? 4.085 6.320 -27.075 1.00 51.12 345 ALA A C 1
ATOM 2824 O O . ALA A 1 345 ? 4.037 7.201 -26.216 1.00 51.12 345 ALA A O 1
ATOM 2825 N N . LEU A 1 346 ? 2.992 5.767 -27.611 1.00 57.16 346 LEU A N 1
ATOM 2826 C CA . LEU A 1 346 ? 1.626 6.120 -27.216 1.00 57.16 346 LEU A CA 1
ATOM 2827 C C . LEU A 1 346 ? 1.403 5.888 -25.718 1.00 57.16 346 LEU A C 1
ATOM 2829 O O . LEU A 1 346 ? 0.944 6.773 -25.003 1.00 57.16 346 LEU A O 1
ATOM 2833 N N . ASN A 1 347 ? 1.814 4.736 -25.199 1.00 58.31 347 ASN A N 1
ATOM 2834 C CA . ASN A 1 347 ? 1.659 4.400 -23.790 1.00 58.31 347 ASN A CA 1
ATOM 2835 C C . ASN A 1 347 ? 2.469 5.307 -22.851 1.00 58.31 347 ASN A C 1
ATOM 2837 O O . ASN A 1 347 ? 1.952 5.796 -21.843 1.00 58.31 347 ASN A O 1
ATOM 2841 N N . ASN A 1 348 ? 3.743 5.555 -23.160 1.00 55.50 348 ASN A N 1
ATOM 2842 C CA . ASN A 1 348 ? 4.596 6.390 -22.312 1.00 55.50 348 ASN A CA 1
ATOM 2843 C C . ASN A 1 348 ? 4.229 7.874 -22.393 1.00 55.50 348 ASN A C 1
ATOM 2845 O O . ASN A 1 348 ? 4.316 8.585 -21.384 1.00 55.50 348 ASN A O 1
ATOM 2849 N N . ARG A 1 349 ? 3.756 8.342 -23.551 1.00 68.69 349 ARG A N 1
ATOM 2850 C CA . ARG A 1 349 ? 3.180 9.680 -23.681 1.00 68.69 349 ARG A CA 1
ATOM 2851 C C . ARG A 1 349 ? 1.848 9.778 -22.944 1.00 68.69 349 ARG A C 1
ATOM 2853 O O . ARG A 1 349 ? 1.665 10.721 -22.183 1.00 68.69 349 ARG A O 1
ATOM 2860 N N . GLY A 1 350 ? 1.005 8.750 -23.020 1.00 64.62 350 GLY A N 1
ATOM 2861 C CA . GLY A 1 350 ? -0.223 8.643 -22.239 1.00 64.62 350 GLY A CA 1
ATOM 2862 C C . GLY A 1 350 ? 0.016 8.736 -20.728 1.00 64.62 350 GLY A C 1
ATOM 2863 O O . GLY A 1 350 ? -0.687 9.469 -20.033 1.00 64.62 350 GLY A O 1
ATOM 2864 N N . ILE A 1 351 ? 1.050 8.082 -20.196 1.00 55.81 351 ILE A N 1
ATOM 2865 C CA . ILE A 1 351 ? 1.443 8.227 -18.781 1.00 55.81 351 ILE A CA 1
ATOM 2866 C C . ILE A 1 351 ? 2.007 9.617 -18.486 1.00 55.81 351 ILE A C 1
ATOM 2868 O O . ILE A 1 351 ? 1.685 10.207 -17.455 1.00 55.81 351 ILE A O 1
ATOM 2872 N N . THR A 1 352 ? 2.831 10.163 -19.383 1.00 55.59 352 THR A N 1
ATOM 2873 C CA . THR A 1 352 ? 3.356 11.531 -19.245 1.00 55.59 352 THR A CA 1
ATOM 2874 C C . THR A 1 352 ? 2.207 12.538 -19.168 1.00 55.59 352 THR A C 1
ATOM 2876 O O . THR A 1 352 ? 2.216 13.417 -18.310 1.00 55.59 352 THR A O 1
ATOM 2879 N N . TYR A 1 353 ? 1.159 12.338 -19.965 1.00 62.00 353 TYR A N 1
ATOM 2880 C CA . TYR A 1 353 ? -0.062 13.127 -19.920 1.00 62.00 353 TYR A CA 1
ATOM 2881 C C . TYR A 1 353 ? -0.824 12.996 -18.599 1.00 62.00 353 TYR A C 1
ATOM 2883 O O . TYR A 1 353 ? -1.232 14.020 -18.052 1.00 62.00 353 TYR A O 1
ATOM 2891 N N . LEU A 1 354 ? -0.939 11.800 -18.013 1.00 53.22 354 LEU A N 1
ATOM 2892 C CA . LEU A 1 354 ? -1.523 11.651 -16.669 1.00 53.22 354 LEU A CA 1
ATOM 2893 C C . LEU A 1 354 ? -0.736 12.414 -15.603 1.00 53.22 354 LEU A C 1
ATOM 2895 O O . LEU A 1 354 ? -1.339 13.082 -14.764 1.00 53.22 354 LEU A O 1
ATOM 2899 N N . ASN A 1 355 ? 0.596 12.386 -15.673 1.00 53.41 355 ASN A N 1
ATOM 2900 C CA . ASN A 1 355 ? 1.459 13.127 -14.749 1.00 53.41 355 ASN A CA 1
ATOM 2901 C C . ASN A 1 355 ? 1.324 14.651 -14.906 1.00 53.41 355 ASN A C 1
ATOM 2903 O O . ASN A 1 355 ? 1.517 15.394 -13.947 1.00 53.41 355 ASN A O 1
ATOM 2907 N N . MET A 1 356 ? 0.942 15.114 -16.097 1.00 56.56 356 MET A N 1
ATOM 2908 C CA . MET A 1 356 ? 0.617 16.513 -16.389 1.00 56.56 356 MET A CA 1
ATOM 2909 C C . MET A 1 356 ? -0.864 16.856 -16.152 1.00 56.56 356 MET A C 1
ATOM 2911 O O . MET A 1 356 ? -1.283 17.968 -16.464 1.00 56.56 356 MET A O 1
ATOM 2915 N N . ILE A 1 357 ? -1.673 15.921 -15.630 1.00 59.41 357 ILE A N 1
ATOM 2916 C CA . ILE A 1 357 ? -3.131 16.062 -15.424 1.00 59.41 357 ILE A CA 1
ATOM 2917 C C . ILE A 1 357 ? -3.907 16.236 -16.761 1.00 59.41 357 ILE A C 1
ATOM 2919 O O . ILE A 1 357 ? -5.100 16.538 -16.797 1.00 59.41 357 ILE A O 1
ATOM 2923 N N . LYS A 1 358 ? -3.266 15.946 -17.897 1.00 66.50 358 LYS A N 1
ATOM 2924 C CA . LYS A 1 358 ? -3.831 15.956 -19.257 1.00 66.50 358 LYS A CA 1
ATOM 2925 C C . LYS A 1 358 ? -4.573 14.639 -19.552 1.00 66.50 358 LYS A C 1
ATOM 2927 O O . LYS A 1 358 ? -4.129 13.790 -20.321 1.00 66.50 358 LYS A O 1
ATOM 2932 N N . SER A 1 359 ? -5.699 14.417 -18.873 1.00 69.38 359 SER A N 1
ATOM 2933 C CA . SER A 1 359 ? -6.406 13.119 -18.913 1.00 69.38 359 SER A CA 1
ATOM 2934 C C . SER A 1 359 ? -6.995 12.790 -20.293 1.00 69.38 359 SER A C 1
ATOM 2936 O O . SER A 1 359 ? -6.959 11.637 -20.715 1.00 69.38 359 SER A O 1
ATOM 2938 N N . LYS A 1 360 ? -7.459 13.800 -21.042 1.00 75.38 360 LYS A N 1
ATOM 2939 C CA . LYS A 1 360 ? -8.045 13.611 -22.380 1.00 75.38 360 LYS A CA 1
ATOM 2940 C C . LYS A 1 360 ? -7.007 13.125 -23.387 1.00 75.38 360 LYS A C 1
ATOM 2942 O O . LYS A 1 360 ? -7.277 12.218 -24.166 1.00 75.38 360 LYS A O 1
ATOM 2947 N N . GLU A 1 361 ? -5.820 13.713 -23.355 1.00 80.12 361 GLU A N 1
ATOM 2948 C CA . GLU A 1 361 ? -4.695 13.375 -24.219 1.00 80.12 361 GLU A CA 1
ATOM 2949 C C . GLU A 1 361 ? -4.166 11.970 -23.897 1.00 80.12 361 GLU A C 1
ATOM 2951 O O . GLU A 1 361 ? -3.930 11.173 -24.803 1.00 80.12 361 GLU A O 1
ATOM 2956 N N . SER A 1 362 ? -4.103 11.611 -22.609 1.00 77.81 362 SER A N 1
ATOM 2957 C CA . SER A 1 362 ? -3.797 10.240 -22.182 1.00 77.81 362 SER A CA 1
ATOM 2958 C C . SER A 1 362 ? -4.818 9.211 -22.679 1.00 77.81 362 SER A C 1
ATOM 2960 O O . SER A 1 362 ? -4.468 8.111 -23.121 1.00 77.81 362 SER A O 1
ATOM 2962 N N . PHE A 1 363 ? -6.099 9.577 -22.646 1.00 80.00 363 PHE A N 1
ATOM 2963 C CA . PHE A 1 363 ? -7.183 8.724 -23.110 1.00 80.00 363 PHE A CA 1
ATOM 2964 C C . PHE A 1 363 ? -7.111 8.463 -24.621 1.00 80.00 363 PHE A C 1
ATOM 2966 O O . PHE A 1 363 ? -7.331 7.339 -25.072 1.00 80.00 363 PHE A O 1
ATOM 2973 N N . VAL A 1 364 ? -6.769 9.489 -25.405 1.00 84.81 364 VAL A N 1
ATOM 2974 C CA . VAL A 1 364 ? -6.560 9.370 -26.856 1.00 84.81 364 VAL A CA 1
ATOM 2975 C C . VAL A 1 364 ? -5.410 8.413 -27.160 1.00 84.81 364 VAL A C 1
ATOM 2977 O O . VAL A 1 364 ? -5.588 7.489 -27.954 1.00 84.81 364 VAL A O 1
ATOM 2980 N N . ASP A 1 365 ? -4.265 8.582 -26.498 1.00 78.81 365 ASP A N 1
ATOM 2981 C CA . ASP A 1 365 ? -3.085 7.756 -26.762 1.00 78.81 365 ASP A CA 1
ATOM 2982 C C . ASP A 1 365 ? -3.277 6.297 -26.329 1.00 78.81 365 ASP A C 1
ATOM 2984 O O . ASP A 1 365 ? -2.916 5.383 -27.068 1.00 78.81 365 ASP A O 1
ATOM 2988 N N . SER A 1 366 ? -3.905 6.057 -25.174 1.00 77.38 366 SER A N 1
ATOM 2989 C CA . SER A 1 366 ? -4.195 4.693 -24.709 1.00 77.38 366 SER A CA 1
ATOM 2990 C C . SER A 1 366 ? -5.237 3.976 -25.573 1.00 77.38 366 SER A C 1
ATOM 2992 O O . SER A 1 366 ? -5.077 2.788 -25.836 1.00 77.38 366 SER A O 1
ATOM 2994 N N . ASN A 1 367 ? -6.267 4.665 -26.082 1.00 82.69 367 ASN A N 1
ATOM 2995 C CA . ASN A 1 367 ? -7.193 4.057 -27.047 1.00 82.69 367 ASN A CA 1
ATOM 2996 C C . ASN A 1 367 ? -6.508 3.745 -28.372 1.00 82.69 367 ASN A C 1
ATOM 2998 O O . ASN A 1 367 ? -6.702 2.654 -28.892 1.00 82.69 367 ASN A O 1
ATOM 3002 N N . LYS A 1 368 ? -5.682 4.661 -28.889 1.00 81.19 368 LYS A N 1
ATOM 3003 C CA . LYS A 1 368 ? -4.929 4.416 -30.121 1.00 81.19 368 LYS A CA 1
ATOM 3004 C C . LYS A 1 368 ? -3.969 3.235 -29.958 1.00 81.19 368 LYS A C 1
ATOM 3006 O O . LYS A 1 368 ? -3.861 2.416 -30.861 1.00 81.19 368 LYS A O 1
ATOM 3011 N N . SER A 1 369 ? -3.324 3.112 -28.796 1.00 76.62 369 SER A N 1
ATOM 3012 C CA . SER A 1 369 ? -2.482 1.957 -28.464 1.00 76.62 369 SER A CA 1
ATOM 3013 C C . SER A 1 369 ? -3.285 0.647 -28.489 1.00 76.62 369 SER A C 1
ATOM 3015 O O . SER A 1 369 ? -2.873 -0.308 -29.135 1.00 76.62 369 SER A O 1
ATOM 3017 N N . LEU A 1 370 ? -4.493 0.633 -27.910 1.00 78.31 370 LEU A N 1
ATOM 3018 C CA . LEU A 1 370 ? -5.394 -0.532 -27.905 1.00 78.31 370 LEU A CA 1
ATOM 3019 C C . LEU A 1 370 ? -6.059 -0.833 -29.258 1.00 78.31 370 LEU A C 1
ATOM 3021 O O . LEU A 1 370 ? -6.485 -1.959 -29.496 1.00 78.31 370 LEU A O 1
ATOM 3025 N N . GLU A 1 371 ? -6.180 0.152 -30.147 1.00 84.31 371 GLU A N 1
ATOM 3026 C CA . GLU A 1 371 ? -6.596 -0.078 -31.537 1.00 84.31 371 GLU A CA 1
ATOM 3027 C C . GLU A 1 371 ? -5.520 -0.837 -32.329 1.00 84.31 371 GLU A C 1
ATOM 3029 O O . GLU A 1 371 ? -5.852 -1.562 -33.266 1.00 84.31 371 GLU A O 1
ATOM 3034 N N . ILE A 1 372 ? -4.248 -0.685 -31.945 1.00 73.31 372 ILE A N 1
ATOM 3035 C CA . ILE A 1 372 ? -3.098 -1.345 -32.574 1.00 73.31 372 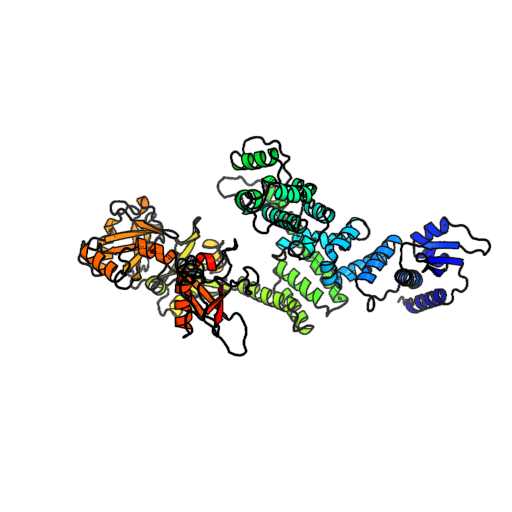ILE A CA 1
ATOM 3036 C C . ILE A 1 372 ? -2.825 -2.703 -31.905 1.00 73.31 372 ILE A C 1
ATOM 3038 O O . ILE A 1 372 ? -2.690 -3.709 -32.598 1.00 73.31 372 ILE A O 1
ATOM 3042 N N . GLU A 1 373 ? -2.810 -2.746 -30.569 1.00 73.62 373 GLU A N 1
ATOM 3043 C CA . GLU A 1 373 ? -2.623 -3.947 -29.742 1.00 73.62 373 GLU A CA 1
ATOM 3044 C C . GLU A 1 373 ? -3.760 -4.086 -28.704 1.00 73.62 373 GLU A C 1
ATOM 3046 O O . GLU A 1 373 ? -3.654 -3.584 -27.583 1.00 73.62 373 GLU A O 1
ATOM 3051 N N . PRO A 1 374 ? -4.860 -4.791 -29.036 1.00 73.50 374 PRO A N 1
ATOM 3052 C CA . PRO A 1 374 ? -6.049 -4.876 -28.176 1.00 73.50 374 PRO A CA 1
ATOM 3053 C C . PRO A 1 374 ? -5.825 -5.487 -26.787 1.00 73.50 374 PRO A C 1
ATOM 3055 O O . PRO A 1 374 ? -6.540 -5.138 -25.845 1.00 73.50 374 PRO A O 1
ATOM 3058 N N . ASP A 1 375 ? -4.829 -6.367 -26.657 1.00 74.25 375 ASP A N 1
ATOM 3059 C CA . ASP A 1 375 ? -4.511 -7.095 -25.422 1.00 74.25 375 ASP A CA 1
ATOM 3060 C C . ASP A 1 375 ? -3.325 -6.484 -24.648 1.00 74.25 375 ASP A C 1
ATOM 3062 O O . ASP A 1 375 ? -2.805 -7.096 -23.709 1.00 74.25 375 ASP A O 1
ATOM 3066 N N . ASP A 1 376 ? -2.890 -5.268 -25.003 1.00 70.06 376 ASP A N 1
ATOM 3067 C CA . ASP A 1 376 ? -1.829 -4.571 -24.278 1.00 70.06 376 ASP A CA 1
ATOM 3068 C C . ASP A 1 376 ? -2.276 -4.220 -22.847 1.00 70.06 376 ASP A C 1
ATOM 3070 O O . ASP A 1 376 ? -2.973 -3.237 -22.567 1.00 70.06 376 ASP A O 1
ATOM 3074 N N . THR A 1 377 ? -1.816 -5.040 -21.902 1.00 54.34 377 THR A N 1
ATOM 3075 C CA . THR A 1 377 ? -2.082 -4.888 -20.466 1.00 54.34 377 THR A CA 1
ATOM 3076 C C . THR A 1 377 ? -1.654 -3.528 -19.909 1.00 54.34 377 THR A C 1
ATOM 3078 O O . THR A 1 377 ? -2.269 -3.029 -18.960 1.00 54.34 377 THR A O 1
ATOM 3081 N N . PHE A 1 378 ? -0.626 -2.899 -20.484 1.00 54.91 378 PHE A N 1
ATOM 3082 C CA . PHE A 1 378 ? -0.119 -1.605 -20.051 1.00 54.91 378 PHE A CA 1
ATOM 3083 C C . PHE A 1 378 ? -1.032 -0.477 -20.539 1.00 54.91 378 PHE A C 1
ATOM 3085 O O . PHE A 1 378 ? -1.441 0.355 -19.725 1.00 54.91 378 PHE A O 1
ATOM 3092 N N . ALA A 1 379 ? -1.441 -0.499 -21.809 1.00 61.12 379 ALA A N 1
ATOM 3093 C CA . ALA A 1 379 ? -2.427 0.431 -22.360 1.00 61.12 379 ALA A CA 1
ATOM 3094 C C . ALA A 1 379 ? -3.796 0.313 -21.664 1.00 61.12 379 ALA A C 1
ATOM 3096 O O . ALA A 1 379 ? -4.394 1.329 -21.293 1.00 61.12 379 ALA A O 1
ATOM 3097 N N . LEU A 1 380 ? -4.264 -0.912 -21.381 1.00 56.88 380 LEU A N 1
ATOM 3098 C CA . LEU A 1 380 ? -5.485 -1.163 -20.601 1.00 56.88 380 LEU A CA 1
ATOM 3099 C C . LEU A 1 380 ? -5.393 -0.563 -19.192 1.00 56.88 380 LEU A C 1
ATOM 3101 O O . LEU A 1 380 ? -6.339 0.071 -18.717 1.00 56.88 380 LEU A O 1
ATOM 3105 N N . ARG A 1 381 ? -4.240 -0.711 -18.527 1.00 59.97 381 ARG A N 1
ATOM 3106 C CA . ARG A 1 381 ? -3.986 -0.131 -17.202 1.00 59.97 381 ARG A CA 1
ATOM 3107 C C . ARG A 1 381 ? -3.953 1.395 -17.234 1.00 59.97 381 ARG A C 1
ATOM 3109 O O . ARG A 1 381 ? -4.539 2.020 -16.349 1.00 59.97 381 ARG A O 1
ATOM 3116 N N . ILE A 1 382 ? -3.306 2.004 -18.230 1.00 58.56 382 ILE A N 1
ATOM 3117 C CA . ILE A 1 382 ? -3.300 3.464 -18.419 1.00 58.56 382 ILE A CA 1
ATOM 3118 C C . ILE A 1 382 ? -4.725 3.958 -18.633 1.00 58.56 382 ILE A C 1
ATOM 3120 O O . ILE A 1 382 ? -5.157 4.879 -17.944 1.00 58.56 382 ILE A O 1
ATOM 3124 N N . ARG A 1 383 ? -5.491 3.315 -19.518 1.00 75.06 383 ARG A N 1
ATOM 3125 C CA . ARG A 1 383 ? -6.883 3.678 -19.795 1.00 75.06 383 ARG A CA 1
ATOM 3126 C C . ARG A 1 383 ? -7.761 3.561 -18.549 1.00 75.06 383 ARG A C 1
ATOM 3128 O O . ARG A 1 383 ? -8.498 4.491 -18.236 1.00 75.06 383 ARG A O 1
ATOM 3135 N N . GLY A 1 384 ? -7.641 2.467 -17.795 1.00 61.62 384 GLY A N 1
ATOM 3136 C CA . GLY A 1 384 ? -8.341 2.287 -16.519 1.00 61.62 384 GLY A CA 1
ATOM 3137 C C . GLY A 1 384 ? -7.963 3.346 -15.477 1.00 61.62 384 GLY A C 1
ATOM 3138 O O . GLY A 1 384 ? -8.830 3.887 -14.793 1.00 61.62 384 GLY A O 1
ATOM 3139 N N . THR A 1 385 ? -6.681 3.707 -15.407 1.00 60.25 385 THR A N 1
ATOM 3140 C CA . THR A 1 385 ? -6.176 4.757 -14.506 1.00 60.25 385 THR A CA 1
ATOM 3141 C C . THR A 1 385 ? -6.667 6.142 -14.928 1.00 60.25 385 THR A C 1
ATOM 3143 O O . THR A 1 385 ? -7.069 6.930 -14.077 1.00 60.25 385 THR A O 1
ATOM 3146 N N . THR A 1 386 ? -6.709 6.417 -16.233 1.00 66.62 386 THR A N 1
ATOM 3147 C CA . THR A 1 386 ? -7.242 7.656 -16.820 1.00 66.62 386 THR A CA 1
ATOM 3148 C C . THR A 1 386 ? -8.716 7.817 -16.489 1.00 66.62 386 THR A C 1
ATOM 3150 O O . THR A 1 386 ? -9.104 8.846 -15.948 1.00 66.62 386 THR A O 1
ATOM 3153 N N . TYR A 1 387 ? -9.524 6.774 -16.703 1.00 67.31 387 TYR A N 1
ATOM 3154 C CA . TYR A 1 387 ? -10.931 6.770 -16.308 1.00 67.31 387 TYR A CA 1
ATOM 3155 C C . TYR A 1 387 ? -11.115 7.022 -14.816 1.00 67.31 387 TYR A C 1
ATOM 3157 O O . TYR A 1 387 ? -11.961 7.816 -14.424 1.00 67.31 387 TYR A O 1
ATOM 3165 N N . HIS A 1 388 ? -10.307 6.376 -13.980 1.00 63.84 388 HIS A N 1
ATOM 3166 C CA . HIS A 1 388 ? -10.381 6.553 -12.539 1.00 63.84 388 HIS A CA 1
ATOM 3167 C C . HIS A 1 388 ? -9.951 7.966 -12.096 1.00 63.84 388 HIS A C 1
ATOM 3169 O O . HIS A 1 388 ? -10.528 8.512 -11.157 1.00 63.84 388 HIS A O 1
ATOM 3175 N N . ILE A 1 389 ? -8.976 8.591 -12.768 1.00 63.53 389 ILE A N 1
ATOM 3176 C CA . ILE A 1 389 ? -8.567 9.983 -12.518 1.00 63.53 389 ILE A CA 1
ATOM 3177 C C . ILE A 1 389 ? -9.637 10.965 -12.999 1.00 63.53 389 ILE A C 1
ATOM 3179 O O . ILE A 1 389 ? -9.959 11.887 -12.255 1.00 63.53 389 ILE A O 1
ATOM 3183 N N . GLU A 1 390 ? -10.221 10.774 -14.184 1.00 66.88 390 GLU A N 1
ATOM 3184 C CA . GLU A 1 390 ? -11.336 11.599 -14.668 1.00 66.88 390 GLU A CA 1
ATOM 3185 C C . GLU A 1 390 ? -12.572 11.455 -13.778 1.00 66.88 390 GLU A C 1
ATOM 3187 O O . GLU A 1 390 ? -13.218 12.439 -13.419 1.00 66.88 390 GLU A O 1
ATOM 3192 N N . GLU A 1 391 ? -12.879 10.236 -13.344 1.00 67.94 391 GLU A N 1
ATOM 3193 C CA . GLU A 1 391 ? -13.975 10.000 -12.417 1.00 67.94 391 GLU A CA 1
ATOM 3194 C C . GLU A 1 391 ? -13.701 10.663 -11.062 1.00 67.94 391 GLU A C 1
ATOM 3196 O O . GLU A 1 391 ? -14.579 11.333 -10.523 1.00 67.94 391 GLU A O 1
ATOM 3201 N N . ARG A 1 392 ? -12.478 10.568 -10.526 1.00 67.75 392 ARG A N 1
ATOM 3202 C CA . ARG A 1 392 ? -12.088 11.265 -9.288 1.00 67.75 392 ARG A CA 1
ATOM 3203 C C . ARG A 1 392 ? -11.960 12.775 -9.443 1.00 67.75 392 ARG A C 1
ATOM 3205 O O . ARG A 1 392 ? -12.068 13.484 -8.442 1.00 67.75 392 ARG A O 1
ATOM 3212 N N . SER A 1 393 ? -11.686 13.291 -10.637 1.00 69.06 393 SER A N 1
ATOM 3213 C CA . SER A 1 393 ? -11.599 14.731 -10.878 1.00 69.06 393 SER A CA 1
ATOM 3214 C C . SER A 1 393 ? -12.994 15.346 -10.950 1.00 69.06 393 SER A C 1
ATOM 3216 O O . SER A 1 393 ? -13.192 16.422 -10.392 1.00 69.06 393 SER A O 1
ATOM 3218 N N . LEU A 1 394 ? -13.967 14.629 -11.518 1.00 75.50 394 LEU A N 1
ATOM 3219 C CA . LEU A 1 394 ? -15.342 15.096 -11.700 1.00 75.50 394 LEU A CA 1
ATOM 3220 C C . LEU A 1 394 ? -16.271 14.769 -10.529 1.00 75.50 394 LEU A C 1
ATOM 3222 O O . LEU A 1 394 ? -17.144 15.576 -10.206 1.00 75.50 394 LEU A O 1
ATOM 3226 N N . PHE A 1 395 ? -16.114 13.606 -9.896 1.00 82.56 395 PHE A N 1
ATOM 3227 C CA . PHE A 1 395 ? -17.041 13.100 -8.887 1.00 82.56 395 PHE A CA 1
ATOM 3228 C C . PHE A 1 395 ? -16.410 13.002 -7.500 1.00 82.56 395 PHE A C 1
ATOM 3230 O O . PHE A 1 395 ? -15.239 12.668 -7.321 1.00 82.56 395 PHE A O 1
ATOM 3237 N N . LEU A 1 396 ? -17.241 13.246 -6.493 1.00 86.69 396 LEU A N 1
ATOM 3238 C CA . LEU A 1 396 ? -16.974 12.962 -5.097 1.00 86.69 396 LEU A CA 1
ATOM 3239 C C . LEU A 1 396 ? -17.735 11.696 -4.686 1.00 86.69 396 LEU A C 1
ATOM 3241 O O . LEU A 1 396 ? -18.940 11.573 -4.924 1.00 86.69 396 LEU A O 1
ATOM 3245 N N . HIS A 1 397 ? -17.021 10.771 -4.046 1.00 87.19 397 HIS A N 1
ATOM 3246 C CA . HIS A 1 397 ? -17.582 9.549 -3.476 1.00 87.19 397 HIS A CA 1
ATOM 3247 C C . HIS A 1 397 ? -17.800 9.739 -1.976 1.00 87.19 397 HIS A C 1
ATOM 3249 O O . HIS A 1 397 ? -16.898 10.174 -1.254 1.00 87.19 397 HIS A O 1
ATOM 3255 N N . ILE A 1 398 ? -19.016 9.443 -1.518 1.00 91.44 398 ILE A N 1
ATOM 3256 C CA . ILE A 1 398 ? -19.477 9.774 -0.171 1.00 91.44 398 ILE A CA 1
ATOM 3257 C C . ILE A 1 398 ? -20.097 8.538 0.476 1.00 91.44 398 ILE A C 1
ATOM 3259 O O . ILE A 1 398 ? -21.008 7.931 -0.082 1.00 91.44 398 ILE A O 1
ATOM 3263 N N . LYS A 1 399 ? -19.635 8.178 1.673 1.00 92.88 399 LYS A N 1
ATOM 3264 C CA . LYS A 1 399 ? -20.192 7.079 2.479 1.00 92.88 399 LYS A CA 1
ATOM 3265 C C . LYS A 1 399 ? -21.047 7.648 3.599 1.00 92.88 399 LYS A C 1
ATOM 3267 O O . LYS A 1 399 ? -20.568 8.506 4.339 1.00 92.88 399 LYS A O 1
ATOM 3272 N N . ILE A 1 400 ? -22.285 7.174 3.737 1.00 93.75 400 ILE A N 1
ATOM 3273 C CA . ILE A 1 400 ? -23.238 7.713 4.717 1.00 93.75 400 ILE A CA 1
ATOM 3274 C C . ILE A 1 400 ? -23.673 6.634 5.707 1.00 93.75 400 ILE A C 1
ATOM 3276 O O . ILE A 1 400 ? -24.313 5.659 5.326 1.00 93.75 400 ILE A O 1
ATOM 3280 N N . VAL A 1 401 ? -23.381 6.843 6.990 1.00 93.94 401 VAL A N 1
ATOM 3281 C CA . VAL A 1 401 ? -23.926 6.041 8.093 1.00 93.94 401 VAL A CA 1
ATOM 3282 C C . VAL A 1 401 ? -25.282 6.614 8.491 1.00 93.94 401 VAL A C 1
ATOM 3284 O O . VAL A 1 401 ? -25.377 7.790 8.841 1.00 93.94 401 VAL A O 1
ATOM 3287 N N . THR A 1 402 ? -26.328 5.793 8.431 1.00 94.06 402 THR A N 1
ATOM 3288 C CA . THR A 1 402 ? -27.700 6.170 8.800 1.00 94.06 402 THR A CA 1
ATOM 3289 C C . THR A 1 402 ? -28.028 5.749 10.237 1.00 94.06 402 THR A C 1
ATOM 3291 O O . THR A 1 402 ? -27.336 4.886 10.790 1.00 94.06 402 THR A O 1
ATOM 3294 N N . PRO A 1 403 ? -29.094 6.301 10.848 1.00 92.56 403 PRO A N 1
ATOM 3295 C CA . PRO A 1 403 ? -29.562 5.848 12.156 1.00 92.56 403 PRO A CA 1
ATOM 3296 C C . PRO A 1 403 ? -29.883 4.346 12.178 1.00 92.56 403 PRO A C 1
ATOM 3298 O O . PRO A 1 403 ? -29.459 3.663 13.102 1.00 92.56 403 PRO A O 1
ATOM 3301 N N . ASP A 1 404 ? -30.507 3.812 11.122 1.00 92.25 404 ASP A N 1
ATOM 3302 C CA . ASP A 1 404 ? -30.836 2.379 11.018 1.00 92.25 404 ASP A CA 1
ATOM 3303 C C . ASP A 1 404 ? -29.590 1.478 10.982 1.00 92.25 404 ASP A C 1
ATOM 3305 O O . ASP A 1 404 ? -29.608 0.341 11.457 1.00 92.25 404 ASP A O 1
ATOM 3309 N N . ILE A 1 405 ? -28.497 1.959 10.374 1.00 93.25 405 ILE A N 1
ATOM 3310 C CA . ILE A 1 405 ? -27.219 1.234 10.362 1.00 93.25 405 ILE A CA 1
ATOM 3311 C C . ILE A 1 405 ? -26.636 1.221 11.768 1.00 93.25 405 ILE A C 1
ATOM 3313 O O . ILE A 1 405 ? -26.237 0.160 12.241 1.00 93.25 405 ILE A O 1
ATOM 3317 N N . PHE A 1 406 ? -26.623 2.375 12.440 1.00 93.56 406 PHE A N 1
ATOM 3318 C CA . PHE A 1 406 ? -26.156 2.475 13.819 1.00 93.56 406 PHE A CA 1
ATOM 3319 C C . PHE A 1 406 ? -26.971 1.584 14.768 1.00 93.56 406 PHE A C 1
ATOM 3321 O O . PHE A 1 406 ? -26.389 0.901 15.607 1.00 93.56 406 PHE A O 1
ATOM 3328 N N . GLU A 1 407 ? -28.294 1.540 14.602 1.00 94.00 407 GLU A N 1
ATOM 3329 C CA . GLU A 1 407 ? -29.199 0.713 15.404 1.00 94.00 407 GLU A CA 1
ATOM 3330 C C . GLU A 1 407 ? -28.834 -0.773 15.345 1.00 94.00 407 GLU A C 1
ATOM 3332 O O . GLU A 1 407 ? -28.756 -1.443 16.377 1.00 94.00 407 GLU A O 1
ATOM 3337 N N . ARG A 1 408 ? -28.543 -1.276 14.141 1.00 92.12 408 ARG A N 1
ATOM 3338 C CA . ARG A 1 408 ? -28.217 -2.689 13.905 1.00 92.12 408 ARG A CA 1
ATOM 3339 C C . ARG A 1 408 ? -26.738 -3.029 14.106 1.00 92.12 408 ARG A C 1
ATOM 3341 O O . ARG A 1 408 ? -26.388 -4.212 14.095 1.00 92.12 408 ARG A O 1
ATOM 3348 N N . HIS A 1 409 ? -25.862 -2.038 14.268 1.00 91.25 409 HIS A N 1
ATOM 3349 C CA . HIS A 1 409 ? -24.415 -2.250 14.298 1.00 91.25 409 HIS A CA 1
ATOM 3350 C C . HIS A 1 409 ? -23.957 -2.991 15.561 1.00 91.25 409 HIS A C 1
ATOM 3352 O O . HIS A 1 409 ? -24.081 -2.500 16.680 1.00 91.25 409 HIS A O 1
ATOM 3358 N N . GLN A 1 410 ? -23.356 -4.167 15.371 1.00 88.38 410 GLN A N 1
ATOM 3359 C CA . GLN A 1 410 ? -22.928 -5.059 16.460 1.00 88.38 410 GLN A CA 1
ATOM 3360 C C . GLN A 1 410 ? -21.492 -4.802 16.948 1.00 88.38 410 GLN A C 1
ATOM 3362 O O . GLN A 1 410 ? -20.939 -5.596 17.707 1.00 88.38 410 GLN A O 1
ATOM 3367 N N . GLY A 1 411 ? -20.839 -3.759 16.433 1.00 86.38 411 GLY A N 1
ATOM 3368 C CA . GLY A 1 411 ? -19.396 -3.559 16.556 1.00 86.38 411 GLY A CA 1
ATOM 3369 C C . GLY A 1 411 ? -19.013 -2.338 17.365 1.00 86.38 411 GLY A C 1
ATOM 3370 O O . GLY A 1 411 ? -19.857 -1.687 17.977 1.00 86.38 411 GLY A O 1
ATOM 3371 N N . PHE A 1 412 ? -17.726 -2.004 17.314 1.00 85.81 412 PHE A N 1
ATOM 3372 C CA . PHE A 1 412 ? -17.215 -0.719 17.787 1.00 85.81 412 PHE A CA 1
ATOM 3373 C C . PHE A 1 412 ? -17.602 0.424 16.833 1.00 85.81 412 PHE A C 1
ATOM 3375 O O . PHE A 1 412 ? -17.848 0.196 15.648 1.00 85.81 412 PHE A O 1
ATOM 3382 N N . ASP A 1 413 ? -17.624 1.646 17.354 1.00 87.81 413 ASP A N 1
ATOM 3383 C CA . ASP A 1 413 ? -18.033 2.891 16.708 1.00 87.81 413 ASP A CA 1
ATOM 3384 C C . ASP A 1 413 ? -19.478 2.836 16.175 1.00 87.81 413 ASP A C 1
ATOM 3386 O O . ASP A 1 413 ? -20.303 2.059 16.661 1.00 87.81 413 ASP A O 1
ATOM 3390 N N . LEU A 1 414 ? -19.837 3.720 15.242 1.00 89.06 414 LEU A N 1
ATOM 3391 C CA . LEU A 1 414 ? -21.206 3.812 14.718 1.00 89.06 414 LEU A CA 1
ATOM 3392 C C . LEU A 1 414 ? -21.482 2.831 13.579 1.00 89.06 414 LEU A C 1
ATOM 3394 O O . LEU A 1 414 ? -22.617 2.418 13.372 1.00 89.06 414 LEU A O 1
ATOM 3398 N N . ALA A 1 415 ? -20.436 2.500 12.835 1.00 89.31 415 ALA A N 1
ATOM 3399 C CA . ALA A 1 415 ? -20.431 1.539 11.752 1.00 89.31 415 ALA A CA 1
ATOM 3400 C C . ALA A 1 415 ? -18.979 1.153 11.476 1.00 89.31 415 ALA A C 1
ATOM 3402 O O . ALA A 1 415 ? -18.045 1.883 11.819 1.00 89.31 415 ALA A O 1
ATOM 3403 N N . ASN A 1 416 ? -18.787 0.030 10.805 1.00 83.81 416 ASN A N 1
ATOM 3404 C CA . ASN A 1 416 ? -17.482 -0.399 10.360 1.00 83.81 416 ASN A CA 1
ATOM 3405 C C . ASN A 1 416 ? -17.233 0.019 8.903 1.00 83.81 416 ASN A C 1
ATOM 3407 O O . ASN A 1 416 ? -17.840 -0.507 7.975 1.00 83.81 416 ASN A O 1
ATOM 3411 N N . PHE A 1 417 ? -16.300 0.952 8.704 1.00 80.38 417 PHE A N 1
ATOM 3412 C CA . PHE A 1 417 ? -15.857 1.386 7.373 1.00 80.38 417 PHE A CA 1
ATOM 3413 C C . PHE A 1 417 ? -14.825 0.447 6.727 1.00 80.38 417 PHE A C 1
ATOM 3415 O O . PHE A 1 417 ? -14.438 0.675 5.579 1.00 80.38 417 PHE A O 1
ATOM 3422 N N . ASN A 1 418 ? -14.335 -0.558 7.459 1.00 72.94 418 ASN A N 1
ATOM 3423 C CA . ASN A 1 418 ? -13.368 -1.538 6.990 1.00 72.94 418 ASN A CA 1
ATOM 3424 C C . ASN A 1 418 ? -14.046 -2.891 6.743 1.00 72.94 418 ASN A C 1
ATOM 3426 O O . ASN A 1 418 ? -14.322 -3.649 7.674 1.00 72.94 418 ASN A O 1
ATOM 3430 N N . ASN A 1 419 ? -14.203 -3.241 5.468 1.00 64.38 419 ASN A N 1
ATOM 3431 C CA . ASN A 1 419 ? -14.836 -4.485 5.023 1.00 64.38 419 ASN A CA 1
ATOM 3432 C C . ASN A 1 419 ? -14.082 -5.766 5.444 1.00 64.38 419 ASN A C 1
ATOM 3434 O O . ASN A 1 419 ? -14.540 -6.858 5.146 1.00 64.38 419 ASN A O 1
ATOM 3438 N N . LYS A 1 420 ? -12.921 -5.661 6.106 1.00 59.25 420 LYS A N 1
ATOM 3439 C CA . LYS A 1 420 ? -12.142 -6.809 6.608 1.00 59.25 420 LYS A CA 1
ATOM 3440 C C . LYS A 1 420 ? -12.300 -7.054 8.110 1.00 59.25 420 LYS A C 1
ATOM 3442 O O . LYS A 1 420 ? -11.865 -8.089 8.615 1.00 59.25 420 LYS A O 1
ATOM 3447 N N . GLN A 1 421 ? -12.858 -6.094 8.845 1.00 64.69 421 GLN A N 1
ATOM 3448 C CA . GLN A 1 421 ? -13.065 -6.206 10.287 1.00 64.69 421 GLN A CA 1
ATOM 3449 C C . GLN A 1 421 ? -14.504 -6.659 10.565 1.00 64.69 421 GLN A C 1
ATOM 3451 O O . GLN A 1 421 ? -15.417 -6.320 9.822 1.00 64.69 421 GLN A O 1
ATOM 3456 N N . TYR A 1 422 ? -14.721 -7.462 11.606 1.00 65.69 422 TYR A N 1
ATOM 3457 C CA . TYR A 1 422 ? -16.072 -7.816 12.044 1.00 65.69 422 TYR A CA 1
ATOM 3458 C C . TYR A 1 422 ? -16.553 -6.817 13.113 1.00 65.69 422 TYR A C 1
ATOM 3460 O O . TYR A 1 422 ? -15.742 -6.410 13.951 1.00 65.69 422 TYR A O 1
ATOM 3468 N N . PRO A 1 423 ? -17.848 -6.451 13.145 1.00 72.56 423 PRO A N 1
ATOM 3469 C CA . PRO A 1 423 ? -18.899 -6.798 12.187 1.00 72.56 423 PRO A CA 1
ATOM 3470 C C . PRO A 1 423 ? -18.849 -5.959 10.920 1.00 72.56 423 PRO A C 1
ATOM 3472 O O . PRO A 1 423 ? -18.428 -4.805 10.943 1.00 72.56 423 PRO A O 1
ATOM 3475 N N . LEU A 1 424 ? -19.288 -6.552 9.812 1.00 75.50 424 LEU A N 1
ATOM 3476 C CA . LEU A 1 424 ? -19.452 -5.845 8.548 1.00 75.50 424 LEU A CA 1
ATOM 3477 C C . LEU A 1 424 ? -20.614 -4.853 8.661 1.00 75.50 424 LEU A C 1
ATOM 3479 O O . LEU A 1 424 ? -21.631 -5.144 9.292 1.00 75.50 424 LEU A O 1
ATOM 3483 N N . SER A 1 425 ? -20.466 -3.688 8.037 1.00 82.06 425 SER A N 1
ATOM 3484 C CA . SER A 1 425 ? -21.542 -2.708 7.912 1.00 82.06 425 SER A CA 1
ATOM 3485 C C . SER A 1 425 ? -21.789 -2.419 6.440 1.00 82.06 425 SER A C 1
ATOM 3487 O O . SER A 1 425 ? -20.890 -1.989 5.719 1.00 82.06 425 SER A O 1
ATOM 3489 N N . GLU A 1 426 ? -23.023 -2.625 5.992 1.00 84.94 426 GLU A N 1
ATOM 3490 C CA . GLU A 1 426 ? -23.454 -2.231 4.654 1.00 84.94 426 GLU A CA 1
ATOM 3491 C C . GLU A 1 426 ? -23.706 -0.721 4.637 1.00 84.94 426 GLU A C 1
ATOM 3493 O O . GLU A 1 426 ? -24.793 -0.249 4.965 1.00 84.94 426 GLU A O 1
ATOM 3498 N N . ILE A 1 427 ? -22.666 0.051 4.319 1.00 89.44 427 ILE A N 1
ATOM 3499 C CA . ILE A 1 427 ? -22.725 1.516 4.305 1.00 89.44 427 ILE A CA 1
ATOM 3500 C C . ILE A 1 427 ? -23.074 2.004 2.889 1.00 89.44 427 ILE A C 1
ATOM 3502 O O . ILE A 1 427 ? -22.281 1.788 1.965 1.00 89.44 427 ILE A O 1
ATOM 3506 N N . PRO A 1 428 ? -24.215 2.697 2.698 1.00 90.19 428 PRO A N 1
ATOM 3507 C CA . PRO A 1 428 ? -24.589 3.310 1.434 1.00 90.19 428 PRO A CA 1
ATOM 3508 C C . PRO A 1 428 ? -23.505 4.236 0.886 1.00 90.19 428 PRO A C 1
ATOM 3510 O O . PRO A 1 428 ? -22.961 5.086 1.601 1.00 90.19 428 PRO A O 1
ATOM 3513 N N . GLN A 1 429 ? -23.240 4.090 -0.410 1.00 90.38 429 GLN A N 1
ATOM 3514 C CA . GLN A 1 429 ? -22.309 4.926 -1.154 1.00 90.38 429 GLN A CA 1
ATOM 3515 C C . GLN A 1 429 ? -23.078 5.828 -2.113 1.00 90.38 429 GLN A C 1
ATOM 3517 O O . GLN A 1 429 ? -23.994 5.388 -2.808 1.00 90.38 429 GLN A O 1
ATOM 3522 N N . PHE A 1 430 ? -22.688 7.094 -2.147 1.00 90.62 430 PHE A N 1
ATOM 3523 C CA . PHE A 1 430 ? -23.251 8.116 -3.009 1.00 90.62 430 PHE A CA 1
ATOM 3524 C C . PHE A 1 430 ? -22.158 8.678 -3.903 1.00 90.62 430 PHE A C 1
ATOM 3526 O O . PHE A 1 430 ? -21.024 8.884 -3.468 1.00 90.62 430 PHE A O 1
ATOM 3533 N N . ARG A 1 431 ? -22.532 8.956 -5.149 1.00 89.88 431 ARG A N 1
ATOM 3534 C CA . ARG A 1 431 ? -21.684 9.610 -6.138 1.00 89.88 431 ARG A CA 1
ATOM 3535 C C . ARG A 1 431 ? -22.342 10.922 -6.531 1.00 89.88 431 ARG A C 1
ATOM 3537 O O . ARG A 1 431 ? -23.509 10.919 -6.918 1.00 89.88 431 ARG A O 1
ATOM 3544 N N . ILE A 1 432 ? -21.607 12.023 -6.438 1.00 91.44 432 ILE A N 1
ATOM 3545 C CA . ILE A 1 432 ? -22.086 13.343 -6.854 1.00 91.44 432 ILE A CA 1
ATOM 3546 C C . ILE A 1 432 ? -20.987 14.101 -7.589 1.00 91.44 432 ILE A C 1
ATOM 3548 O O . ILE A 1 432 ? -19.811 13.904 -7.301 1.00 91.44 432 ILE A O 1
ATOM 3552 N N . LEU A 1 433 ? -21.352 14.948 -8.549 1.00 86.56 433 LEU A N 1
ATOM 3553 C CA . LEU A 1 433 ? -20.392 15.843 -9.187 1.00 86.56 433 LEU A CA 1
ATOM 3554 C C . LEU A 1 433 ? -19.815 16.827 -8.159 1.00 86.56 433 LEU A C 1
ATOM 3556 O O . LEU A 1 433 ? -20.516 17.323 -7.280 1.00 86.56 433 LEU A O 1
ATOM 3560 N N . LYS A 1 434 ? -18.528 17.128 -8.282 1.00 88.62 434 LYS A N 1
ATOM 3561 C CA . LYS A 1 434 ? -17.805 18.028 -7.377 1.00 88.62 434 LYS A CA 1
ATOM 3562 C C . LYS A 1 434 ? -18.333 19.460 -7.378 1.00 88.62 434 LYS A C 1
ATOM 3564 O O . LYS A 1 434 ? -18.351 20.098 -6.328 1.00 88.62 434 LYS A O 1
ATOM 3569 N N . ASN A 1 435 ? -18.781 19.938 -8.536 1.00 88.44 435 ASN A N 1
ATOM 3570 C CA . ASN A 1 435 ? -19.340 21.276 -8.723 1.00 88.44 435 ASN A CA 1
ATOM 3571 C C . ASN A 1 435 ? -20.819 21.393 -8.316 1.00 88.44 435 ASN A C 1
ATOM 3573 O O . ASN A 1 435 ? -21.339 22.506 -8.270 1.00 88.44 435 ASN A O 1
ATOM 3577 N N . GLU A 1 436 ? -21.496 20.282 -8.017 1.00 93.44 436 GLU A N 1
ATOM 3578 C CA . GLU A 1 436 ? -22.862 20.317 -7.501 1.00 93.44 436 GLU A CA 1
ATOM 3579 C C . GLU A 1 436 ? -22.893 20.889 -6.092 1.00 93.44 436 GLU A C 1
ATOM 3581 O O . GLU A 1 436 ? -21.940 20.772 -5.320 1.00 93.44 436 GLU A O 1
ATOM 3586 N N . THR A 1 437 ? -24.014 21.509 -5.752 1.00 94.69 437 THR A N 1
ATOM 3587 C CA . THR A 1 437 ? -24.179 22.171 -4.456 1.00 94.69 437 THR A CA 1
ATOM 3588 C C . THR A 1 437 ? -24.410 21.170 -3.327 1.00 94.69 437 THR A C 1
ATOM 3590 O O . THR A 1 437 ? -24.954 20.078 -3.527 1.00 94.69 437 THR A O 1
ATOM 3593 N N . TYR A 1 438 ? -24.072 21.566 -2.099 1.00 94.38 438 TYR A N 1
ATOM 3594 C CA . TYR A 1 438 ? -24.437 20.800 -0.908 1.00 94.38 438 TYR A CA 1
ATOM 3595 C C . TYR A 1 438 ? -25.953 20.599 -0.792 1.00 94.38 438 TYR A C 1
ATOM 3597 O O . TYR A 1 438 ? -26.402 19.524 -0.393 1.00 94.38 438 TYR A O 1
ATOM 3605 N N . TRP A 1 439 ? -26.756 21.583 -1.208 1.00 92.69 439 TRP A N 1
ATOM 3606 C CA . TRP A 1 439 ? -28.206 21.420 -1.305 1.00 92.69 439 TRP A CA 1
ATOM 3607 C C . TRP A 1 439 ? -28.610 20.296 -2.265 1.00 92.69 439 TRP A C 1
ATOM 3609 O O . TRP A 1 439 ? -29.415 19.444 -1.892 1.00 92.69 439 TRP A O 1
ATOM 3619 N N . ALA A 1 440 ? -28.033 20.248 -3.471 1.00 93.38 440 ALA A N 1
ATOM 3620 C CA . ALA A 1 440 ? -28.318 19.190 -4.440 1.00 93.38 440 ALA A CA 1
ATOM 3621 C C . ALA A 1 440 ? -27.975 17.801 -3.876 1.00 93.38 440 ALA A C 1
ATOM 3623 O O . ALA A 1 440 ? -28.778 16.870 -3.986 1.00 93.38 440 ALA A O 1
ATOM 3624 N N . PHE A 1 441 ? -26.836 17.678 -3.185 1.00 95.25 441 PHE A N 1
ATOM 3625 C CA . PHE A 1 441 ? -26.478 16.462 -2.453 1.00 95.25 441 PHE A CA 1
ATOM 3626 C C . PHE A 1 441 ? -27.511 16.103 -1.378 1.00 95.25 441 PHE A C 1
ATOM 3628 O O . PHE A 1 441 ? -28.014 14.978 -1.346 1.00 95.25 441 PHE A O 1
ATOM 3635 N N . LYS A 1 442 ? -27.863 17.062 -0.516 1.00 94.12 442 LYS A N 1
ATOM 3636 C CA . LYS A 1 442 ? -28.811 16.874 0.589 1.00 94.12 442 LYS A CA 1
ATOM 3637 C C . LYS A 1 442 ? -30.197 16.464 0.076 1.00 94.12 442 LYS A C 1
ATOM 3639 O O . LYS A 1 442 ? -30.774 15.513 0.598 1.00 94.12 442 LYS A O 1
ATOM 3644 N N . ALA A 1 443 ? -30.679 17.080 -1.003 1.00 92.12 443 ALA A N 1
ATOM 3645 C CA . ALA A 1 443 ? -31.931 16.724 -1.669 1.00 92.12 443 ALA A CA 1
ATOM 3646 C C . ALA A 1 443 ? -31.889 15.327 -2.317 1.00 92.12 443 ALA A C 1
ATOM 3648 O O . ALA A 1 443 ? -32.855 14.568 -2.217 1.00 92.12 443 ALA A O 1
ATOM 3649 N N . MET A 1 444 ? -30.767 14.955 -2.945 1.00 94.75 444 MET A N 1
ATOM 3650 C CA . MET A 1 444 ? -30.571 13.618 -3.516 1.00 94.75 444 MET A CA 1
ATOM 3651 C C . MET A 1 444 ? -30.655 12.532 -2.436 1.00 94.75 444 MET A C 1
ATOM 3653 O O . MET A 1 444 ? -31.362 11.537 -2.616 1.00 94.75 444 MET A O 1
ATOM 3657 N N . VAL A 1 445 ? -29.967 12.726 -1.306 1.00 95.06 445 VAL A N 1
ATOM 3658 C CA . VAL A 1 445 ? -30.002 11.779 -0.183 1.00 95.06 445 VAL A CA 1
ATOM 3659 C C . VAL A 1 445 ? -31.402 11.720 0.432 1.00 95.06 445 VAL A C 1
ATOM 3661 O O . VAL A 1 445 ? -31.935 10.629 0.623 1.00 95.06 445 VAL A O 1
ATOM 3664 N N . ALA A 1 446 ? -32.044 12.869 0.658 1.00 93.06 446 ALA A N 1
ATOM 3665 C CA . ALA A 1 446 ? -33.407 12.942 1.184 1.00 93.06 446 ALA A CA 1
ATOM 3666 C C . ALA A 1 446 ? -34.403 12.148 0.322 1.00 93.06 446 ALA A C 1
ATOM 3668 O O . ALA A 1 446 ? -35.152 11.310 0.826 1.00 93.06 446 ALA A O 1
ATOM 3669 N N . ARG A 1 447 ? -34.325 12.312 -1.006 1.00 93.19 447 ARG A N 1
ATOM 3670 C CA . ARG A 1 447 ? -35.148 11.567 -1.967 1.00 93.19 447 ARG A CA 1
ATOM 3671 C C . ARG A 1 447 ? -34.891 10.059 -1.917 1.00 93.19 447 ARG A C 1
ATOM 3673 O O . ARG A 1 447 ? -35.839 9.290 -2.043 1.00 93.19 447 ARG A O 1
ATOM 3680 N N . ARG A 1 448 ? -33.637 9.626 -1.729 1.00 92.62 448 ARG A N 1
ATOM 3681 C CA . ARG A 1 448 ? -33.268 8.200 -1.631 1.00 92.62 448 ARG A CA 1
ATOM 3682 C C . ARG A 1 448 ? -33.898 7.514 -0.418 1.00 92.62 448 ARG A C 1
ATOM 3684 O O . ARG A 1 448 ? -34.236 6.336 -0.524 1.00 92.62 448 ARG A O 1
ATOM 3691 N N . PHE A 1 449 ? -34.038 8.238 0.691 1.00 90.62 449 PHE A N 1
ATOM 3692 C CA . PHE A 1 449 ? -34.591 7.731 1.951 1.00 90.62 449 PHE A CA 1
ATOM 3693 C C . PHE A 1 449 ? -36.058 8.123 2.191 1.00 90.62 449 PHE A C 1
ATOM 3695 O O . PHE A 1 449 ? -36.625 7.739 3.207 1.00 90.62 449 PHE A O 1
ATOM 3702 N N . GLY A 1 450 ? -36.695 8.843 1.260 1.00 90.62 450 GLY A N 1
ATOM 3703 C CA . GLY A 1 450 ? -38.115 9.200 1.350 1.00 90.62 450 GLY A CA 1
ATOM 3704 C C . GLY A 1 450 ? -38.442 10.213 2.453 1.00 90.62 450 GLY A C 1
ATOM 3705 O O . GLY A 1 450 ? -39.527 10.161 3.023 1.00 90.62 450 GLY A O 1
ATOM 3706 N N . ILE A 1 451 ? -37.512 11.120 2.755 1.00 91.38 451 ILE A N 1
ATOM 3707 C CA . ILE A 1 451 ? -37.629 12.143 3.807 1.00 91.38 451 ILE A CA 1
ATOM 3708 C C . ILE A 1 451 ? -37.424 13.547 3.229 1.00 91.38 451 ILE A C 1
ATOM 3710 O O . ILE A 1 451 ? -36.986 13.698 2.087 1.00 91.38 451 ILE A O 1
ATOM 3714 N N . MET A 1 452 ? -37.759 14.584 3.997 1.00 88.00 452 MET A N 1
ATOM 3715 C CA . MET A 1 452 ? -37.542 15.973 3.583 1.00 88.00 452 MET A CA 1
ATOM 3716 C C . MET A 1 452 ? -36.073 16.375 3.756 1.00 88.00 452 MET A C 1
ATOM 3718 O O . MET A 1 452 ? -35.403 15.929 4.687 1.00 88.00 452 MET A O 1
ATOM 3722 N N . ALA A 1 453 ? -35.556 17.241 2.881 1.00 88.38 453 ALA A N 1
ATOM 3723 C CA . ALA A 1 453 ? -34.165 17.687 2.966 1.00 88.38 453 ALA A CA 1
ATOM 3724 C C . ALA A 1 453 ? -33.900 18.451 4.273 1.00 88.38 453 ALA A C 1
ATOM 3726 O O . ALA A 1 453 ? -32.842 18.311 4.874 1.00 88.38 453 ALA A O 1
ATOM 3727 N N . GLU A 1 454 ? -34.879 19.200 4.764 1.00 87.94 454 GLU A N 1
ATOM 3728 C CA . GLU A 1 454 ? -34.822 19.973 6.004 1.00 87.94 454 GLU A CA 1
ATOM 3729 C C . GLU A 1 454 ? -34.752 19.079 7.253 1.00 87.94 454 GLU A C 1
ATOM 3731 O O . GLU A 1 454 ? -34.192 19.483 8.269 1.00 87.94 454 GLU A O 1
ATOM 3736 N N . GLN A 1 455 ? -35.242 17.837 7.158 1.00 89.19 455 GLN A N 1
ATOM 3737 C CA . GLN A 1 455 ? -35.153 16.830 8.222 1.00 89.19 455 GLN A CA 1
ATOM 3738 C C . GLN A 1 455 ? -33.751 16.232 8.368 1.00 89.19 455 GLN A C 1
ATOM 3740 O O . GLN A 1 455 ? -33.543 15.415 9.266 1.00 89.19 455 GLN A O 1
ATOM 3745 N N . LEU A 1 456 ? -32.808 16.604 7.493 1.00 91.25 456 LEU A N 1
ATOM 3746 C CA . LEU A 1 456 ? -31.466 16.041 7.434 1.00 91.25 456 LEU A CA 1
ATOM 3747 C C . LEU A 1 456 ? -30.378 17.020 7.853 1.00 91.25 456 LEU A C 1
ATOM 3749 O O . LEU A 1 456 ? -30.310 18.160 7.391 1.00 91.25 456 LEU A O 1
ATOM 3753 N N . ARG A 1 457 ? -29.430 16.518 8.641 1.00 91.12 457 ARG A N 1
ATOM 3754 C CA . ARG A 1 457 ? -28.149 17.177 8.894 1.00 91.12 457 ARG A CA 1
ATOM 3755 C C . ARG A 1 457 ? -27.027 16.163 8.793 1.00 91.12 457 ARG A C 1
ATOM 3757 O O . ARG A 1 457 ? -27.095 15.087 9.377 1.00 91.12 457 ARG A O 1
ATOM 3764 N N . PHE A 1 458 ? -25.972 16.516 8.067 1.00 92.75 458 PHE A N 1
ATOM 3765 C CA . PHE A 1 458 ? -24.800 15.660 7.950 1.00 92.75 458 PHE A CA 1
ATOM 3766 C C . PHE A 1 458 ? -23.710 16.081 8.921 1.00 92.75 458 PHE A C 1
ATOM 3768 O O . PHE A 1 458 ? -23.377 17.262 9.038 1.00 92.75 458 PHE A O 1
ATOM 3775 N N . TRP A 1 459 ? -23.122 15.089 9.575 1.00 91.00 459 TRP A N 1
ATOM 3776 C CA . TRP A 1 459 ? -21.934 15.235 10.400 1.00 91.00 459 TRP A CA 1
ATOM 3777 C C . TRP A 1 459 ? -20.749 14.566 9.733 1.00 91.00 459 TRP A C 1
ATOM 3779 O O . TRP A 1 459 ? -20.871 13.453 9.232 1.00 91.00 459 TRP A O 1
ATOM 3789 N N . VAL A 1 460 ? -19.597 15.228 9.747 1.00 88.50 460 VAL A N 1
ATOM 3790 C CA . VAL A 1 460 ? -18.388 14.697 9.111 1.00 88.50 460 VAL A CA 1
ATOM 3791 C C . VAL A 1 460 ? -17.640 13.796 10.088 1.00 88.50 460 VAL A C 1
ATOM 3793 O O . VAL A 1 460 ? -17.375 14.195 11.228 1.00 88.50 460 VAL A O 1
ATOM 3796 N N . PHE A 1 461 ? -17.287 12.592 9.637 1.00 85.94 461 PHE A N 1
ATOM 3797 C CA . PHE A 1 461 ? -16.352 11.728 10.349 1.00 85.94 461 PHE A CA 1
ATOM 3798 C C . PHE A 1 461 ? -14.921 12.233 10.148 1.00 85.94 461 PHE A C 1
ATOM 3800 O O . PHE A 1 461 ? -14.468 12.431 9.022 1.00 85.94 461 PHE A O 1
ATOM 3807 N N . THR A 1 462 ? -14.181 12.386 11.240 1.00 69.75 462 THR A N 1
ATOM 3808 C CA . THR A 1 462 ? -12.742 12.680 11.224 1.00 69.75 462 THR A CA 1
ATOM 3809 C C . THR A 1 462 ? -11.968 11.564 11.909 1.00 69.75 462 THR A C 1
ATOM 3811 O O . THR A 1 462 ? -12.473 10.963 12.861 1.00 69.75 462 THR A O 1
ATOM 3814 N N . ILE A 1 463 ? -10.749 11.307 11.437 1.00 64.94 463 ILE A N 1
ATOM 3815 C CA . ILE A 1 463 ? -9.814 10.367 12.060 1.00 64.94 463 ILE A CA 1
ATOM 3816 C C . ILE A 1 463 ? -9.029 11.135 13.131 1.00 64.94 463 ILE A C 1
ATOM 3818 O O . ILE A 1 463 ? -8.414 12.151 12.824 1.00 64.94 463 ILE A O 1
ATOM 3822 N N . ARG A 1 464 ? -9.074 10.688 14.392 1.00 61.66 464 ARG A N 1
ATOM 3823 C CA . ARG A 1 464 ? -8.218 11.224 15.473 1.00 61.66 464 ARG A CA 1
ATOM 3824 C C . ARG A 1 464 ? -6.853 10.515 15.487 1.00 61.66 464 ARG A C 1
ATOM 3826 O O . ARG A 1 464 ? -6.702 9.455 14.881 1.00 61.66 464 ARG A O 1
ATOM 3833 N N . GLU A 1 465 ? -5.890 11.039 16.253 1.00 47.06 465 GLU A N 1
ATOM 3834 C CA . GLU A 1 465 ? -4.542 10.457 16.454 1.00 47.06 465 GLU A CA 1
ATOM 3835 C C . GLU A 1 465 ? -4.557 8.963 16.854 1.00 47.06 465 GLU A C 1
ATOM 3837 O O . GLU A 1 465 ? -3.614 8.225 16.583 1.00 47.06 465 GLU A O 1
ATOM 3842 N N . ASN A 1 466 ? -5.655 8.477 17.444 1.00 51.06 466 ASN A N 1
ATOM 3843 C CA . ASN A 1 466 ? -5.857 7.083 17.856 1.00 51.06 466 ASN A CA 1
ATOM 3844 C C . ASN A 1 466 ? -6.594 6.196 16.822 1.00 51.06 466 ASN A C 1
ATOM 3846 O O . ASN A 1 466 ? -7.026 5.096 17.172 1.00 51.06 466 ASN A O 1
ATOM 3850 N N . LYS A 1 467 ? -6.735 6.645 15.566 1.00 54.94 467 LYS A N 1
ATOM 3851 C CA . LYS A 1 467 ? -7.330 5.907 14.431 1.00 54.94 467 LYS A CA 1
ATOM 3852 C C . LYS A 1 467 ? -8.831 5.562 14.542 1.00 54.94 467 LYS A C 1
ATOM 3854 O O . LYS A 1 467 ? -9.301 4.736 13.763 1.00 54.94 467 LYS A O 1
ATOM 3859 N N . THR A 1 468 ? -9.609 6.181 15.439 1.00 54.59 468 THR A N 1
ATOM 3860 C CA . THR A 1 468 ? -11.083 6.027 15.433 1.00 54.59 468 THR A CA 1
ATOM 3861 C C . THR A 1 468 ? -11.777 7.039 14.528 1.00 54.59 468 THR A C 1
ATOM 3863 O O . THR A 1 468 ? -11.339 8.184 14.399 1.00 54.59 468 THR A O 1
ATOM 3866 N N . PHE A 1 469 ? -12.888 6.616 13.912 1.00 58.53 469 PHE A N 1
ATOM 3867 C CA . PHE A 1 469 ? -13.775 7.487 13.138 1.00 58.53 469 PHE A CA 1
ATOM 3868 C C . PHE A 1 469 ? -14.801 8.117 14.080 1.00 58.53 469 PHE A C 1
ATOM 3870 O O . PHE A 1 469 ? -15.703 7.433 14.561 1.00 58.53 469 PHE A O 1
ATOM 3877 N N . ARG A 1 470 ? -14.697 9.423 14.347 1.00 68.12 470 ARG A N 1
ATOM 3878 C CA . ARG A 1 470 ? -15.643 10.124 15.236 1.00 68.12 470 ARG A CA 1
ATOM 3879 C C . ARG A 1 470 ? -16.185 11.395 14.589 1.00 68.12 470 ARG A C 1
ATOM 3881 O O . ARG A 1 470 ? -15.507 12.026 13.778 1.00 68.12 470 ARG A O 1
ATOM 3888 N N . LEU A 1 471 ? -17.425 11.746 14.933 1.00 72.88 471 LEU A N 1
ATOM 3889 C CA . LEU A 1 471 ? -18.082 12.962 14.451 1.00 72.88 471 LEU A CA 1
ATOM 3890 C C . LEU A 1 471 ? -17.366 14.198 15.007 1.00 72.88 471 LEU A C 1
ATOM 3892 O O . LEU A 1 471 ? -17.170 14.306 16.215 1.00 72.88 471 LEU A O 1
ATOM 3896 N N . ASN A 1 472 ? -17.019 15.150 14.139 1.00 71.25 472 ASN A N 1
ATOM 3897 C CA . ASN A 1 472 ? -16.393 16.406 14.563 1.00 71.25 472 ASN A CA 1
ATOM 3898 C C . ASN A 1 472 ? -17.401 17.559 14.608 1.00 71.25 472 ASN A C 1
ATOM 3900 O O . ASN A 1 472 ? -17.829 17.986 15.682 1.00 71.25 472 ASN A O 1
ATOM 3904 N N . LYS A 1 473 ? -17.798 18.048 13.430 1.00 76.19 473 LYS A N 1
ATOM 3905 C CA . LYS A 1 473 ? -18.731 19.165 13.261 1.00 76.19 473 LYS A CA 1
ATOM 3906 C C . LYS A 1 473 ? -19.789 18.816 12.214 1.00 76.19 473 LYS A C 1
ATOM 3908 O O . LYS A 1 473 ? -19.489 18.065 11.278 1.00 76.19 473 LYS A O 1
ATOM 3913 N N . PRO A 1 474 ? -21.008 19.359 12.348 1.00 86.06 474 PRO A N 1
ATOM 3914 C CA . PRO A 1 474 ? -21.998 19.275 11.288 1.00 86.06 474 PRO A CA 1
ATOM 3915 C C . PRO A 1 474 ? -21.570 20.136 10.095 1.00 86.06 474 PRO A C 1
ATOM 3917 O O . PRO A 1 474 ? -20.825 21.112 10.240 1.00 86.06 474 PRO A O 1
ATOM 3920 N N . ILE A 1 475 ? -22.108 19.823 8.925 1.00 86.38 475 ILE A N 1
ATOM 3921 C CA . ILE A 1 475 ? -22.109 20.746 7.793 1.00 86.38 475 ILE A CA 1
ATOM 3922 C C . ILE A 1 475 ? -23.280 21.716 8.010 1.00 86.38 475 ILE A C 1
ATOM 3924 O O . ILE A 1 475 ? -24.427 21.279 8.112 1.00 86.38 475 ILE A O 1
ATOM 3928 N N . SER A 1 476 ? -22.975 23.014 8.146 1.00 81.62 476 SER A N 1
ATOM 3929 C CA . SER A 1 476 ? -23.980 24.063 8.391 1.00 81.62 476 SER A CA 1
ATOM 3930 C C . SER A 1 476 ? -24.903 24.237 7.186 1.00 81.62 476 SER A C 1
ATOM 3932 O O . SER A 1 476 ? -24.468 24.073 6.045 1.00 81.62 476 SER A O 1
ATOM 3934 N N . ASP A 1 477 ? -26.144 24.657 7.429 1.00 82.44 477 ASP A N 1
ATOM 3935 C CA . ASP A 1 477 ? -27.047 25.079 6.354 1.00 82.44 477 ASP A CA 1
ATOM 3936 C C . ASP A 1 477 ? -26.585 26.396 5.690 1.00 82.44 477 ASP A C 1
ATOM 3938 O O . ASP A 1 477 ? -26.940 26.677 4.549 1.00 82.44 477 ASP A O 1
ATOM 3942 N N . ASP A 1 478 ? -25.666 27.148 6.307 1.00 81.31 478 ASP A N 1
ATOM 3943 C CA . ASP A 1 478 ? -24.980 28.265 5.629 1.00 81.31 478 ASP A CA 1
ATOM 3944 C C . ASP A 1 478 ? -24.145 27.787 4.425 1.00 81.31 478 ASP A C 1
ATOM 3946 O O . ASP A 1 478 ? -23.810 28.557 3.528 1.00 81.31 478 ASP A O 1
ATOM 3950 N N . SER A 1 479 ? -23.795 26.497 4.396 1.00 83.62 479 SER A N 1
ATOM 3951 C CA . SER A 1 479 ? -23.023 25.865 3.327 1.00 83.62 479 SER A CA 1
ATOM 3952 C C . SER A 1 479 ? -23.898 25.290 2.205 1.00 83.62 479 SER A C 1
ATOM 3954 O O . SER A 1 479 ? -23.373 24.623 1.322 1.00 83.62 479 SER A O 1
ATOM 3956 N N . LEU A 1 480 ? -25.218 25.517 2.192 1.00 87.94 480 LEU A N 1
ATOM 3957 C CA . LEU A 1 480 ? -26.117 24.928 1.183 1.00 87.94 480 LEU A CA 1
ATOM 3958 C C . LEU A 1 480 ? -25.763 25.306 -0.263 1.00 87.94 480 LEU A C 1
ATOM 3960 O O . LEU A 1 480 ? -25.918 24.477 -1.160 1.00 87.94 480 LEU A O 1
ATOM 3964 N N . ALA A 1 481 ? -25.280 26.532 -0.480 1.00 88.44 481 ALA A N 1
ATOM 3965 C CA . ALA A 1 481 ? -24.966 27.057 -1.807 1.00 88.44 481 ALA A CA 1
ATOM 3966 C C . ALA A 1 481 ? -23.546 26.723 -2.296 1.00 88.44 481 ALA A C 1
ATOM 3968 O O . ALA A 1 481 ? -23.273 26.868 -3.487 1.00 88.44 481 ALA A O 1
ATOM 3969 N N . ILE A 1 482 ? -22.639 26.297 -1.409 1.00 92.06 482 ILE A N 1
ATOM 3970 C CA . ILE A 1 482 ? -21.275 25.941 -1.820 1.00 92.06 482 ILE A CA 1
ATOM 3971 C C . ILE A 1 482 ? -21.248 24.558 -2.468 1.00 92.06 482 ILE A C 1
ATOM 3973 O O . ILE A 1 482 ? -22.135 23.726 -2.254 1.00 92.06 482 ILE A O 1
ATOM 3977 N N . THR A 1 483 ? -20.223 24.322 -3.281 1.00 94.06 483 THR A N 1
ATOM 3978 C CA . THR A 1 483 ? -20.053 23.062 -4.001 1.00 94.06 483 THR A CA 1
ATOM 3979 C C . THR A 1 483 ? -19.614 21.938 -3.063 1.00 94.06 483 THR A C 1
ATOM 3981 O O . THR A 1 483 ? -19.004 22.177 -2.019 1.00 94.06 483 THR A O 1
ATOM 3984 N N . MET A 1 484 ? -19.883 20.691 -3.439 1.00 92.25 484 MET A N 1
ATOM 3985 C CA . MET A 1 484 ? -19.441 19.522 -2.680 1.00 92.25 484 MET A CA 1
ATOM 3986 C C . MET A 1 484 ? -17.918 19.393 -2.623 1.00 92.25 484 MET A C 1
ATOM 3988 O O . MET A 1 484 ? -17.388 18.883 -1.637 1.00 92.25 484 MET A O 1
ATOM 3992 N N . GLU A 1 485 ? -17.203 19.893 -3.630 1.00 89.31 485 GLU A N 1
ATOM 3993 C CA . GLU A 1 485 ? -15.746 20.022 -3.592 1.00 89.31 485 GLU A CA 1
ATOM 3994 C C . GLU A 1 485 ? -15.276 20.984 -2.505 1.00 89.31 485 GLU A C 1
ATOM 3996 O O . GLU A 1 485 ? -14.369 20.651 -1.743 1.00 89.31 485 GLU A O 1
ATOM 4001 N N . GLU A 1 486 ? -15.923 22.141 -2.377 1.00 87.50 486 GLU A N 1
ATOM 4002 C CA . GLU A 1 486 ? -15.579 23.106 -1.337 1.00 87.50 486 GLU A CA 1
ATOM 4003 C C . GLU A 1 486 ? -15.961 22.577 0.053 1.00 87.50 486 GLU A C 1
ATOM 4005 O O . GLU A 1 486 ? -15.179 22.695 0.996 1.00 87.50 486 GLU A O 1
ATOM 4010 N N . VAL A 1 487 ? -17.101 21.886 0.183 1.00 88.06 487 VAL A N 1
ATOM 4011 C CA . VAL A 1 487 ? -17.455 21.155 1.414 1.00 88.06 487 VAL A CA 1
ATOM 4012 C C . VAL A 1 487 ? -16.369 20.139 1.767 1.00 88.06 487 VAL A C 1
ATOM 4014 O O . VAL A 1 487 ? -15.933 20.080 2.916 1.00 88.06 487 VAL A O 1
ATOM 4017 N N . HIS A 1 488 ? -15.905 19.348 0.798 1.00 87.62 488 HIS A N 1
ATOM 4018 C CA . HIS A 1 488 ? -14.845 18.368 1.015 1.00 87.62 488 HIS A CA 1
ATOM 4019 C C . HIS A 1 488 ? -13.539 19.038 1.454 1.00 87.62 488 HIS A C 1
ATOM 4021 O O . HIS A 1 488 ? -12.961 18.653 2.468 1.00 87.62 488 HIS A O 1
ATOM 4027 N N . LYS A 1 489 ? -13.114 20.094 0.757 1.00 85.44 489 LYS A N 1
ATOM 4028 C CA . LYS A 1 489 ? -11.892 20.845 1.061 1.00 85.44 489 LYS A CA 1
ATOM 4029 C C . LYS A 1 489 ? -11.932 21.489 2.448 1.00 85.44 489 LYS A C 1
ATOM 4031 O O . LYS A 1 489 ? -10.951 21.432 3.179 1.00 85.44 489 LYS A O 1
ATOM 4036 N N . GLN A 1 490 ? -13.069 22.051 2.852 1.00 82.62 490 GLN A N 1
ATOM 4037 C CA . GLN A 1 490 ? -13.208 22.687 4.164 1.00 82.62 490 GLN A CA 1
ATOM 4038 C C . GLN A 1 490 ? -13.315 21.689 5.321 1.00 82.62 490 GLN A C 1
ATOM 4040 O O . GLN A 1 490 ? -13.013 22.042 6.463 1.00 82.62 490 GLN A O 1
ATOM 4045 N N . ARG A 1 491 ? -13.825 20.476 5.073 1.00 78.94 491 ARG A N 1
ATOM 4046 C CA . ARG A 1 491 ? -14.238 19.557 6.149 1.00 78.94 491 ARG A CA 1
ATOM 4047 C C . ARG A 1 491 ? -13.448 18.254 6.220 1.00 78.94 491 ARG A C 1
ATOM 4049 O O . ARG A 1 491 ? -13.441 17.636 7.281 1.00 78.94 491 ARG A O 1
ATOM 4056 N N . ALA A 1 492 ? -12.819 17.831 5.127 1.00 75.06 492 ALA A N 1
ATOM 4057 C CA . ALA A 1 492 ? -12.155 16.536 5.005 1.00 75.06 492 ALA A CA 1
ATOM 4058 C C . ALA A 1 492 ? -11.030 16.528 3.944 1.00 75.06 492 ALA A C 1
ATOM 4060 O O . ALA A 1 492 ? -10.850 15.519 3.273 1.00 75.06 492 ALA A O 1
ATOM 4061 N N . ALA A 1 493 ? -10.255 17.616 3.799 1.00 70.62 493 ALA A N 1
ATOM 4062 C CA . ALA A 1 493 ? -9.200 17.737 2.775 1.00 70.62 493 ALA A CA 1
ATOM 4063 C C . ALA A 1 493 ? -8.181 16.581 2.759 1.00 70.62 493 ALA A C 1
ATOM 4065 O O . ALA A 1 493 ? -7.654 16.239 1.707 1.00 70.62 493 ALA A O 1
ATOM 4066 N N . GLU A 1 494 ? -7.917 15.986 3.922 1.00 65.75 494 GLU A N 1
ATOM 4067 C CA . GLU A 1 494 ? -6.952 14.896 4.109 1.00 65.75 494 GLU A CA 1
ATOM 4068 C C . GLU A 1 494 ? -7.530 13.503 3.791 1.00 65.75 494 GLU A C 1
ATOM 4070 O O . GLU A 1 494 ? -6.809 12.507 3.831 1.00 65.75 494 GLU A O 1
ATOM 4075 N N . GLN A 1 495 ? -8.834 13.394 3.511 1.00 68.19 495 GLN A N 1
ATOM 4076 C CA . GLN A 1 495 ? -9.496 12.121 3.221 1.00 68.19 495 GLN A CA 1
ATOM 4077 C C . GLN A 1 495 ? -9.728 11.967 1.713 1.00 68.19 495 GLN A C 1
ATOM 4079 O O . GLN A 1 495 ? -10.161 12.891 1.040 1.00 68.19 495 GLN A O 1
ATOM 4084 N N . ASN A 1 496 ? -9.489 10.766 1.175 1.00 66.38 496 ASN A N 1
ATOM 4085 C CA . ASN A 1 496 ? -9.786 10.461 -0.235 1.00 66.38 496 ASN A CA 1
ATOM 4086 C C . ASN A 1 496 ? -11.295 10.319 -0.517 1.00 66.38 496 ASN A C 1
ATOM 4088 O O . ASN A 1 496 ? -11.726 10.436 -1.662 1.00 66.38 496 ASN A O 1
ATOM 4092 N N . GLU A 1 497 ? -12.090 10.014 0.511 1.00 79.88 497 GLU A N 1
ATOM 4093 C CA . GLU A 1 497 ? -13.542 9.833 0.442 1.00 79.88 497 GLU A CA 1
ATOM 4094 C C . GLU A 1 497 ? -14.198 10.613 1.582 1.00 79.88 497 GLU A C 1
ATOM 4096 O O . GLU A 1 497 ? -13.714 10.574 2.717 1.00 79.88 497 GLU A O 1
ATOM 4101 N N . LEU A 1 498 ? -15.346 11.242 1.320 1.00 87.62 498 LEU A N 1
ATOM 4102 C CA . LEU A 1 498 ? -16.101 11.928 2.365 1.00 87.62 498 LEU A CA 1
ATOM 4103 C C . LEU A 1 498 ? -16.957 10.919 3.141 1.00 87.62 498 LEU A C 1
ATOM 4105 O O . LEU A 1 498 ? -17.825 10.253 2.578 1.00 87.62 498 LEU A O 1
ATOM 4109 N N . LYS A 1 499 ? -16.751 10.818 4.453 1.00 90.50 499 LYS A N 1
ATOM 4110 C CA . LYS A 1 499 ? -17.546 9.948 5.333 1.00 90.50 499 LYS A CA 1
ATOM 4111 C C . LYS A 1 499 ? -18.463 10.792 6.203 1.00 90.50 499 LYS A C 1
ATOM 4113 O O . LYS A 1 499 ? -17.991 11.650 6.950 1.00 90.50 499 LYS A O 1
ATOM 4118 N N . LEU A 1 500 ? -19.765 10.531 6.132 1.00 93.06 500 LEU A N 1
ATOM 4119 C CA . LEU A 1 500 ? -20.798 11.300 6.819 1.00 93.06 500 LEU A CA 1
ATOM 4120 C C . LEU A 1 500 ? -21.665 10.416 7.717 1.00 93.06 500 LEU A C 1
ATOM 4122 O O . LEU A 1 500 ? -21.954 9.268 7.389 1.00 93.06 500 LEU A O 1
ATOM 4126 N N . PHE A 1 501 ? -22.132 10.975 8.828 1.00 93.44 501 PHE A N 1
ATOM 4127 C CA . PHE A 1 501 ? -23.270 10.463 9.583 1.00 93.44 501 PHE A CA 1
ATOM 4128 C C . PHE A 1 501 ? -24.509 11.298 9.248 1.00 93.44 501 PHE A C 1
ATOM 4130 O O . PHE A 1 501 ? -24.449 12.530 9.249 1.00 93.44 501 PHE A O 1
ATOM 4137 N N . MET A 1 502 ? -25.617 10.626 8.945 1.00 94.00 502 MET A N 1
ATOM 4138 C CA . MET A 1 502 ? -26.904 11.239 8.639 1.00 94.00 502 MET A CA 1
ATOM 4139 C C . MET A 1 502 ? -27.735 11.355 9.911 1.00 94.00 502 MET A C 1
ATOM 4141 O O . MET A 1 502 ? -28.264 10.369 10.416 1.00 94.00 502 MET A O 1
ATOM 4145 N N . GLU A 1 503 ? -27.876 12.574 10.409 1.00 92.50 503 GLU A N 1
ATOM 4146 C CA . GLU A 1 503 ? -28.806 12.878 11.481 1.00 92.50 503 GLU A CA 1
ATOM 4147 C C . GLU A 1 503 ? -30.187 13.183 10.897 1.00 92.50 503 GLU A C 1
ATOM 4149 O O . GLU A 1 503 ? -30.314 14.019 9.999 1.00 92.50 503 GLU A O 1
ATOM 4154 N N . VAL A 1 504 ? -31.210 12.511 11.426 1.00 90.69 504 VAL A N 1
ATOM 4155 C CA . VAL A 1 504 ? -32.607 12.658 11.006 1.00 90.69 504 VAL A CA 1
ATOM 4156 C C . VAL A 1 504 ? -33.439 13.138 12.190 1.00 90.69 504 VAL A C 1
ATOM 4158 O O . VAL A 1 504 ? -33.290 12.624 13.300 1.00 90.69 504 VAL A O 1
ATOM 4161 N N . THR A 1 505 ? -34.334 14.095 11.957 1.00 84.75 505 THR A N 1
ATOM 4162 C CA . THR A 1 505 ? -35.323 14.537 12.948 1.00 84.75 505 THR A CA 1
ATOM 4163 C C . THR A 1 505 ? -36.748 14.439 12.404 1.00 84.75 505 THR A C 1
ATOM 4165 O O . THR A 1 505 ? -37.019 14.741 11.245 1.00 84.75 505 THR A O 1
ATOM 4168 N N . ASN A 1 506 ? -37.683 14.039 13.269 1.00 79.88 506 ASN A N 1
ATOM 4169 C CA . ASN A 1 506 ? -39.090 13.860 12.905 1.00 79.88 506 ASN A CA 1
ATOM 4170 C C . ASN A 1 506 ? -39.955 15.086 13.235 1.00 79.88 506 ASN A C 1
ATOM 4172 O O . ASN A 1 506 ? -41.104 15.151 12.798 1.00 79.88 506 ASN A O 1
ATOM 4176 N N . LYS A 1 507 ? -39.447 16.038 14.033 1.00 77.62 507 LYS A N 1
ATOM 4177 C CA . LYS A 1 507 ? -40.182 17.241 14.456 1.00 77.62 507 LYS A CA 1
ATOM 4178 C C . LYS A 1 507 ? -39.240 18.447 14.572 1.00 77.62 507 LYS A C 1
ATOM 4180 O O . LYS A 1 507 ? -38.140 18.286 15.102 1.00 77.62 507 LYS A O 1
ATOM 4185 N N . PRO A 1 508 ? -39.665 19.648 14.147 1.00 75.56 508 PRO A N 1
ATOM 4186 C CA . PRO A 1 508 ? -38.921 20.872 14.416 1.00 75.56 508 PRO A CA 1
ATOM 4187 C C . PRO A 1 508 ? -38.977 21.228 15.910 1.00 75.56 508 PRO A C 1
ATOM 4189 O O . PRO A 1 508 ? -39.956 20.936 16.597 1.00 75.56 508 PRO A O 1
ATOM 4192 N N . ILE A 1 509 ? -37.925 21.876 16.409 1.00 70.31 509 ILE A N 1
ATOM 4193 C CA . ILE A 1 509 ? -37.746 22.260 17.815 1.00 70.31 509 ILE A CA 1
ATOM 4194 C C . ILE A 1 509 ? -38.695 23.408 18.193 1.00 70.31 509 ILE A C 1
ATOM 4196 O O . ILE A 1 509 ? -39.243 23.385 19.287 1.00 70.31 509 ILE A O 1
ATOM 4200 N N . ASN A 1 510 ? -38.932 24.366 17.285 1.00 65.25 510 ASN A N 1
ATOM 4201 C CA . ASN A 1 510 ? -39.783 25.549 17.505 1.00 65.25 510 ASN A CA 1
ATOM 4202 C C . ASN A 1 510 ? -40.576 25.952 16.238 1.00 65.25 510 ASN A C 1
ATOM 4204 O O . ASN A 1 510 ? -40.611 27.124 15.884 1.00 65.25 510 ASN A O 1
ATOM 4208 N N . ASN A 1 511 ? -41.156 24.989 15.513 1.00 63.19 511 ASN A N 1
ATOM 4209 C CA . ASN A 1 511 ? -41.836 25.158 14.209 1.00 63.19 511 ASN A CA 1
ATOM 4210 C C . ASN A 1 511 ? -40.984 25.673 13.026 1.00 63.19 511 ASN A C 1
ATOM 4212 O O . ASN A 1 511 ? -41.363 25.386 11.898 1.00 63.19 511 ASN A O 1
ATOM 4216 N N . ASP A 1 512 ? -39.825 26.300 13.259 1.00 64.00 512 ASP A N 1
ATOM 4217 C CA . ASP A 1 512 ? -38.953 26.824 12.187 1.00 64.00 512 ASP A CA 1
ATOM 4218 C C . ASP A 1 512 ? -37.544 26.196 12.151 1.00 64.00 512 ASP A C 1
ATOM 4220 O O . ASP A 1 512 ? -36.878 26.203 11.118 1.00 64.00 512 ASP A O 1
ATOM 4224 N N . THR A 1 513 ? -37.064 25.623 13.262 1.00 72.56 513 THR A N 1
ATOM 4225 C CA . THR A 1 513 ? -35.711 25.049 13.365 1.00 72.56 513 THR A CA 1
ATOM 4226 C C . THR A 1 513 ? -35.746 23.533 13.526 1.00 72.56 513 THR A C 1
ATOM 4228 O O . THR A 1 513 ? -36.304 23.009 14.487 1.00 72.56 513 THR A O 1
ATOM 4231 N N . TRP A 1 514 ? -35.121 22.805 12.601 1.00 79.25 514 TRP A N 1
ATOM 4232 C CA . TRP A 1 514 ? -35.067 21.337 12.641 1.00 79.25 514 TRP A CA 1
ATOM 4233 C C . TRP A 1 514 ? -33.982 20.803 13.577 1.00 79.25 514 TRP A C 1
ATOM 4235 O O . TRP A 1 514 ? -34.155 19.760 14.204 1.00 79.25 514 TRP A O 1
ATOM 4245 N N . PHE A 1 515 ? -32.889 21.548 13.726 1.00 83.25 515 PHE A N 1
ATOM 4246 C CA . PHE A 1 515 ? -31.724 21.127 14.487 1.00 83.25 515 PHE A CA 1
ATOM 4247 C C . PHE A 1 515 ? -31.224 22.223 15.441 1.00 83.25 515 PHE A C 1
ATOM 4249 O O . PHE A 1 515 ? -31.363 23.408 15.131 1.00 83.25 515 PHE A O 1
ATOM 4256 N N . PRO A 1 516 ? -30.593 21.870 16.580 1.00 76.12 516 PRO A N 1
ATOM 4257 C CA . PRO A 1 516 ? -29.991 22.856 17.474 1.00 76.12 516 PRO A CA 1
ATOM 4258 C C . PRO A 1 516 ? -28.850 23.613 16.783 1.00 76.12 516 PRO A C 1
ATOM 4260 O O . PRO A 1 516 ? -28.005 22.988 16.128 1.00 76.12 516 PRO A O 1
ATOM 4263 N N . SER A 1 517 ? -28.793 24.937 16.970 1.00 66.75 517 SER A N 1
ATOM 4264 C CA . SER A 1 517 ? -27.670 25.760 16.505 1.00 66.75 517 SER A CA 1
ATOM 4265 C C . SER A 1 517 ? -26.415 25.448 17.318 1.00 66.75 517 SER A C 1
ATOM 4267 O O . SER A 1 517 ? -26.395 25.619 18.535 1.00 66.75 517 SER A O 1
ATOM 4269 N N . ILE A 1 518 ? -25.356 24.994 16.650 1.00 60.53 518 ILE A N 1
ATOM 4270 C CA . ILE A 1 518 ? -24.109 24.561 17.303 1.00 60.53 518 ILE A CA 1
ATOM 4271 C C . ILE A 1 518 ? -23.159 25.737 17.582 1.00 60.53 518 ILE A C 1
ATOM 4273 O O . ILE A 1 518 ? -22.213 25.596 18.352 1.00 60.53 518 ILE A O 1
ATOM 4277 N N . THR A 1 519 ? -23.434 26.929 17.041 1.00 53.41 519 THR A N 1
ATOM 4278 C CA . THR A 1 519 ? -22.627 28.137 17.286 1.00 53.41 519 THR A CA 1
ATOM 4279 C C . THR A 1 519 ? -22.857 28.756 18.666 1.00 53.41 519 THR A C 1
ATOM 4281 O O . THR A 1 519 ? -21.958 29.412 19.184 1.00 53.41 519 THR A O 1
ATOM 4284 N N . ASN A 1 520 ? -24.007 28.505 19.301 1.00 49.41 520 ASN A N 1
ATOM 4285 C CA . ASN A 1 520 ? -24.360 29.118 20.589 1.00 49.41 520 ASN A CA 1
ATOM 4286 C C . ASN A 1 520 ? -24.008 28.265 21.818 1.00 49.41 520 ASN A C 1
ATOM 4288 O O . ASN A 1 520 ? -24.045 28.773 22.936 1.00 49.41 520 ASN A O 1
ATOM 4292 N N . TYR A 1 521 ? -23.629 26.996 21.635 1.00 55.91 521 TYR A N 1
ATOM 4293 C CA . TYR A 1 521 ? -23.316 26.092 22.741 1.00 55.91 521 TYR A CA 1
ATOM 4294 C C . TYR A 1 521 ? -21.907 25.519 22.603 1.00 55.91 521 TYR A C 1
ATOM 4296 O O . TYR A 1 521 ? -21.712 24.380 22.184 1.00 55.91 521 TYR A O 1
ATOM 4304 N N . THR A 1 522 ? -20.902 26.292 23.018 1.00 65.69 522 THR A N 1
ATOM 4305 C CA . THR A 1 522 ? -19.494 25.844 23.064 1.00 65.69 522 THR A CA 1
ATOM 4306 C C . THR A 1 522 ? -19.279 24.605 23.941 1.00 65.69 522 THR A C 1
ATOM 4308 O O . THR A 1 522 ? -18.227 23.967 23.869 1.00 65.69 522 THR A O 1
ATOM 4311 N N . ASN A 1 523 ? -20.270 24.258 24.768 1.00 78.94 523 ASN A N 1
ATOM 4312 C CA . ASN A 1 523 ? -20.204 23.142 25.691 1.00 78.94 523 ASN A CA 1
ATOM 4313 C C . ASN A 1 523 ? -21.104 21.949 25.351 1.00 78.94 523 ASN A C 1
ATOM 4315 O O . ASN A 1 523 ? -21.020 20.935 26.039 1.00 78.94 523 ASN A O 1
ATOM 4319 N N . THR A 1 524 ? -21.945 22.028 24.319 1.00 86.19 524 THR A N 1
ATOM 4320 C CA . THR A 1 524 ? -22.821 20.906 23.966 1.00 86.19 524 THR A CA 1
ATOM 4321 C C . THR A 1 524 ? -22.045 19.823 23.225 1.00 86.19 524 THR A C 1
ATOM 4323 O O . THR A 1 524 ? -21.316 20.099 22.273 1.00 86.19 524 THR A O 1
ATOM 4326 N N . LEU A 1 525 ? -22.235 18.581 23.661 1.00 88.00 525 LEU A N 1
ATOM 4327 C CA . LEU A 1 525 ? -21.671 17.381 23.069 1.00 88.00 525 LEU A CA 1
ATOM 4328 C C . LEU A 1 525 ? -22.779 16.546 22.428 1.00 88.00 525 LEU A C 1
ATOM 4330 O O . LEU A 1 525 ? -23.861 16.408 23.000 1.00 88.00 525 LEU A O 1
ATOM 4334 N N . ILE A 1 526 ? -22.493 15.962 21.265 1.00 89.31 526 ILE A N 1
ATOM 4335 C CA . ILE A 1 526 ? -23.303 14.876 20.701 1.00 89.31 526 ILE A CA 1
ATOM 4336 C C . ILE A 1 526 ? -22.702 13.534 21.124 1.00 89.31 526 ILE A C 1
ATOM 4338 O O . ILE A 1 526 ? -21.538 13.260 20.834 1.00 89.31 526 ILE A O 1
ATOM 4342 N N . ILE A 1 527 ? -23.491 12.704 21.800 1.00 92.75 527 ILE A N 1
ATOM 4343 C CA . ILE A 1 527 ? -23.099 11.355 22.230 1.00 92.75 527 ILE A CA 1
ATOM 4344 C C . ILE A 1 527 ? -24.042 10.316 21.636 1.00 92.75 527 ILE A C 1
ATOM 4346 O O . ILE A 1 527 ? -25.210 10.606 21.387 1.00 92.75 527 ILE A O 1
ATOM 4350 N N . PHE A 1 528 ? -23.552 9.100 21.438 1.00 95.12 528 PHE A N 1
ATOM 4351 C CA . PHE A 1 528 ? -24.319 7.979 20.903 1.00 95.12 528 PHE A CA 1
ATOM 4352 C C . PHE A 1 528 ? -24.557 6.936 21.979 1.00 95.12 528 PHE A C 1
ATOM 4354 O O . PHE A 1 528 ? -23.670 6.654 22.778 1.00 95.12 528 PHE A O 1
ATOM 4361 N N . ILE A 1 529 ? -25.751 6.357 22.001 1.00 97.19 529 ILE A N 1
ATOM 4362 C CA . ILE A 1 529 ? -26.163 5.417 23.036 1.00 97.19 529 ILE A CA 1
ATOM 4363 C C . ILE A 1 529 ? -26.313 4.030 22.431 1.00 97.19 529 ILE A C 1
ATOM 4365 O O . ILE A 1 529 ? -27.090 3.843 21.496 1.00 97.19 529 ILE A O 1
ATOM 4369 N N . LYS A 1 530 ? -25.616 3.058 23.015 1.00 96.75 530 LYS A N 1
ATOM 4370 C CA . LYS A 1 530 ? -25.820 1.632 22.764 1.00 96.75 530 LYS A CA 1
ATOM 4371 C C . LYS A 1 530 ? -26.348 0.932 24.009 1.00 96.75 530 LYS A C 1
ATOM 4373 O O . LYS A 1 530 ? -26.024 1.302 25.136 1.00 96.75 530 LYS A O 1
ATOM 4378 N N . PHE A 1 531 ? -27.131 -0.110 23.800 1.00 97.12 531 PHE A N 1
ATOM 4379 C CA . PHE A 1 531 ? -27.555 -1.036 24.835 1.00 97.12 531 PHE A CA 1
ATOM 4380 C C . PHE A 1 531 ? -26.980 -2.417 24.547 1.00 97.12 531 PHE A C 1
ATOM 4382 O O . PHE A 1 531 ? -27.063 -2.903 23.420 1.00 97.12 531 PHE A O 1
ATOM 4389 N N . TYR A 1 532 ? -26.405 -3.045 25.567 1.00 96.12 532 TYR A N 1
ATOM 4390 C CA . TYR A 1 532 ? -26.044 -4.454 25.502 1.00 96.12 532 TYR A CA 1
ATOM 4391 C C . TYR A 1 532 ? -27.165 -5.301 26.093 1.00 96.12 532 TYR A C 1
ATOM 4393 O O . TYR A 1 532 ? -27.549 -5.100 27.248 1.00 96.12 532 TYR A O 1
ATOM 4401 N N . ASN A 1 533 ? -27.651 -6.265 25.313 1.00 93.06 533 ASN A N 1
ATOM 4402 C CA . ASN A 1 533 ? -28.682 -7.198 25.737 1.00 93.06 533 ASN A CA 1
ATOM 4403 C C . ASN A 1 533 ? -28.083 -8.592 26.029 1.00 93.06 533 ASN A C 1
ATOM 4405 O O . ASN A 1 533 ? -27.732 -9.315 25.092 1.00 93.06 533 ASN A O 1
ATOM 4409 N N . PRO A 1 534 ? -27.998 -9.008 27.310 1.00 91.38 534 PRO A N 1
ATOM 4410 C CA . PRO A 1 534 ? -27.517 -10.336 27.687 1.00 91.38 534 PRO A CA 1
ATOM 4411 C C . PRO A 1 534 ? -28.396 -11.495 27.203 1.00 91.38 534 PRO A C 1
ATOM 4413 O O . PRO A 1 534 ? -27.885 -12.596 27.020 1.00 91.38 534 PRO A O 1
ATOM 4416 N N . ASP A 1 535 ? -29.695 -11.290 26.985 1.00 89.38 535 ASP A N 1
ATOM 4417 C CA . ASP A 1 535 ? -30.587 -12.360 26.523 1.00 89.38 535 ASP A CA 1
ATOM 4418 C C . ASP A 1 535 ? -30.329 -12.715 25.058 1.00 89.38 535 ASP A C 1
ATOM 4420 O O . ASP A 1 535 ? -30.341 -13.887 24.685 1.00 89.38 535 ASP A O 1
ATOM 4424 N N . THR A 1 536 ? -30.065 -11.704 24.231 1.00 90.19 536 THR A N 1
ATOM 4425 C CA . THR A 1 536 ? -29.839 -11.866 22.788 1.00 90.19 536 THR A CA 1
ATOM 4426 C C . THR A 1 536 ? -28.362 -11.875 22.401 1.00 90.19 536 THR A C 1
ATOM 4428 O O . THR A 1 536 ? -28.054 -12.135 21.242 1.00 90.19 536 THR A O 1
ATOM 4431 N N . GLN A 1 537 ? -27.448 -11.616 23.347 1.00 88.88 537 GLN A N 1
ATOM 4432 C CA . GLN A 1 537 ? -25.999 -11.527 23.117 1.00 88.88 537 GLN A CA 1
ATOM 4433 C C . GLN A 1 537 ? -25.650 -10.519 22.005 1.00 88.88 537 GLN A C 1
ATOM 4435 O O . GLN A 1 537 ? -24.809 -10.785 21.146 1.00 88.88 537 GLN A O 1
ATOM 4440 N N . SER A 1 538 ? -26.323 -9.365 22.006 1.00 91.50 538 SER A N 1
ATOM 4441 C CA . SER A 1 538 ? -26.241 -8.373 20.928 1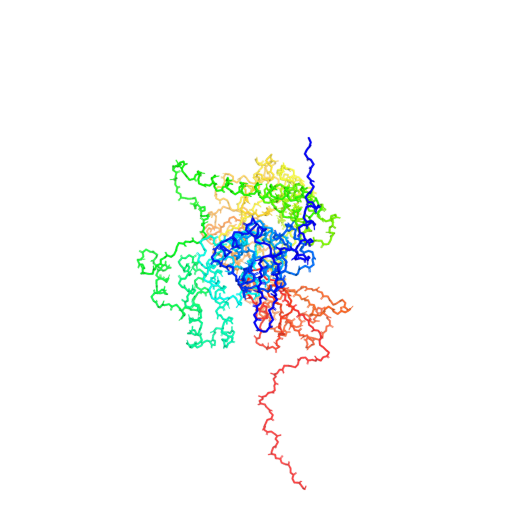.00 91.50 538 SER A CA 1
ATOM 4442 C C . SER A 1 538 ? -26.151 -6.939 21.452 1.00 91.50 538 SER A C 1
ATOM 4444 O O . SER A 1 538 ? -26.577 -6.635 22.571 1.00 91.50 538 SER A O 1
ATOM 4446 N N . LEU A 1 539 ? -25.608 -6.051 20.619 1.00 93.50 539 LEU A N 1
ATOM 4447 C CA . LEU A 1 539 ? -25.654 -4.603 20.810 1.00 93.50 539 LEU A CA 1
ATOM 4448 C C . LEU A 1 539 ? -26.822 -4.008 20.024 1.00 93.50 539 LEU A C 1
ATOM 4450 O O . LEU A 1 539 ? -27.202 -4.507 18.969 1.00 93.50 539 LEU A O 1
ATOM 4454 N N . GLU A 1 540 ? -27.379 -2.927 20.543 1.00 95.38 540 GLU A N 1
ATOM 4455 C CA . GLU A 1 540 ? -28.476 -2.186 19.927 1.00 95.38 540 GLU A CA 1
ATOM 4456 C C . GLU A 1 540 ? -28.154 -0.694 20.026 1.00 95.38 540 GLU A C 1
ATOM 4458 O O . GLU A 1 540 ? -28.012 -0.161 21.130 1.00 95.38 540 GLU A O 1
ATOM 4463 N N . GLY A 1 541 ? -27.991 -0.013 18.891 1.00 95.56 541 GLY A N 1
ATOM 4464 C CA . GLY A 1 541 ? -27.857 1.444 18.861 1.00 95.56 541 GLY A CA 1
ATOM 4465 C C . GLY A 1 541 ? -29.217 2.099 19.096 1.00 95.56 541 GLY A C 1
ATOM 4466 O O . GLY A 1 541 ? -30.137 1.909 18.315 1.00 95.56 541 GLY A O 1
ATOM 4467 N N . LEU A 1 542 ? -29.378 2.873 20.168 1.00 95.19 542 LEU A N 1
ATOM 4468 C CA . LEU A 1 542 ? -30.693 3.408 20.541 1.00 95.19 542 LEU A CA 1
ATOM 4469 C C . LEU A 1 542 ? -30.978 4.782 19.931 1.00 95.19 542 LEU A C 1
ATOM 4471 O O . LEU A 1 542 ? -32.080 5.039 19.452 1.00 95.19 542 LEU A O 1
ATOM 4475 N N . CYS A 1 543 ? -30.023 5.705 20.044 1.00 92.00 543 CYS A N 1
ATOM 4476 C CA . CYS A 1 543 ? -30.131 7.081 19.550 1.00 92.00 543 CYS A CA 1
ATOM 4477 C C . CYS A 1 543 ? -28.820 7.850 19.762 1.00 92.00 543 CYS A C 1
ATOM 4479 O O . CYS A 1 543 ? -27.898 7.368 20.424 1.00 92.00 543 CYS A O 1
ATOM 4481 N N . HIS A 1 544 ? -28.779 9.093 19.284 1.00 92.19 544 HIS A N 1
ATOM 4482 C CA . HIS A 1 544 ? -27.869 10.126 19.777 1.00 92.19 544 HIS A CA 1
ATOM 4483 C C . HIS A 1 544 ? -28.569 11.059 20.778 1.00 92.19 544 HIS A C 1
ATOM 4485 O O . HIS A 1 544 ? -29.792 11.193 20.767 1.00 92.19 544 HIS A O 1
ATOM 4491 N N . LEU A 1 545 ? -27.793 11.708 21.649 1.00 92.12 545 LEU A N 1
ATOM 4492 C CA . LEU A 1 545 ? -28.255 12.725 22.597 1.00 92.12 545 LEU A CA 1
ATOM 4493 C C . LEU A 1 545 ? -27.367 13.970 22.518 1.00 92.12 545 LEU A C 1
ATOM 4495 O O . LEU A 1 545 ? -26.151 13.861 22.353 1.00 92.12 545 LEU A O 1
ATOM 4499 N N . TYR A 1 546 ? -27.978 15.140 22.708 1.00 90.19 546 TYR A N 1
ATOM 4500 C CA . TYR A 1 546 ? -27.268 16.384 22.999 1.00 90.19 546 TYR A CA 1
ATOM 4501 C C . TYR A 1 546 ? -27.175 16.566 24.510 1.00 90.19 546 TYR A C 1
ATOM 4503 O O . TYR A 1 546 ? -28.200 16.638 25.188 1.00 90.19 546 TYR A O 1
ATOM 4511 N N . VAL A 1 547 ? -25.955 16.641 25.036 1.00 91.56 547 VAL A N 1
ATOM 4512 C CA . VAL A 1 547 ? -25.688 16.836 26.468 1.00 91.56 547 VAL A CA 1
ATOM 4513 C C . VAL A 1 547 ? -24.803 18.054 26.680 1.00 91.56 547 VAL A C 1
ATOM 4515 O O . VAL A 1 547 ? -23.977 18.376 25.829 1.00 91.56 547 VAL A O 1
ATOM 4518 N N . ASP A 1 548 ? -24.954 18.745 27.806 1.00 90.69 548 ASP A N 1
ATOM 4519 C CA . ASP A 1 548 ? -23.983 19.762 28.201 1.00 90.69 548 ASP A CA 1
ATOM 4520 C C . ASP A 1 548 ? -22.745 19.069 28.796 1.00 90.69 548 ASP A C 1
ATOM 4522 O O . ASP A 1 548 ? -22.858 18.183 29.639 1.00 90.69 548 ASP A O 1
ATOM 4526 N N . GLY A 1 549 ? -21.544 19.444 28.360 1.00 89.88 549 GLY A N 1
ATOM 4527 C CA . GLY A 1 549 ? -20.298 18.812 28.791 1.00 89.88 549 GLY A CA 1
ATOM 4528 C C . GLY A 1 549 ? -20.007 18.921 30.295 1.00 89.88 549 GLY A C 1
ATOM 4529 O O . GLY A 1 549 ? -19.224 18.118 30.808 1.00 89.88 549 GLY A O 1
ATOM 4530 N N . TYR A 1 550 ? -20.618 19.882 30.999 1.00 92.50 550 TYR A N 1
ATOM 4531 C CA . TYR A 1 550 ? -20.513 20.043 32.454 1.00 92.50 550 TYR A CA 1
ATOM 4532 C C . TYR A 1 550 ? -21.638 19.330 33.214 1.00 92.50 550 TYR A C 1
ATOM 4534 O O . TYR A 1 550 ? -21.547 19.191 34.436 1.00 92.50 550 TYR A O 1
ATOM 4542 N N . ASP A 1 551 ? -22.673 18.838 32.525 1.00 94.56 551 ASP A N 1
ATOM 4543 C CA . ASP A 1 551 ? -23.671 17.984 33.157 1.00 94.56 551 ASP A CA 1
ATOM 4544 C C . ASP A 1 551 ? -23.026 16.689 33.658 1.00 94.56 551 ASP A C 1
ATOM 4546 O O . ASP A 1 551 ? -22.131 16.115 33.030 1.00 94.56 551 ASP A O 1
ATOM 4550 N N . LYS A 1 552 ? -23.528 16.196 34.793 1.00 96.25 552 LYS A N 1
ATOM 4551 C CA . LYS A 1 552 ? -23.157 14.884 35.327 1.00 96.25 552 LYS A CA 1
ATOM 4552 C C . LYS A 1 552 ? -23.732 13.766 34.468 1.00 96.25 552 LYS A C 1
ATOM 4554 O O . LYS A 1 552 ? -24.877 13.846 34.021 1.00 96.25 552 LYS A O 1
ATOM 4559 N N . VAL A 1 553 ? -22.987 12.670 34.351 1.00 95.25 553 VAL A N 1
ATOM 4560 C CA . VAL A 1 553 ? -23.417 11.461 33.628 1.00 95.25 553 VAL A CA 1
ATOM 4561 C C . VAL A 1 553 ? -24.736 10.907 34.189 1.00 95.25 553 VAL A C 1
ATOM 4563 O O . VAL A 1 553 ? -25.562 10.397 33.439 1.00 95.25 553 VAL A O 1
ATOM 4566 N N . CYS A 1 554 ? -25.014 11.070 35.487 1.00 94.75 554 CYS A N 1
ATOM 4567 C CA . CYS A 1 554 ? -26.284 10.640 36.079 1.00 94.75 554 CYS A CA 1
ATOM 4568 C C . CYS A 1 554 ? -27.536 11.327 35.486 1.00 94.75 554 CYS A C 1
ATOM 4570 O O . CYS A 1 554 ? -28.642 10.803 35.623 1.00 94.75 554 CYS A O 1
ATOM 4572 N N . LYS A 1 555 ? -27.389 12.463 34.789 1.00 95.00 555 LYS A N 1
ATOM 4573 C CA . LYS A 1 555 ? -28.506 13.192 34.170 1.00 95.00 555 LYS A CA 1
ATOM 4574 C C . LYS A 1 555 ? -29.181 12.406 33.043 1.00 95.00 555 LYS A C 1
ATOM 4576 O O . LYS A 1 555 ? -30.375 12.583 32.822 1.00 95.00 555 LYS A O 1
ATOM 4581 N N . ILE A 1 556 ? -28.449 11.525 32.354 1.00 95.75 556 ILE A N 1
ATOM 4582 C CA . ILE A 1 556 ? -29.004 10.741 31.239 1.00 95.75 556 ILE A CA 1
ATOM 4583 C C . ILE A 1 556 ? -29.678 9.434 31.681 1.00 95.75 556 ILE A C 1
ATOM 4585 O O . ILE A 1 556 ? -30.411 8.851 30.890 1.00 95.75 556 ILE A O 1
ATOM 4589 N N . LEU A 1 557 ? -29.511 8.975 32.930 1.00 95.69 557 LEU A N 1
ATOM 4590 C CA . LEU A 1 557 ? -30.050 7.675 33.382 1.00 95.69 557 LEU A CA 1
ATOM 4591 C C . LEU A 1 557 ? -31.565 7.526 33.222 1.00 95.69 557 LEU A C 1
ATOM 4593 O O . LEU A 1 557 ? -31.987 6.462 32.764 1.00 95.69 557 LEU A O 1
ATOM 4597 N N . PRO A 1 558 ? -32.393 8.540 33.552 1.00 95.81 558 PRO A N 1
ATOM 4598 C CA . PRO A 1 558 ? -33.834 8.434 33.351 1.00 95.81 558 PRO A CA 1
ATOM 4599 C C . PRO A 1 558 ? -34.190 8.220 31.875 1.00 95.81 558 PRO A C 1
ATOM 4601 O O . PRO A 1 558 ? -35.038 7.386 31.572 1.00 95.81 558 PRO A O 1
ATOM 4604 N N . ILE A 1 559 ? -33.473 8.893 30.966 1.00 95.38 559 ILE A N 1
ATOM 4605 C CA . ILE A 1 559 ? -33.658 8.766 29.514 1.00 95.38 559 ILE A CA 1
ATOM 4606 C C . ILE A 1 559 ? -33.282 7.351 29.054 1.00 95.38 559 ILE A C 1
ATOM 4608 O O . ILE A 1 559 ? -34.003 6.739 28.270 1.00 95.38 559 ILE A O 1
ATOM 4612 N N . LEU A 1 560 ? -32.174 6.799 29.563 1.00 96.44 560 LEU A N 1
ATOM 4613 C CA . LEU A 1 560 ? -31.749 5.430 29.245 1.00 96.44 560 LEU A CA 1
ATOM 4614 C C . LEU A 1 560 ? -32.764 4.385 29.731 1.00 96.44 560 LEU A C 1
ATOM 4616 O O . LEU A 1 560 ? -33.055 3.428 29.011 1.00 96.44 560 LEU A O 1
ATOM 4620 N N . CYS A 1 561 ? -33.329 4.579 30.928 1.00 96.06 561 CYS A N 1
ATOM 4621 C CA . CYS A 1 561 ? -34.380 3.710 31.459 1.00 96.06 561 CYS A CA 1
ATOM 4622 C C . CYS A 1 561 ? -35.642 3.774 30.592 1.00 96.06 561 CYS A C 1
ATOM 4624 O O . CYS A 1 561 ? -36.168 2.728 30.221 1.00 96.06 561 CYS A O 1
ATOM 4626 N N . GLU A 1 562 ? -36.089 4.975 30.217 1.00 95.50 562 GLU A N 1
ATOM 4627 C CA . GLU A 1 562 ? -37.254 5.177 29.348 1.00 95.50 562 GLU A CA 1
ATOM 4628 C C . GLU A 1 562 ? -37.078 4.475 27.995 1.00 95.50 562 GLU A C 1
ATOM 4630 O O . GLU A 1 562 ? -37.959 3.732 27.563 1.00 95.50 562 GLU A O 1
ATOM 4635 N N . LYS A 1 563 ? -35.905 4.620 27.363 1.00 94.00 563 LYS A N 1
ATOM 4636 C CA . LYS A 1 563 ? -35.596 4.007 26.060 1.00 94.00 563 LYS A CA 1
ATOM 4637 C C . LYS A 1 563 ? -35.682 2.481 26.055 1.00 94.00 563 LYS A C 1
ATOM 4639 O O . LYS A 1 563 ? -36.024 1.907 25.026 1.00 94.00 563 LYS A O 1
ATOM 4644 N N . LYS A 1 564 ? -35.382 1.822 27.177 1.00 94.62 564 LYS A N 1
ATOM 4645 C CA . LYS A 1 564 ? -35.530 0.363 27.333 1.00 94.62 564 LYS A CA 1
ATOM 4646 C C . LYS A 1 564 ? -36.745 -0.029 28.170 1.00 94.62 564 LYS A C 1
ATOM 4648 O O . LYS A 1 564 ? -36.856 -1.187 28.569 1.00 94.62 564 LYS A O 1
ATOM 4653 N N . THR A 1 565 ? -37.671 0.899 28.418 1.00 94.94 565 THR A N 1
ATOM 4654 C CA . THR A 1 565 ? -38.895 0.669 29.204 1.00 94.94 565 THR A CA 1
ATOM 4655 C C . THR A 1 565 ? -38.630 0.075 30.596 1.00 94.94 565 THR A C 1
ATOM 4657 O O . THR A 1 565 ? -39.438 -0.677 31.136 1.00 94.94 565 THR A O 1
ATOM 4660 N N . PHE A 1 566 ? -37.479 0.394 31.190 1.00 94.81 566 PHE A N 1
ATOM 4661 C CA . PHE A 1 566 ? -37.144 -0.020 32.548 1.00 94.81 566 PHE A CA 1
ATOM 4662 C C . PHE A 1 566 ? -37.875 0.847 33.580 1.00 94.81 566 PHE A C 1
ATOM 4664 O O . PHE A 1 566 ? -38.133 2.026 33.317 1.00 94.81 566 PHE A O 1
ATOM 4671 N N . PRO A 1 567 ? -38.164 0.311 34.782 1.00 95.00 567 PRO A N 1
ATOM 4672 C CA . PRO A 1 567 ? -38.678 1.117 35.880 1.00 95.00 567 PRO A CA 1
ATOM 4673 C C . PRO A 1 567 ? -37.788 2.346 36.144 1.00 95.00 567 PRO A C 1
ATOM 4675 O O . PRO A 1 567 ? -36.556 2.232 36.077 1.00 95.00 567 PRO A O 1
ATOM 4678 N N . PRO A 1 568 ? -38.366 3.513 36.477 1.00 91.50 568 PRO A N 1
ATOM 4679 C CA . PRO A 1 568 ? -37.586 4.686 36.856 1.00 91.50 568 PRO A CA 1
ATOM 4680 C C . PRO A 1 568 ? -36.589 4.358 37.975 1.00 91.50 568 PRO A C 1
ATOM 4682 O O . PRO A 1 568 ? -36.921 3.632 38.911 1.00 91.50 568 PRO A O 1
ATOM 4685 N N . ASN A 1 569 ? -35.377 4.910 37.891 1.00 89.50 569 ASN A N 1
ATOM 4686 C CA . ASN A 1 569 ? -34.273 4.674 38.836 1.00 89.50 569 ASN A CA 1
ATOM 4687 C C . ASN A 1 569 ? -33.720 3.237 38.865 1.00 89.50 569 ASN A C 1
ATOM 4689 O O . ASN A 1 569 ? -33.016 2.877 39.809 1.00 89.50 569 ASN A O 1
ATOM 4693 N N . THR A 1 570 ? -33.993 2.420 37.843 1.00 94.12 570 THR A N 1
ATOM 4694 C CA . THR A 1 570 ? -33.319 1.123 37.685 1.00 94.12 570 THR A CA 1
ATOM 4695 C C . THR A 1 570 ? -31.797 1.328 37.656 1.00 94.12 570 THR A C 1
ATOM 4697 O O . THR A 1 570 ? -31.319 2.129 36.851 1.00 94.12 570 THR A O 1
ATOM 4700 N N . PRO A 1 571 ? -31.012 0.623 38.492 1.00 94.56 571 PRO A N 1
ATOM 4701 C CA . PRO A 1 571 ? -29.558 0.736 38.461 1.00 94.56 571 PRO A CA 1
ATOM 4702 C C . PRO A 1 571 ? -28.982 0.260 37.120 1.00 94.56 571 PRO A C 1
ATOM 4704 O O . PRO A 1 571 ? -29.318 -0.828 36.637 1.00 94.56 571 PRO A O 1
ATOM 4707 N N . LEU A 1 572 ? -28.093 1.063 36.532 1.00 96.00 572 LEU A N 1
ATOM 4708 C CA . LEU A 1 572 ? -27.453 0.799 35.240 1.00 96.00 572 LEU A CA 1
ATOM 4709 C C . LEU A 1 572 ? -25.930 0.761 35.388 1.00 96.00 572 LEU A C 1
ATOM 4711 O O . LEU A 1 572 ? -25.354 1.627 36.046 1.00 96.00 572 LEU A O 1
ATOM 4715 N N . ASN A 1 573 ? -25.286 -0.190 34.711 1.00 94.50 573 ASN A N 1
ATOM 4716 C CA . ASN A 1 573 ? -23.851 -0.139 34.451 1.00 94.50 573 ASN A CA 1
ATOM 4717 C C . ASN A 1 573 ? -23.624 0.620 33.146 1.00 94.50 573 ASN A C 1
ATOM 4719 O O . ASN A 1 573 ? -24.263 0.312 32.138 1.00 94.50 573 ASN A O 1
ATOM 4723 N N . ILE A 1 574 ? -22.712 1.588 33.158 1.00 95.81 574 ILE A N 1
ATOM 4724 C CA . ILE A 1 574 ? -22.482 2.503 32.037 1.00 95.81 574 ILE A CA 1
ATOM 4725 C C . ILE A 1 574 ? -21.010 2.509 31.704 1.00 95.81 574 ILE A C 1
ATOM 4727 O O . ILE A 1 574 ? -20.158 2.618 32.587 1.00 95.81 574 ILE A O 1
ATOM 4731 N N . TYR A 1 575 ? -20.725 2.443 30.416 1.00 95.88 575 TYR A N 1
ATOM 4732 C CA . TYR A 1 575 ? -19.379 2.349 29.916 1.00 95.88 575 TYR A CA 1
ATOM 4733 C C . TYR A 1 575 ? -19.163 3.299 28.742 1.00 95.88 575 TYR A C 1
ATOM 4735 O O . TYR A 1 575 ? -20.023 3.460 27.879 1.00 95.88 575 TYR A O 1
ATOM 4743 N N . HIS A 1 576 ? -17.982 3.899 28.701 1.00 94.44 576 HIS A N 1
ATOM 4744 C CA . HIS A 1 576 ? -17.483 4.661 27.572 1.00 94.44 576 HIS A CA 1
ATOM 4745 C C . HIS A 1 576 ? -16.767 3.709 26.610 1.00 94.44 576 HIS A C 1
ATOM 4747 O O . HIS A 1 576 ? -15.842 2.991 27.003 1.00 94.44 576 HIS A O 1
ATOM 4753 N N . GLU A 1 577 ? -17.195 3.703 25.351 1.00 91.19 577 GLU A N 1
ATOM 4754 C CA . GLU A 1 577 ? -16.572 2.934 24.283 1.00 91.19 577 GLU A CA 1
ATOM 4755 C C . GLU A 1 577 ? -15.334 3.651 23.720 1.00 91.19 577 GLU A C 1
ATOM 4757 O O . GLU A 1 577 ? -15.414 4.677 23.030 1.00 91.19 577 GLU A O 1
ATOM 4762 N N . LEU A 1 578 ? -14.173 3.066 24.003 1.00 83.81 578 LEU A N 1
ATOM 4763 C CA . LEU A 1 578 ? -12.859 3.524 23.572 1.00 83.81 578 LEU A CA 1
ATOM 4764 C C . LEU A 1 578 ? -12.376 2.702 22.364 1.00 83.81 578 LEU A C 1
ATOM 4766 O O . LEU A 1 578 ? -12.894 1.611 22.112 1.00 83.81 578 LEU A O 1
ATOM 4770 N N . PRO A 1 579 ? -11.349 3.171 21.625 1.00 67.62 579 PRO A N 1
ATOM 4771 C CA . PRO A 1 579 ? -10.732 2.366 20.575 1.00 67.62 579 PRO A CA 1
ATOM 4772 C C . PRO A 1 579 ? -10.345 0.979 21.118 1.00 67.62 579 PRO A C 1
ATOM 4774 O O . PRO A 1 579 ? -9.488 0.864 21.996 1.00 67.62 579 PRO A O 1
ATOM 4777 N N . ASN A 1 580 ? -10.994 -0.075 20.613 1.00 70.88 580 ASN A N 1
ATOM 4778 C CA . ASN A 1 580 ? -10.746 -1.481 20.959 1.00 70.88 580 ASN A CA 1
ATOM 4779 C C . ASN A 1 580 ? -10.942 -1.865 22.443 1.00 70.88 580 ASN A C 1
ATOM 4781 O O . ASN A 1 580 ? -10.450 -2.908 22.878 1.00 70.88 580 ASN A O 1
ATOM 4785 N N . SER A 1 581 ? -11.634 -1.050 23.243 1.00 83.19 581 SER A N 1
ATOM 4786 C CA . SER A 1 581 ? -11.900 -1.356 24.654 1.00 83.19 581 SER A CA 1
ATOM 4787 C C . SER A 1 581 ? -13.130 -0.620 25.183 1.00 83.19 581 SER A C 1
ATOM 4789 O O . SER A 1 581 ? -13.707 0.230 24.511 1.00 83.19 581 SER A O 1
ATOM 4791 N N . ILE A 1 582 ? -13.554 -0.958 26.398 1.00 89.88 582 ILE A N 1
ATOM 4792 C CA . ILE A 1 582 ? -14.658 -0.276 27.064 1.00 89.88 582 ILE A CA 1
ATOM 4793 C C . ILE A 1 582 ? -14.259 0.039 28.508 1.00 89.88 582 ILE A C 1
ATOM 4795 O O . ILE A 1 582 ? -13.608 -0.780 29.162 1.00 89.88 582 ILE A O 1
ATOM 4799 N N . GLN A 1 583 ? -14.607 1.229 28.994 1.00 92.56 583 GLN A N 1
ATOM 4800 C CA . GLN A 1 583 ? -14.240 1.700 30.330 1.00 92.56 583 GLN A CA 1
ATOM 4801 C C . GLN A 1 583 ? -15.482 2.074 31.132 1.00 92.56 583 GLN A C 1
ATOM 4803 O O . GLN A 1 583 ? -16.318 2.834 30.659 1.00 92.56 583 GLN A O 1
ATOM 4808 N N . GLU A 1 584 ? -15.585 1.577 32.363 1.00 94.12 584 GLU A N 1
ATOM 4809 C CA . GLU A 1 584 ? -16.695 1.918 33.254 1.00 94.12 584 GLU A CA 1
ATOM 4810 C C . GLU A 1 584 ? -16.688 3.409 33.615 1.00 94.12 584 GLU A C 1
ATOM 4812 O O . GLU A 1 584 ? -15.646 3.988 33.942 1.00 94.12 584 GLU A O 1
ATOM 4817 N N . MET A 1 585 ? -17.862 4.033 33.554 1.00 94.44 585 MET A N 1
ATOM 4818 C CA . MET A 1 585 ? -18.039 5.455 33.818 1.00 94.44 585 MET A CA 1
ATOM 4819 C C . MET A 1 585 ? -18.503 5.706 35.250 1.00 94.44 585 MET A C 1
ATOM 4821 O O . MET A 1 585 ? -19.418 5.063 35.762 1.00 94.44 585 MET A O 1
ATOM 4825 N N . LYS A 1 586 ? -17.932 6.733 35.884 1.00 94.19 586 LYS A N 1
ATOM 4826 C CA . LYS A 1 586 ? -18.406 7.218 37.183 1.00 94.19 586 LYS A CA 1
ATOM 4827 C C . LYS A 1 586 ? -19.571 8.184 36.977 1.00 94.19 586 LYS A C 1
ATOM 4829 O O . LYS A 1 586 ? -19.368 9.301 36.515 1.00 94.19 586 LYS A O 1
ATOM 4834 N N . ILE A 1 587 ? -20.773 7.794 37.404 1.00 93.62 587 ILE A N 1
ATOM 4835 C CA . ILE A 1 587 ? -22.010 8.569 37.182 1.00 93.62 587 ILE A CA 1
ATOM 4836 C C . ILE A 1 587 ? -22.015 9.978 37.807 1.00 93.62 587 ILE A C 1
ATOM 4838 O O . ILE A 1 587 ? -22.774 10.844 37.378 1.00 93.62 587 ILE A O 1
ATOM 4842 N N . ASN A 1 588 ? -21.178 10.209 38.825 1.00 95.06 588 ASN A N 1
ATOM 4843 C CA . ASN A 1 588 ? -21.096 11.480 39.550 1.00 95.06 588 ASN A CA 1
ATOM 4844 C C . ASN A 1 588 ? -20.171 12.510 38.890 1.00 95.06 588 ASN A C 1
ATOM 4846 O O . ASN A 1 588 ? -20.202 13.673 39.295 1.00 95.06 588 ASN A O 1
ATOM 4850 N N . LEU A 1 589 ? -19.355 12.086 37.921 1.00 95.50 589 LEU A N 1
ATOM 4851 C CA . LEU A 1 589 ? -18.500 12.973 37.140 1.00 95.50 589 LEU A CA 1
ATOM 4852 C C . LEU A 1 589 ? -19.294 13.615 36.003 1.00 95.50 589 LEU A C 1
ATOM 4854 O O . LEU A 1 589 ? -20.292 13.063 35.529 1.00 95.50 589 LEU A O 1
ATOM 4858 N N . SER A 1 590 ? -18.829 14.774 35.552 1.00 95.62 590 SER A N 1
ATOM 4859 C CA . SER A 1 590 ? -19.299 15.387 34.314 1.00 95.62 590 SER A CA 1
ATOM 4860 C C . SER A 1 590 ? -18.845 14.607 33.078 1.00 95.62 590 SER A C 1
ATOM 4862 O O . SER A 1 590 ? -17.896 13.811 33.124 1.00 95.62 590 SER A O 1
ATOM 4864 N N . PHE A 1 591 ? -19.506 14.845 31.943 1.00 94.50 591 PHE A N 1
ATOM 4865 C CA . PHE A 1 591 ? -19.088 14.272 30.661 1.00 94.50 591 PHE A CA 1
ATOM 4866 C C . PHE A 1 591 ? -17.640 14.662 30.311 1.00 94.50 591 PHE A C 1
ATOM 4868 O O . PHE A 1 591 ? -16.852 13.796 29.926 1.00 94.50 591 PHE A O 1
ATOM 4875 N N . ARG A 1 592 ? -17.238 15.922 30.535 1.00 90.50 592 ARG A N 1
ATOM 4876 C CA . ARG A 1 592 ? -15.857 16.383 30.296 1.00 90.50 592 ARG A CA 1
ATOM 4877 C C . ARG A 1 592 ? -14.830 15.766 31.243 1.00 90.50 592 ARG A C 1
ATOM 4879 O O . ARG A 1 592 ? -13.764 15.365 30.784 1.00 90.50 592 ARG A O 1
ATOM 4886 N N . GLU A 1 593 ? -15.134 15.638 32.534 1.00 93.00 593 GLU A N 1
ATOM 4887 C CA . GLU A 1 593 ? -14.249 14.932 33.482 1.00 93.00 593 GLU A CA 1
ATOM 4888 C C . GLU A 1 593 ? -14.089 13.451 33.112 1.00 93.00 593 GLU A C 1
ATOM 4890 O O . GLU A 1 593 ? -13.027 12.864 33.319 1.00 93.00 593 GLU A O 1
ATOM 4895 N N . SER A 1 594 ? -15.119 12.867 32.495 1.00 90.81 594 SER A N 1
ATOM 4896 C CA . SER A 1 594 ? -15.094 11.516 31.923 1.00 90.81 594 SER A CA 1
ATOM 4897 C C . SER A 1 594 ? -14.419 11.447 30.543 1.00 90.81 594 SER A C 1
ATOM 4899 O O . SER A 1 594 ? -14.414 10.386 29.921 1.00 90.81 594 SER A O 1
ATOM 4901 N N . LYS A 1 595 ? -13.833 12.559 30.072 1.00 90.25 595 LYS A N 1
ATOM 4902 C CA . LYS A 1 595 ? -13.152 12.713 28.775 1.00 90.25 595 LYS A CA 1
ATOM 4903 C C . LYS A 1 595 ? -14.037 12.407 27.558 1.00 90.25 595 LYS A C 1
ATOM 4905 O O . LYS A 1 595 ? -13.516 12.006 26.522 1.00 90.25 595 LYS A O 1
ATOM 4910 N N . ILE A 1 596 ? -15.348 12.611 27.679 1.00 90.06 596 ILE A N 1
ATOM 4911 C CA . ILE A 1 596 ? -16.301 12.455 26.575 1.00 90.06 596 ILE A CA 1
ATOM 4912 C C . ILE A 1 596 ? -16.181 13.640 25.613 1.00 90.06 596 ILE A C 1
ATOM 4914 O O . ILE A 1 596 ? -16.108 14.801 26.024 1.00 90.06 596 ILE A O 1
ATOM 4918 N N . GLN A 1 597 ? -16.174 13.333 24.323 1.00 87.19 597 GLN A N 1
ATOM 4919 C CA . GLN A 1 597 ? -16.089 14.259 23.201 1.00 87.19 597 GLN A CA 1
ATOM 4920 C C . GLN A 1 597 ? -17.239 14.017 22.209 1.00 87.19 597 GLN A C 1
ATOM 4922 O O . GLN A 1 597 ? -18.015 13.069 22.334 1.00 87.19 597 GLN A O 1
ATOM 4927 N N . ASN A 1 598 ? -17.351 14.883 21.196 1.00 85.69 598 ASN A N 1
ATOM 4928 C CA . ASN A 1 598 ? -18.333 14.706 20.126 1.00 85.69 598 ASN A CA 1
ATOM 4929 C C . ASN A 1 598 ? -18.160 13.355 19.428 1.00 85.69 598 ASN A C 1
ATOM 4931 O O . ASN A 1 598 ? -17.043 12.952 19.088 1.00 85.69 598 ASN A O 1
ATOM 4935 N N . GLY A 1 599 ? -19.289 12.686 19.209 1.00 87.44 599 GLY A N 1
ATOM 4936 C CA . GLY A 1 599 ? -19.363 11.397 18.540 1.00 87.44 599 GLY A CA 1
ATOM 4937 C C . GLY A 1 599 ? -19.003 10.202 19.416 1.00 87.44 599 GLY A C 1
ATOM 4938 O O . GLY A 1 599 ? -18.961 9.093 18.889 1.00 87.44 599 GLY A O 1
ATOM 4939 N N . ASP A 1 600 ? -18.736 10.394 20.711 1.00 90.06 600 ASP A N 1
ATOM 4940 C CA . ASP A 1 600 ? -18.401 9.280 21.591 1.00 90.06 600 ASP A CA 1
ATOM 4941 C C . ASP A 1 600 ? -19.619 8.404 21.895 1.00 90.06 600 ASP A C 1
ATOM 4943 O O . ASP A 1 600 ? -20.750 8.882 22.029 1.00 90.06 600 ASP A O 1
ATOM 4947 N N . VAL A 1 601 ? -19.371 7.095 21.986 1.00 92.69 601 VAL A N 1
ATOM 4948 C CA . VAL A 1 601 ? -20.399 6.082 22.224 1.00 92.69 601 VAL A CA 1
ATOM 4949 C C . VAL A 1 601 ? -20.382 5.685 23.697 1.00 92.69 601 VAL A C 1
ATOM 4951 O O . VAL A 1 601 ? -19.349 5.300 24.249 1.00 92.69 601 VAL A O 1
ATOM 4954 N N . ILE A 1 602 ? -21.546 5.759 24.330 1.00 96.00 602 ILE A N 1
ATOM 4955 C CA . ILE A 1 602 ? -21.806 5.257 25.672 1.00 96.00 602 ILE A CA 1
ATOM 4956 C C . ILE A 1 602 ? -22.656 4.001 25.532 1.00 96.00 602 ILE A C 1
ATOM 4958 O O . ILE A 1 602 ? -23.743 4.038 24.955 1.00 96.00 602 ILE A O 1
ATOM 4962 N N . CYS A 1 603 ? -22.171 2.892 26.077 1.00 96.44 603 CYS A N 1
ATOM 4963 C CA . CYS A 1 603 ? -22.906 1.639 26.105 1.00 96.44 603 CYS A CA 1
ATOM 4964 C C . CYS A 1 603 ? -23.315 1.303 27.537 1.00 96.44 603 CYS A C 1
ATOM 4966 O O . CYS A 1 603 ? -22.532 1.482 28.473 1.00 96.44 603 CYS A O 1
ATOM 4968 N N . PHE A 1 604 ? -24.544 0.835 27.727 1.00 97.00 604 PHE A N 1
ATOM 4969 C CA . PHE A 1 604 ? -25.055 0.511 29.054 1.00 97.00 604 PHE A CA 1
ATOM 4970 C C . PHE A 1 604 ? -25.778 -0.832 29.088 1.00 97.00 604 PHE A C 1
ATOM 4972 O O . PHE A 1 604 ? -26.238 -1.358 28.074 1.00 97.00 604 PHE A O 1
ATOM 4979 N N . GLN A 1 605 ? -25.893 -1.369 30.297 1.00 95.44 605 GLN A N 1
ATOM 4980 C CA . GLN A 1 605 ? -26.741 -2.510 30.615 1.00 95.44 605 GLN A CA 1
ATOM 4981 C C . GLN A 1 605 ? -27.404 -2.293 31.976 1.00 95.44 605 GLN A C 1
ATOM 4983 O O . GLN A 1 605 ? -26.897 -1.548 32.817 1.00 95.44 605 GLN A O 1
ATOM 4988 N N . ARG A 1 606 ? -28.513 -2.986 32.235 1.00 94.50 606 ARG A N 1
ATOM 4989 C CA . ARG A 1 606 ? -29.078 -3.057 33.586 1.00 94.50 606 ARG A CA 1
ATOM 4990 C C . ARG A 1 606 ? -28.103 -3.775 34.529 1.00 94.50 606 ARG A C 1
ATOM 4992 O O . ARG A 1 606 ? -27.439 -4.736 34.129 1.00 94.50 606 ARG A O 1
ATOM 4999 N N . VAL A 1 607 ? -28.039 -3.334 35.785 1.00 93.69 607 VAL A N 1
ATOM 5000 C CA . VAL A 1 607 ? -27.358 -4.093 36.842 1.00 93.69 607 VAL A CA 1
ATOM 5001 C C . VAL A 1 607 ? -28.134 -5.386 37.092 1.00 93.69 607 VAL A C 1
ATOM 5003 O O . VAL A 1 607 ? -29.321 -5.365 37.428 1.00 93.69 607 VAL A O 1
ATOM 5006 N N . LEU A 1 608 ? -27.461 -6.515 36.893 1.00 91.69 608 LEU A N 1
ATOM 5007 C CA . LEU A 1 608 ? -28.015 -7.839 37.152 1.00 91.69 608 LEU A CA 1
ATOM 5008 C C . LEU A 1 608 ? -27.789 -8.220 38.615 1.00 91.69 608 LEU A C 1
ATOM 5010 O O . LEU A 1 608 ? -26.743 -7.912 39.186 1.00 91.69 608 LEU A O 1
ATOM 5014 N N . THR A 1 609 ? -28.756 -8.917 39.203 1.00 91.94 609 THR A N 1
ATOM 5015 C CA . THR A 1 609 ? -28.569 -9.578 40.501 1.00 91.94 609 THR A CA 1
ATOM 5016 C C . THR A 1 609 ? -27.633 -10.781 40.358 1.00 91.94 609 THR A C 1
ATOM 5018 O O . THR A 1 609 ? -27.488 -11.341 39.269 1.00 91.94 609 THR A O 1
ATOM 5021 N N . GLU A 1 610 ? -27.013 -11.221 41.456 1.00 90.44 610 GLU A N 1
ATOM 5022 C CA . GLU A 1 610 ? -26.109 -12.384 41.441 1.00 90.44 610 GLU A CA 1
ATOM 5023 C C . GLU A 1 610 ? -26.798 -13.647 40.902 1.00 90.44 610 GLU A C 1
ATOM 5025 O O . GLU A 1 610 ? -26.231 -14.362 40.076 1.00 90.44 610 GLU A O 1
ATOM 5030 N N . ASN A 1 611 ? -28.060 -13.871 41.281 1.00 90.62 611 ASN A N 1
ATOM 5031 C CA . ASN A 1 611 ? -28.853 -14.994 40.784 1.00 90.62 611 ASN A CA 1
ATOM 5032 C C . ASN A 1 611 ? -29.063 -14.922 39.265 1.00 90.62 611 ASN A C 1
ATOM 5034 O O . ASN A 1 611 ? -28.870 -15.920 38.577 1.00 90.62 611 ASN A O 1
ATOM 5038 N N . GLU A 1 612 ? -29.414 -13.752 38.720 1.00 89.88 612 GLU A N 1
ATOM 5039 C CA . GLU A 1 612 ? -29.568 -13.572 37.269 1.00 89.88 612 GLU A CA 1
ATOM 5040 C C . GLU A 1 612 ? -28.252 -13.844 36.527 1.00 89.88 612 GLU A C 1
ATOM 5042 O O . GLU A 1 612 ? -28.244 -14.548 35.518 1.00 89.88 612 GLU A O 1
ATOM 5047 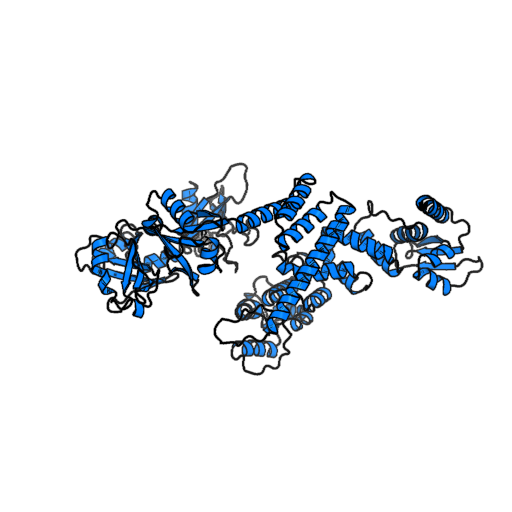N N . ALA A 1 613 ? -27.127 -13.338 37.043 1.00 89.19 613 ALA A N 1
ATOM 5048 C CA . ALA A 1 613 ? -25.808 -13.559 36.449 1.00 89.19 613 ALA A CA 1
ATOM 5049 C C . ALA A 1 613 ? -25.421 -15.051 36.413 1.00 89.19 613 ALA A C 1
ATOM 5051 O O . ALA A 1 613 ? -24.877 -15.528 35.409 1.00 89.19 613 ALA A O 1
ATOM 5052 N N . LEU A 1 614 ? -25.754 -15.809 37.465 1.00 89.81 614 LEU A N 1
ATOM 5053 C CA . LEU A 1 614 ? -25.558 -17.261 37.503 1.00 89.81 614 LEU A CA 1
ATOM 5054 C C . LEU A 1 614 ? -26.406 -17.984 36.449 1.00 89.81 614 LEU A C 1
ATOM 5056 O O . LEU A 1 614 ? -25.897 -18.891 35.791 1.00 89.81 614 LEU A O 1
ATOM 5060 N N . VAL A 1 615 ? -27.658 -17.560 36.226 1.00 91.19 615 VAL A N 1
ATOM 5061 C CA . VAL A 1 615 ? -28.519 -18.145 35.180 1.00 91.19 615 VAL A CA 1
ATOM 5062 C C . VAL A 1 615 ? -27.909 -17.967 33.790 1.00 91.19 615 VAL A C 1
ATOM 5064 O O . VAL A 1 615 ? -27.874 -18.921 33.011 1.00 91.19 615 VAL A O 1
ATOM 5067 N N . TYR A 1 616 ? -27.399 -16.777 33.467 1.00 90.31 616 TYR A N 1
ATOM 5068 C CA . TYR A 1 616 ? -26.731 -16.554 32.181 1.00 90.31 616 TYR A CA 1
ATOM 5069 C C . TYR A 1 616 ? -25.463 -17.394 32.039 1.00 90.31 616 TYR A C 1
ATOM 5071 O O . TYR A 1 616 ? -25.267 -18.038 31.009 1.00 90.31 616 TYR A O 1
ATOM 5079 N N . THR A 1 617 ? -24.643 -17.450 33.089 1.00 87.06 617 THR A N 1
ATOM 5080 C CA . THR A 1 617 ? -23.400 -18.234 33.088 1.00 87.06 617 THR A CA 1
ATOM 5081 C C . THR A 1 617 ? -23.683 -19.722 32.873 1.00 87.06 617 THR A C 1
ATOM 5083 O O . THR A 1 617 ? -23.003 -20.366 32.078 1.00 87.06 617 THR A O 1
ATOM 5086 N N . ALA A 1 618 ? -24.737 -20.261 33.496 1.00 86.38 618 ALA A N 1
ATOM 5087 C CA . ALA A 1 618 ? -25.163 -21.648 33.308 1.00 86.38 618 ALA A CA 1
ATOM 5088 C C . ALA A 1 618 ? -25.633 -21.950 31.871 1.00 86.38 618 ALA A C 1
ATOM 5090 O O . ALA A 1 618 ? -25.458 -23.067 31.392 1.00 86.38 618 ALA A O 1
ATOM 5091 N N . LYS A 1 619 ? -26.190 -20.957 31.162 1.00 87.62 619 LYS A N 1
ATOM 5092 C CA . LYS A 1 619 ? -26.542 -21.052 29.732 1.00 87.62 619 LYS A CA 1
ATOM 5093 C C . LYS A 1 619 ? -25.343 -20.848 28.792 1.00 87.62 619 LYS A C 1
ATOM 5095 O O . LYS A 1 619 ? -25.505 -20.949 27.580 1.00 87.62 619 LYS A O 1
ATOM 5100 N N . GLY A 1 620 ? -24.161 -20.526 29.324 1.00 83.19 620 GLY A N 1
ATOM 5101 C CA . GLY A 1 620 ? -22.988 -20.135 28.536 1.00 83.19 620 GLY A CA 1
ATOM 5102 C C . GLY A 1 620 ? -23.098 -18.739 27.910 1.00 83.19 620 GLY A C 1
ATOM 5103 O O . GLY A 1 620 ? -22.341 -18.419 26.998 1.00 83.19 620 GLY A O 1
ATOM 5104 N N . PHE A 1 621 ? -24.042 -17.913 28.370 1.00 88.12 621 PHE A N 1
ATOM 5105 C CA . PHE A 1 621 ? -24.267 -16.558 27.868 1.00 88.12 621 PHE A CA 1
ATOM 5106 C C . PHE A 1 621 ? -23.371 -15.554 28.597 1.00 88.12 621 PHE A C 1
ATOM 5108 O O . PHE A 1 621 ? -23.115 -15.660 29.798 1.00 88.12 621 PHE A O 1
ATOM 5115 N N . ILE A 1 622 ? -22.921 -14.530 27.876 1.00 88.62 622 ILE A N 1
ATOM 5116 C CA . ILE A 1 622 ? -22.093 -13.458 28.420 1.00 88.62 622 ILE A CA 1
ATOM 5117 C C . ILE A 1 622 ? -23.013 -12.418 29.059 1.00 88.62 622 ILE A C 1
ATOM 5119 O O . ILE A 1 622 ? -23.727 -11.692 28.373 1.00 88.62 622 ILE A O 1
ATOM 5123 N N . HIS A 1 623 ? -23.000 -12.318 30.383 1.00 88.94 623 HIS A N 1
ATOM 5124 C CA . HIS A 1 623 ? -23.858 -11.376 31.114 1.00 88.94 623 HIS A CA 1
ATOM 5125 C C . HIS A 1 623 ? -23.207 -10.005 31.371 1.00 88.94 623 HIS A C 1
ATOM 5127 O O . HIS A 1 623 ? -23.873 -9.065 31.806 1.00 88.94 623 HIS A O 1
ATOM 5133 N N . ASN A 1 624 ? -21.894 -9.892 31.148 1.00 89.75 624 ASN A N 1
ATOM 5134 C CA . ASN A 1 624 ? -21.109 -8.688 31.404 1.00 89.75 624 ASN A CA 1
ATOM 5135 C C . ASN A 1 624 ? -20.627 -8.068 30.085 1.00 89.75 624 ASN A C 1
ATOM 5137 O O . ASN A 1 624 ? -19.851 -8.680 29.349 1.00 89.75 624 ASN A O 1
ATOM 5141 N N . ILE A 1 625 ? -21.047 -6.831 29.827 1.00 90.69 625 ILE A N 1
ATOM 5142 C CA . ILE A 1 625 ? -20.693 -6.051 28.639 1.00 90.69 625 ILE A CA 1
ATOM 5143 C C . ILE A 1 625 ? -19.179 -5.931 28.408 1.00 90.69 625 ILE A C 1
ATOM 5145 O O . ILE A 1 625 ? -18.731 -6.060 27.272 1.00 90.69 625 ILE A O 1
ATOM 5149 N N . SER A 1 626 ? -18.359 -5.760 29.449 1.00 88.94 626 SER A N 1
ATOM 5150 C CA . SER A 1 626 ? -16.899 -5.670 29.295 1.00 88.94 626 SER A CA 1
ATOM 5151 C C . SER A 1 626 ? -16.300 -6.969 28.757 1.00 88.94 626 SER A C 1
ATOM 5153 O O . SER A 1 626 ? -15.375 -6.943 27.943 1.00 88.94 626 SER A O 1
ATOM 5155 N N . ILE A 1 627 ? -16.841 -8.118 29.176 1.00 87.38 627 ILE A N 1
ATOM 5156 C CA . ILE A 1 627 ? -16.442 -9.428 28.644 1.00 87.38 627 ILE A CA 1
ATOM 5157 C C . ILE A 1 627 ? -16.912 -9.570 27.193 1.00 87.38 627 ILE A C 1
ATOM 5159 O O . ILE A 1 627 ? -16.140 -10.029 26.351 1.00 87.38 627 ILE A O 1
ATOM 5163 N N . PHE A 1 628 ? -18.133 -9.126 26.888 1.00 89.19 628 PHE A N 1
ATOM 5164 C CA . PHE A 1 628 ? -18.687 -9.166 25.535 1.00 89.19 628 PHE A CA 1
ATOM 5165 C C . PHE A 1 628 ? -17.842 -8.352 24.543 1.00 89.19 628 PHE A C 1
ATOM 5167 O O . PHE A 1 628 ? -17.392 -8.884 23.530 1.00 89.19 628 PHE A O 1
ATOM 5174 N N . TYR A 1 629 ? -17.509 -7.102 24.875 1.00 87.62 629 TYR A N 1
ATOM 5175 C CA . TYR A 1 629 ? -16.642 -6.253 24.049 1.00 87.62 629 TYR A CA 1
ATOM 5176 C C . TYR A 1 629 ? -15.226 -6.830 23.881 1.00 87.62 629 TYR A C 1
ATOM 5178 O O . TYR A 1 629 ? -14.644 -6.756 22.796 1.00 87.62 629 TYR A O 1
ATOM 5186 N N . LYS A 1 630 ? -14.675 -7.475 24.920 1.00 84.00 630 LYS A N 1
ATOM 5187 C CA . LYS A 1 630 ? -13.387 -8.185 24.823 1.00 84.00 630 LYS A CA 1
ATOM 5188 C C . LYS A 1 630 ? -13.448 -9.355 23.836 1.00 84.00 630 LYS A C 1
ATOM 5190 O O . LYS A 1 630 ? -12.437 -9.662 23.206 1.00 84.00 630 LYS A O 1
ATOM 5195 N N . LEU A 1 631 ? -14.605 -10.006 23.705 1.00 80.62 631 LEU A N 1
ATOM 5196 C CA . LEU A 1 631 ? -14.825 -11.079 22.737 1.00 80.62 631 LEU A CA 1
ATOM 5197 C C . LEU A 1 631 ? -15.047 -10.545 21.321 1.00 80.62 631 LEU A C 1
ATOM 5199 O O . LEU A 1 631 ? -14.448 -11.095 20.398 1.00 80.62 631 LEU A O 1
ATOM 5203 N N . LEU A 1 632 ? -15.788 -9.445 21.147 1.00 79.69 632 LEU A N 1
ATOM 5204 C CA . LEU A 1 632 ? -15.946 -8.778 19.847 1.00 79.69 632 LEU A CA 1
ATOM 5205 C C . LEU A 1 632 ? -14.594 -8.451 19.204 1.00 79.69 632 LEU A C 1
ATOM 5207 O O . LEU A 1 632 ? -14.389 -8.747 18.032 1.00 79.69 632 LEU A O 1
ATOM 5211 N N . TYR A 1 633 ? -13.639 -7.929 19.983 1.00 73.81 633 TYR A N 1
ATOM 5212 C CA . TYR A 1 633 ? -12.284 -7.644 19.494 1.00 73.81 633 TYR A CA 1
ATOM 5213 C C . TYR A 1 633 ? -11.525 -8.897 19.027 1.00 73.81 633 TYR A C 1
ATOM 5215 O O . TYR A 1 633 ? -10.636 -8.829 18.180 1.00 73.81 633 TYR A O 1
ATOM 5223 N N . THR A 1 634 ? -11.850 -10.059 19.594 1.00 75.88 634 THR A N 1
ATOM 5224 C CA . THR A 1 634 ? -11.240 -11.325 19.183 1.00 75.88 634 THR A CA 1
ATOM 5225 C C . THR A 1 634 ? -11.923 -11.959 17.979 1.00 75.88 634 THR A C 1
ATOM 5227 O O . THR A 1 634 ? -11.400 -12.943 17.475 1.00 75.88 634 THR A O 1
ATOM 5230 N N . CYS A 1 635 ? -13.047 -11.430 17.498 1.00 79.00 635 CYS A N 1
ATOM 5231 C CA . CYS A 1 635 ? -13.725 -11.942 16.312 1.00 79.00 635 CYS A CA 1
ATOM 5232 C C . CYS A 1 635 ? -13.206 -11.266 15.039 1.00 79.00 635 CYS A C 1
ATOM 5234 O O . CYS A 1 635 ? -12.921 -10.070 15.017 1.00 79.00 635 CYS A O 1
ATOM 5236 N N . MET A 1 636 ? -13.107 -12.030 13.956 1.00 78.69 636 MET A N 1
ATOM 5237 C CA . MET A 1 636 ? -12.697 -11.526 12.650 1.00 78.69 636 MET A CA 1
ATOM 5238 C C . MET A 1 636 ? -13.392 -12.278 11.522 1.00 78.69 636 MET A C 1
ATOM 5240 O O . MET A 1 636 ? -13.790 -13.430 11.694 1.00 78.69 636 MET A O 1
ATOM 5244 N N . VAL A 1 637 ? -13.494 -11.628 10.365 1.00 80.25 637 VAL A N 1
ATOM 5245 C CA . VAL A 1 637 ? -13.918 -12.283 9.127 1.00 80.25 637 VAL A CA 1
ATOM 5246 C C . VAL A 1 637 ? -12.711 -12.997 8.527 1.00 80.25 637 VAL A C 1
ATOM 5248 O O . VAL A 1 637 ? -11.656 -12.381 8.341 1.00 80.25 637 VAL A O 1
ATOM 5251 N N . VAL A 1 638 ? -12.864 -14.293 8.263 1.00 86.88 638 VAL A N 1
ATOM 5252 C CA . VAL A 1 638 ? -11.880 -15.128 7.571 1.00 86.88 638 VAL A CA 1
ATOM 5253 C C . VAL A 1 638 ? -12.494 -15.612 6.268 1.00 86.88 638 VAL A C 1
ATOM 5255 O O . VAL A 1 638 ? -13.577 -16.199 6.271 1.00 86.88 638 VAL A O 1
ATOM 5258 N N . GLN A 1 639 ? -11.792 -15.364 5.170 1.00 88.62 639 GLN A N 1
ATOM 5259 C CA . GLN A 1 639 ? -12.156 -15.854 3.851 1.00 88.62 639 GLN A CA 1
ATOM 5260 C C . GLN A 1 639 ? -11.612 -17.272 3.668 1.00 88.62 639 GLN A C 1
ATOM 5262 O O . GLN A 1 639 ? -10.460 -17.550 4.008 1.00 88.62 639 GLN A O 1
ATOM 5267 N N . PHE A 1 640 ? -12.439 -18.152 3.110 1.00 90.94 640 PHE A N 1
ATOM 5268 C CA . PHE A 1 640 ? -12.093 -19.527 2.783 1.00 90.94 640 PHE A CA 1
ATOM 5269 C C . PHE A 1 640 ? -12.195 -19.755 1.278 1.00 90.94 640 PHE A C 1
ATOM 5271 O O . PHE A 1 640 ? -13.240 -19.503 0.674 1.00 90.94 640 PHE A O 1
ATOM 5278 N N . LYS A 1 641 ? -11.107 -20.252 0.682 1.00 90.69 641 LYS A N 1
ATOM 5279 C CA . LYS A 1 641 ? -11.028 -20.601 -0.745 1.00 90.69 641 LYS A CA 1
ATOM 5280 C C . LYS A 1 641 ? -10.626 -22.064 -0.940 1.00 90.69 641 LYS A C 1
ATOM 5282 O O . LYS A 1 641 ? -9.810 -22.563 -0.162 1.00 90.69 641 LYS A O 1
ATOM 5287 N N . PRO A 1 642 ? -11.144 -22.763 -1.960 1.00 89.06 642 PRO A N 1
ATOM 5288 C CA . PRO A 1 642 ? -10.624 -24.078 -2.313 1.00 89.06 642 PRO A CA 1
ATOM 5289 C C . PRO A 1 642 ? -9.164 -23.953 -2.774 1.00 89.06 642 PRO A C 1
ATOM 5291 O O . PRO A 1 642 ? -8.806 -23.019 -3.487 1.00 89.06 642 PRO A O 1
ATOM 5294 N N . LYS A 1 643 ? -8.299 -24.872 -2.335 1.00 84.75 643 LYS A N 1
ATOM 5295 C CA . LYS A 1 643 ? -6.862 -24.870 -2.676 1.00 84.75 643 LYS A CA 1
ATOM 5296 C C . LYS A 1 643 ? -6.588 -25.133 -4.161 1.00 84.75 643 LYS A C 1
ATOM 5298 O O . LYS A 1 643 ? -5.634 -24.582 -4.704 1.00 84.75 643 LYS A O 1
ATOM 5303 N N . TYR A 1 644 ? -7.403 -25.979 -4.784 1.00 81.19 644 TYR A N 1
ATOM 5304 C CA . TYR A 1 644 ? -7.303 -26.354 -6.191 1.00 81.19 644 TYR A CA 1
ATOM 5305 C C . TYR A 1 644 ? -8.552 -25.879 -6.933 1.00 81.19 644 TYR A C 1
ATOM 5307 O O . TYR A 1 644 ? -9.674 -26.085 -6.461 1.00 81.19 644 TYR A O 1
ATOM 5315 N N . GLU A 1 645 ? -8.349 -25.251 -8.091 1.00 65.06 645 GLU A N 1
ATOM 5316 C CA . GLU A 1 645 ? -9.404 -24.969 -9.066 1.00 65.06 645 GLU A CA 1
ATOM 5317 C C . GLU A 1 645 ? -9.766 -26.282 -9.780 1.00 65.06 645 GLU A C 1
ATOM 5319 O O . GLU A 1 645 ? -9.342 -26.546 -10.902 1.00 65.06 645 GLU A O 1
ATOM 5324 N N . ASP A 1 646 ? -10.481 -27.168 -9.086 1.00 56.78 646 ASP A N 1
ATOM 5325 C CA . ASP A 1 646 ? -11.001 -28.392 -9.696 1.00 56.78 646 ASP A CA 1
ATOM 5326 C C . ASP A 1 646 ? -12.200 -28.077 -10.611 1.00 56.78 646 ASP A C 1
ATOM 5328 O O . ASP A 1 646 ? -12.876 -27.059 -10.461 1.00 56.78 646 ASP A O 1
ATOM 5332 N N . GLN A 1 647 ? -12.512 -28.991 -11.538 1.00 49.59 647 GLN A N 1
ATOM 5333 C CA . GLN A 1 647 ? -13.666 -28.897 -12.454 1.00 49.59 647 GLN A CA 1
ATOM 5334 C C . GLN A 1 647 ? -15.032 -28.821 -11.734 1.00 49.59 647 GLN A C 1
ATOM 5336 O O . GLN A 1 647 ? -16.030 -28.446 -12.348 1.00 49.59 647 GLN A O 1
ATOM 5341 N N . GLU A 1 648 ? -15.087 -29.142 -10.438 1.00 56.72 648 GLU A N 1
ATOM 5342 C CA . GLU A 1 648 ? -16.246 -28.901 -9.578 1.00 56.72 648 GLU A CA 1
ATOM 5343 C C . GLU A 1 648 ? -16.114 -27.531 -8.896 1.00 56.72 648 GLU A C 1
ATOM 5345 O O . GLU A 1 648 ? -15.185 -27.308 -8.120 1.00 56.72 648 GLU A O 1
ATOM 5350 N N . GLN A 1 649 ? -17.058 -26.615 -9.155 1.00 59.34 649 GLN A N 1
ATOM 5351 C CA . GLN A 1 649 ? -17.134 -25.294 -8.514 1.00 59.34 649 GLN A CA 1
ATOM 5352 C C . GLN A 1 649 ? -17.338 -25.426 -6.997 1.00 59.34 649 GLN A C 1
ATOM 5354 O O . GLN A 1 649 ? -18.459 -25.391 -6.485 1.00 59.34 649 GLN A O 1
ATOM 5359 N N . LYS A 1 650 ? -16.240 -25.579 -6.260 1.00 78.62 650 LYS A N 1
ATOM 5360 C CA . LYS A 1 650 ? -16.228 -25.529 -4.797 1.00 78.62 650 LYS A CA 1
ATOM 5361 C C . LYS A 1 650 ? -16.435 -24.075 -4.348 1.00 78.62 650 LYS A C 1
ATOM 5363 O O . LYS A 1 650 ? -15.820 -23.174 -4.920 1.00 78.62 650 LYS A O 1
ATOM 5368 N N . PRO A 1 651 ? -17.291 -23.816 -3.345 1.00 83.44 651 PRO A N 1
ATOM 5369 C CA . PRO A 1 651 ? -17.664 -22.456 -2.985 1.00 83.44 651 PRO A CA 1
ATOM 5370 C C . PRO A 1 651 ? -16.521 -21.720 -2.275 1.00 83.44 651 PRO A C 1
ATOM 5372 O O . PRO A 1 651 ? -15.847 -22.276 -1.400 1.00 83.44 651 PRO A O 1
ATOM 5375 N N . GLU A 1 652 ? -16.363 -20.442 -2.613 1.00 89.44 652 GLU A N 1
ATOM 5376 C CA . GLU A 1 652 ? -15.683 -19.460 -1.770 1.00 89.44 652 GLU A CA 1
ATOM 5377 C C . GLU A 1 652 ? -16.696 -18.850 -0.799 1.00 89.44 652 GLU A C 1
ATOM 5379 O O . GLU A 1 652 ? -17.834 -18.561 -1.175 1.00 89.44 652 GLU A O 1
ATOM 5384 N N . PHE A 1 653 ? -16.300 -18.657 0.455 1.00 88.69 653 PHE A N 1
ATOM 5385 C CA . PHE A 1 653 ? -17.187 -18.108 1.478 1.00 88.69 653 PHE A CA 1
ATOM 5386 C C . PHE A 1 653 ? -16.398 -17.441 2.603 1.00 88.69 653 PHE A C 1
ATOM 5388 O O . PHE A 1 653 ? -15.184 -17.600 2.729 1.00 88.69 653 PHE A O 1
ATOM 5395 N N . GLU A 1 654 ? -17.104 -16.693 3.442 1.00 87.12 654 GLU A N 1
ATOM 5396 C CA . GLU A 1 654 ? -16.543 -16.001 4.596 1.00 87.12 654 GLU A CA 1
ATOM 5397 C C . GLU A 1 654 ? -17.213 -16.492 5.876 1.00 87.12 654 GLU A C 1
ATOM 5399 O O . GLU A 1 654 ? -18.428 -16.693 5.919 1.00 87.12 654 GLU A O 1
ATOM 5404 N N . LEU A 1 655 ? -16.425 -16.672 6.936 1.00 84.69 655 LEU A N 1
ATOM 5405 C CA . LEU A 1 655 ? -16.935 -16.989 8.267 1.00 84.69 655 LEU A CA 1
ATOM 5406 C C . LEU A 1 655 ? -16.401 -16.006 9.300 1.00 84.69 655 LEU A C 1
ATOM 5408 O O . LEU A 1 655 ? -15.245 -15.586 9.265 1.00 84.69 655 LEU A O 1
ATOM 5412 N N . VAL A 1 656 ? -17.250 -15.699 10.276 1.00 82.88 656 VAL A N 1
ATOM 5413 C CA . VAL A 1 656 ? -16.871 -14.928 11.457 1.00 82.88 656 VAL A CA 1
ATOM 5414 C C . VAL A 1 656 ? -16.363 -15.897 12.510 1.00 82.88 656 VAL A C 1
ATOM 5416 O O . VAL A 1 656 ? -17.115 -16.730 13.015 1.00 82.88 656 VAL A O 1
ATOM 5419 N N . LEU A 1 657 ? -15.081 -15.795 12.845 1.00 85.62 657 LEU A N 1
ATOM 5420 C CA . LEU A 1 657 ? -14.417 -16.709 13.766 1.00 85.62 657 LEU A CA 1
ATOM 5421 C C . LEU A 1 657 ? -13.688 -15.941 14.865 1.00 85.62 657 LEU A C 1
ATOM 5423 O O . LEU A 1 657 ? -13.229 -14.817 14.671 1.00 85.62 657 LEU A O 1
ATOM 5427 N N . ASN A 1 658 ? -13.554 -16.571 16.031 1.00 85.56 658 ASN A N 1
ATOM 5428 C CA . ASN A 1 658 ? -12.748 -16.046 17.119 1.00 85.56 658 ASN A CA 1
ATOM 5429 C C . ASN A 1 658 ? -11.273 -16.407 16.899 1.00 85.56 658 ASN A C 1
ATOM 5431 O O . ASN A 1 658 ? -10.938 -17.566 16.677 1.00 85.56 658 ASN A O 1
ATOM 5435 N N . LEU A 1 659 ? -10.376 -15.438 17.047 1.00 84.81 659 LEU A N 1
ATOM 5436 C CA . LEU A 1 659 ? -8.922 -15.592 16.995 1.00 84.81 659 LEU A CA 1
ATOM 5437 C C . LEU A 1 659 ? -8.383 -16.654 17.965 1.00 84.81 659 LEU A C 1
ATOM 5439 O O . LEU A 1 659 ? -7.294 -17.175 17.747 1.00 84.81 659 LEU A O 1
ATOM 5443 N N . ARG A 1 660 ? -9.123 -16.968 19.035 1.00 85.50 660 ARG A N 1
ATOM 5444 C CA . ARG A 1 660 ? -8.785 -18.014 20.010 1.00 85.50 660 ARG A CA 1
ATOM 5445 C C . ARG A 1 660 ? -9.340 -19.392 19.661 1.00 85.50 660 ARG A C 1
ATOM 5447 O O . ARG A 1 660 ? -8.998 -20.340 20.362 1.00 85.50 660 ARG A O 1
ATOM 5454 N N . HIS A 1 661 ? -10.190 -19.515 18.638 1.00 90.31 661 HIS A N 1
ATOM 5455 C CA . HIS A 1 661 ? -10.649 -20.820 18.168 1.00 90.31 661 HIS A CA 1
ATOM 5456 C C . HIS A 1 661 ? -9.443 -21.680 17.818 1.00 90.31 661 HIS A C 1
ATOM 5458 O O . HIS A 1 661 ? -8.519 -21.221 17.142 1.00 90.31 661 HIS A O 1
ATOM 5464 N N . LYS A 1 662 ? -9.450 -22.920 18.299 1.00 93.25 662 LYS A N 1
ATOM 5465 C CA . LYS A 1 662 ? -8.428 -23.901 17.949 1.00 93.25 662 LYS A CA 1
ATOM 5466 C C . LYS A 1 662 ? -8.705 -24.455 16.559 1.00 93.25 662 LYS A C 1
ATOM 5468 O O . LYS A 1 662 ? -9.802 -24.272 16.028 1.00 93.25 662 LYS A O 1
ATOM 5473 N N . TYR A 1 663 ? -7.740 -25.180 15.998 1.00 92.44 663 TYR A N 1
ATOM 5474 C CA . TYR A 1 663 ? -7.903 -25.860 14.709 1.00 92.44 663 TYR A CA 1
ATOM 5475 C C . TYR A 1 663 ? -9.241 -26.609 14.610 1.00 92.44 663 TYR A C 1
ATOM 5477 O O . TYR A 1 663 ? -10.001 -26.405 13.669 1.00 92.44 663 TYR A O 1
ATOM 5485 N N . ASP A 1 664 ? -9.565 -27.421 15.619 1.00 90.50 664 ASP A N 1
ATOM 5486 C CA . ASP A 1 664 ? -10.786 -28.231 15.631 1.00 90.50 664 ASP A CA 1
ATOM 5487 C C . ASP A 1 664 ? -12.069 -27.403 15.705 1.00 90.50 664 ASP A C 1
ATOM 5489 O O . ASP A 1 664 ? -13.097 -27.810 15.169 1.00 90.50 664 ASP A O 1
ATOM 5493 N N . ASP A 1 665 ? -12.029 -26.243 16.359 1.00 92.06 665 ASP A N 1
ATOM 5494 C CA . ASP A 1 665 ? -13.179 -25.344 16.413 1.00 92.06 665 ASP A CA 1
ATOM 5495 C C . ASP A 1 665 ? -13.416 -24.732 15.029 1.00 92.06 665 ASP A C 1
ATOM 5497 O O . ASP A 1 665 ? -14.532 -24.782 14.515 1.00 92.06 665 ASP A O 1
ATOM 5501 N N . VAL A 1 666 ? -12.353 -24.238 14.381 1.00 92.81 666 VAL A N 1
ATOM 5502 C CA . VAL A 1 666 ? -12.410 -23.707 13.008 1.00 92.81 666 VAL A CA 1
ATOM 5503 C C . VAL A 1 666 ? -12.879 -24.778 12.023 1.00 92.81 666 VAL A C 1
ATOM 5505 O O . VAL A 1 666 ? -13.788 -24.520 11.233 1.00 92.81 666 VAL A O 1
ATOM 5508 N N . ALA A 1 667 ? -12.337 -25.995 12.122 1.00 92.50 667 ALA A N 1
ATOM 5509 C CA . ALA A 1 667 ? -12.746 -27.134 11.308 1.00 92.50 667 ALA A CA 1
ATOM 5510 C C . ALA A 1 667 ? -14.238 -27.441 11.473 1.00 92.50 667 ALA A C 1
ATOM 5512 O O . ALA A 1 667 ? -14.917 -27.647 10.476 1.00 92.50 667 ALA A O 1
ATOM 5513 N N . LYS A 1 668 ? -14.790 -27.401 12.695 1.00 92.81 668 LYS A N 1
ATOM 5514 C CA . LYS A 1 668 ? -16.234 -27.595 12.922 1.00 92.81 668 LYS A CA 1
ATOM 5515 C C . LYS A 1 668 ? -17.086 -26.520 12.252 1.00 92.81 668 LYS A C 1
ATOM 5517 O O . LYS A 1 668 ? -18.109 -26.858 11.662 1.00 92.81 668 LYS A O 1
ATOM 5522 N N . PHE A 1 669 ? -16.692 -25.247 12.334 1.00 92.50 669 PHE A N 1
ATOM 5523 C CA . PHE A 1 669 ? -17.438 -24.158 11.690 1.00 92.50 669 PHE A CA 1
ATOM 5524 C C . PHE A 1 669 ? -17.437 -24.295 10.165 1.00 92.50 669 PHE A C 1
ATOM 5526 O O . PHE A 1 669 ? -18.496 -24.213 9.543 1.00 92.50 669 PHE A O 1
ATOM 5533 N N . VAL A 1 670 ? -16.271 -24.564 9.577 1.00 93.12 670 VAL A N 1
ATOM 5534 C CA . VAL A 1 670 ? -16.114 -24.743 8.127 1.00 93.12 670 VAL A CA 1
ATOM 5535 C C . VAL A 1 670 ? -16.833 -26.004 7.645 1.00 93.12 670 VAL A C 1
ATOM 5537 O O . VAL A 1 670 ? -17.583 -25.958 6.675 1.00 93.12 670 VAL A O 1
ATOM 5540 N N . ALA A 1 671 ? -16.681 -27.120 8.353 1.00 91.12 671 ALA A N 1
ATOM 5541 C CA . ALA A 1 671 ? -17.333 -28.380 8.018 1.00 91.12 671 ALA A CA 1
ATOM 5542 C C . ALA A 1 671 ? -18.854 -28.289 8.088 1.00 91.12 671 ALA A C 1
ATOM 5544 O O . ALA A 1 671 ? -19.540 -28.834 7.230 1.00 91.12 671 ALA A O 1
ATOM 5545 N N . LYS A 1 672 ? -19.390 -27.552 9.070 1.00 92.06 672 LYS A N 1
ATOM 5546 C CA . LYS A 1 672 ? -20.824 -27.271 9.156 1.00 92.06 672 LYS A CA 1
ATOM 5547 C C . LYS A 1 672 ? -21.320 -26.478 7.945 1.00 92.06 672 LYS A C 1
ATOM 5549 O O . LYS A 1 672 ? -22.415 -26.756 7.472 1.00 92.06 672 LYS A O 1
ATOM 5554 N N . PHE A 1 673 ? -20.537 -25.511 7.459 1.00 90.44 673 PHE A N 1
ATOM 5555 C CA . PHE A 1 673 ? -20.872 -24.749 6.252 1.00 90.44 673 PHE A CA 1
ATOM 5556 C C . PHE A 1 673 ? -20.833 -25.629 4.993 1.00 90.44 673 PHE A C 1
ATOM 5558 O O . PHE A 1 673 ? -21.737 -25.562 4.169 1.00 90.44 673 PHE A O 1
ATOM 5565 N N . LEU A 1 674 ? -19.816 -26.487 4.875 1.00 88.94 674 LEU A N 1
ATOM 5566 C CA . LEU A 1 674 ? -19.603 -27.359 3.715 1.00 88.94 674 LEU A CA 1
ATOM 5567 C C . LEU A 1 674 ? -20.412 -28.670 3.747 1.00 88.94 674 LEU A C 1
ATOM 5569 O O . LEU A 1 674 ? -20.465 -29.373 2.744 1.00 88.94 674 LEU A O 1
ATOM 5573 N N . GLY A 1 675 ? -21.029 -29.023 4.878 1.00 88.81 675 GLY A N 1
ATOM 5574 C CA . GLY A 1 675 ? -21.789 -30.266 5.038 1.00 88.81 675 GLY A CA 1
ATOM 5575 C C . GLY A 1 675 ? -20.930 -31.536 5.100 1.00 88.81 675 GLY A C 1
ATOM 5576 O O . GLY A 1 675 ? -21.392 -32.600 4.694 1.00 88.81 675 GLY A O 1
ATOM 5577 N N . ILE A 1 676 ? -19.692 -31.444 5.594 1.00 88.69 676 ILE A N 1
ATOM 5578 C CA . ILE A 1 676 ? -18.733 -32.564 5.647 1.00 88.69 676 ILE A CA 1
ATOM 5579 C C . ILE A 1 676 ? -18.277 -32.878 7.078 1.00 88.69 676 ILE A C 1
ATOM 5581 O O . ILE A 1 676 ? -18.623 -32.181 8.028 1.00 88.69 676 ILE A O 1
ATOM 5585 N N . ASP A 1 677 ? -17.488 -33.941 7.242 1.00 87.19 677 ASP A N 1
ATOM 5586 C CA . ASP A 1 677 ? -16.836 -34.267 8.513 1.00 87.19 677 ASP A CA 1
ATOM 5587 C C . ASP A 1 677 ? -15.667 -33.288 8.784 1.00 87.19 677 ASP A C 1
ATOM 5589 O O . ASP A 1 677 ? -14.770 -33.181 7.942 1.00 87.19 677 ASP A O 1
ATOM 5593 N N . PRO A 1 678 ? -15.615 -32.603 9.949 1.00 89.19 678 PRO A N 1
ATOM 5594 C CA . PRO A 1 678 ? -14.488 -31.749 10.336 1.00 89.19 678 PRO A CA 1
ATOM 5595 C C . PRO A 1 678 ? -13.117 -32.423 10.255 1.00 89.19 678 PRO A C 1
ATOM 5597 O O . PRO A 1 678 ? -12.118 -31.747 10.025 1.00 89.19 678 PRO A O 1
ATOM 5600 N N . LEU A 1 679 ? -13.043 -33.744 10.440 1.00 87.75 679 LEU A N 1
ATOM 5601 C CA . LEU A 1 679 ? -11.784 -34.488 10.391 1.00 87.75 679 LEU A CA 1
ATOM 5602 C C . LEU A 1 679 ? -11.260 -34.706 8.964 1.00 87.75 679 LEU A C 1
ATOM 5604 O O . LEU A 1 679 ? -10.131 -35.165 8.798 1.00 87.75 679 LEU A O 1
ATOM 5608 N N . LYS A 1 680 ? -12.076 -34.409 7.948 1.00 88.06 680 LYS A N 1
ATOM 5609 C CA . LYS A 1 680 ? -11.720 -34.477 6.525 1.00 88.06 680 LYS A CA 1
ATOM 5610 C C . LYS A 1 680 ? -11.289 -33.126 5.958 1.00 88.06 680 LYS A C 1
ATOM 5612 O O . LYS A 1 680 ? -11.118 -33.002 4.752 1.00 88.06 680 LYS A O 1
ATOM 5617 N N . LEU A 1 681 ? -11.136 -32.109 6.802 1.00 90.00 681 LEU A N 1
ATOM 5618 C CA . LEU A 1 681 ? -10.649 -30.801 6.388 1.00 90.00 681 LEU A CA 1
ATOM 5619 C C . LEU A 1 681 ? -9.161 -30.658 6.660 1.00 90.00 681 LEU A C 1
ATOM 5621 O O . LEU A 1 681 ? -8.681 -30.968 7.752 1.00 90.00 681 LEU A O 1
ATOM 5625 N N . GLN A 1 682 ? -8.461 -30.107 5.676 1.00 90.75 682 GLN A N 1
ATOM 5626 C CA . GLN A 1 682 ? -7.103 -29.617 5.828 1.00 90.75 682 GLN A CA 1
ATOM 5627 C C . GLN A 1 682 ? -7.032 -28.161 5.369 1.00 90.75 682 GLN A C 1
ATOM 5629 O O . GLN A 1 682 ? -7.583 -27.784 4.335 1.00 90.75 682 GLN A O 1
ATOM 5634 N N . PHE A 1 683 ? -6.385 -27.326 6.180 1.00 92.69 683 PHE A N 1
ATOM 5635 C CA . PHE A 1 683 ? -6.213 -25.902 5.907 1.00 92.69 683 PHE A CA 1
ATOM 5636 C C . PHE A 1 683 ? -4.799 -25.606 5.413 1.00 92.69 683 PHE A C 1
ATOM 5638 O O . PHE A 1 683 ? -3.844 -26.265 5.816 1.00 92.69 683 PHE A O 1
ATOM 5645 N N . THR A 1 684 ? -4.659 -24.591 4.566 1.00 90.12 684 THR A N 1
ATOM 5646 C CA . THR A 1 684 ? -3.383 -24.103 4.029 1.00 90.12 684 THR A CA 1
ATOM 5647 C C . THR A 1 684 ? -3.329 -22.578 4.156 1.00 90.12 684 THR A C 1
ATOM 5649 O O . THR A 1 684 ? -4.321 -21.894 3.896 1.00 90.12 684 THR A O 1
ATOM 5652 N N . THR A 1 685 ? -2.190 -22.026 4.576 1.00 87.88 685 THR A N 1
ATOM 5653 C CA . THR A 1 685 ? -1.986 -20.572 4.669 1.00 87.88 685 THR A CA 1
ATOM 5654 C C . THR A 1 685 ? -1.901 -19.930 3.286 1.00 87.88 685 THR A C 1
ATOM 5656 O O . THR A 1 685 ? -1.512 -20.576 2.312 1.00 87.88 685 THR A O 1
ATOM 5659 N N . ALA A 1 686 ? -2.241 -18.645 3.189 1.00 81.25 686 ALA A N 1
ATOM 5660 C CA . ALA A 1 686 ? -2.024 -17.848 1.986 1.00 81.25 686 ALA A CA 1
ATOM 5661 C C . ALA A 1 686 ? -0.712 -17.053 2.078 1.00 81.25 686 ALA A C 1
ATOM 5663 O O . ALA A 1 686 ? -0.379 -16.504 3.127 1.00 81.25 686 ALA A O 1
ATOM 5664 N N . GLN A 1 687 ? 0.011 -16.949 0.965 1.00 76.31 687 GLN A N 1
ATOM 5665 C CA . GLN A 1 687 ? 1.209 -16.132 0.850 1.00 76.31 687 GLN A CA 1
ATOM 5666 C C . GLN A 1 687 ? 0.815 -14.638 0.893 1.00 76.31 687 GLN A C 1
ATOM 5668 O O . GLN A 1 687 ? -0.006 -14.208 0.079 1.00 76.31 687 GLN A O 1
ATOM 5673 N N . PRO A 1 688 ? 1.414 -13.811 1.772 1.00 64.25 688 PRO A N 1
ATOM 5674 C CA . PRO A 1 688 ? 0.950 -12.443 2.041 1.00 64.25 688 PRO A CA 1
ATOM 5675 C C . PRO A 1 688 ? 0.897 -11.479 0.847 1.00 64.25 688 PRO A C 1
ATOM 5677 O O . PRO A 1 688 ? 0.098 -10.547 0.861 1.00 64.25 688 PRO A O 1
ATOM 5680 N N . VAL A 1 689 ? 1.757 -11.675 -0.160 1.00 59.09 689 VAL A N 1
ATOM 5681 C CA . VAL A 1 689 ? 1.906 -10.763 -1.312 1.00 59.09 689 VAL A CA 1
ATOM 5682 C C . VAL A 1 689 ? 1.155 -11.268 -2.543 1.00 59.09 689 VAL A C 1
ATOM 5684 O O . VAL A 1 689 ? 0.477 -10.498 -3.211 1.00 59.09 689 VAL A O 1
ATOM 5687 N N . SER A 1 690 ? 1.260 -12.564 -2.845 1.00 68.50 690 SER A N 1
ATOM 5688 C CA . SER A 1 690 ? 0.668 -13.161 -4.049 1.00 68.50 690 SER A CA 1
ATOM 5689 C C . SER A 1 690 ? -0.750 -13.698 -3.824 1.00 68.50 690 SER A C 1
ATOM 5691 O O . SER A 1 690 ? -1.450 -13.986 -4.791 1.00 68.50 690 SER A O 1
ATOM 5693 N N . GLY A 1 691 ? -1.159 -13.894 -2.564 1.00 69.69 691 GLY A N 1
ATOM 5694 C CA . GLY A 1 691 ? -2.421 -14.534 -2.194 1.00 69.69 691 GLY A CA 1
ATOM 5695 C C . GLY A 1 691 ? -2.475 -16.039 -2.474 1.00 69.69 691 GLY A C 1
ATOM 5696 O O . GLY A 1 691 ? -3.498 -16.649 -2.185 1.00 69.69 691 GLY A O 1
ATOM 5697 N N . LYS A 1 692 ? -1.413 -16.655 -3.012 1.00 80.69 692 LYS A N 1
ATOM 5698 C CA . LYS A 1 692 ? -1.378 -18.082 -3.383 1.00 80.69 692 LYS A CA 1
ATOM 5699 C C . LYS A 1 692 ? -1.242 -19.005 -2.159 1.00 80.69 692 LYS A C 1
ATOM 5701 O O . LYS A 1 692 ? -0.718 -18.558 -1.141 1.00 80.69 692 LYS A O 1
ATOM 5706 N N . PRO A 1 693 ? -1.664 -20.281 -2.229 1.00 83.00 693 PRO A N 1
ATOM 5707 C CA . PRO A 1 693 ? -1.434 -21.247 -1.150 1.00 83.00 693 PRO A CA 1
ATOM 5708 C C . PRO A 1 693 ? 0.066 -21.401 -0.832 1.00 83.00 693 PRO A C 1
ATOM 5710 O O . PRO A 1 693 ? 0.871 -21.544 -1.751 1.00 83.00 693 PRO A O 1
ATOM 5713 N N . GLN A 1 694 ? 0.446 -21.370 0.450 1.00 83.25 694 GLN A N 1
ATOM 5714 C CA . GLN A 1 694 ? 1.846 -21.414 0.898 1.00 83.25 694 GLN A CA 1
ATOM 5715 C C . GLN A 1 694 ? 2.186 -22.692 1.673 1.00 83.25 694 GLN A C 1
ATOM 5717 O O . GLN A 1 694 ? 2.997 -23.486 1.205 1.00 83.25 694 GLN A O 1
ATOM 5722 N N . ALA A 1 695 ? 1.619 -22.884 2.869 1.00 85.12 695 ALA A N 1
ATOM 5723 C CA . ALA A 1 695 ? 1.983 -23.994 3.750 1.00 85.12 695 ALA A CA 1
ATOM 5724 C C . ALA A 1 695 ? 0.753 -24.647 4.382 1.00 85.12 695 ALA A C 1
ATOM 5726 O O . ALA A 1 695 ? -0.148 -23.964 4.873 1.00 85.12 695 ALA A O 1
ATOM 5727 N N . VAL A 1 696 ? 0.727 -25.980 4.385 1.00 88.25 696 VAL A N 1
ATOM 5728 C CA . VAL A 1 696 ? -0.321 -26.760 5.051 1.00 88.25 696 VAL A CA 1
ATOM 5729 C C . VAL A 1 696 ? -0.249 -26.528 6.560 1.00 88.25 696 VAL A C 1
ATOM 5731 O O . VAL A 1 696 ? 0.823 -26.564 7.163 1.00 88.25 696 VAL A O 1
ATOM 5734 N N . ILE A 1 697 ? -1.403 -26.291 7.175 1.00 88.38 697 ILE A N 1
ATOM 5735 C CA . ILE A 1 697 ? -1.535 -26.080 8.611 1.00 88.38 697 ILE A CA 1
ATOM 5736 C C . ILE A 1 697 ? -1.709 -27.436 9.286 1.00 88.38 697 ILE A C 1
ATOM 5738 O O . ILE A 1 697 ? -2.726 -28.115 9.117 1.00 88.38 697 ILE A O 1
ATOM 5742 N N . GLU A 1 698 ? -0.714 -27.813 10.081 1.00 84.94 698 GLU A N 1
ATOM 5743 C CA . GLU A 1 698 ? -0.755 -29.024 10.893 1.00 84.94 698 GLU A CA 1
ATOM 5744 C C . GLU A 1 698 ? -1.837 -28.943 11.974 1.00 84.94 698 GLU A C 1
ATOM 5746 O O . GLU A 1 698 ? -1.974 -27.950 12.688 1.00 84.94 698 GLU A O 1
ATOM 5751 N N . ARG A 1 699 ? -2.584 -30.032 12.149 1.00 85.88 699 ARG A N 1
ATOM 5752 C CA . ARG A 1 699 ? -3.673 -30.113 13.121 1.00 85.88 699 ARG A CA 1
ATOM 5753 C C . ARG A 1 699 ? -3.142 -30.283 14.549 1.00 85.88 699 ARG A C 1
ATOM 5755 O O . ARG A 1 699 ? -3.013 -31.399 15.049 1.00 85.88 699 ARG A O 1
ATOM 5762 N N . LYS A 1 700 ? -2.849 -29.165 15.219 1.00 83.44 700 LYS A N 1
ATOM 5763 C CA . LYS A 1 700 ? -2.328 -29.124 16.598 1.00 83.44 700 LYS A CA 1
ATOM 5764 C C . LYS A 1 700 ? -3.390 -28.646 17.607 1.00 83.44 700 LYS A C 1
ATOM 5766 O O . LYS A 1 700 ? -4.011 -27.607 17.387 1.00 83.44 700 LYS A O 1
ATOM 5771 N N . PRO A 1 701 ? -3.564 -29.316 18.766 1.00 77.38 701 PRO A N 1
ATOM 5772 C CA . PRO A 1 701 ? -4.604 -28.979 19.753 1.00 77.38 701 PRO A CA 1
ATOM 5773 C C . PRO A 1 701 ? -4.362 -27.661 20.515 1.00 77.38 701 PRO A C 1
ATOM 5775 O O . PRO A 1 701 ? -5.250 -27.170 21.222 1.00 77.38 701 PRO A O 1
ATOM 5778 N N . THR A 1 702 ? -3.157 -27.097 20.413 1.00 82.88 702 THR A N 1
ATOM 5779 C CA . THR A 1 702 ? -2.761 -25.825 21.036 1.00 82.88 702 THR A CA 1
ATOM 5780 C C . THR A 1 702 ? -2.747 -24.653 20.058 1.00 82.88 702 THR A C 1
ATOM 5782 O O . THR A 1 702 ? -2.719 -23.512 20.511 1.00 82.88 702 THR A O 1
ATOM 5785 N N . GLN A 1 703 ? -2.789 -24.908 18.746 1.00 86.31 703 GLN A N 1
ATOM 5786 C CA . GLN A 1 703 ? -2.706 -23.866 17.727 1.00 86.31 703 GLN A CA 1
ATOM 5787 C C . GLN A 1 703 ? -4.043 -23.134 17.591 1.00 86.31 703 GLN A C 1
ATOM 5789 O O . GLN A 1 703 ? -5.096 -23.759 17.430 1.00 86.31 703 GLN A O 1
ATOM 5794 N N . THR A 1 704 ? -3.993 -21.806 17.649 1.00 90.75 704 THR A N 1
ATOM 5795 C CA . THR A 1 704 ? -5.170 -20.941 17.531 1.00 90.75 704 THR A CA 1
ATOM 5796 C C . THR A 1 704 ? -5.302 -20.357 16.129 1.00 90.75 704 THR A C 1
ATOM 5798 O O . THR A 1 704 ? -4.337 -20.300 15.368 1.00 90.75 704 THR A O 1
ATOM 5801 N N . LEU A 1 705 ? -6.489 -19.858 15.781 1.00 88.06 705 LEU A N 1
ATOM 5802 C CA . LEU A 1 705 ? -6.728 -19.159 14.518 1.00 88.06 705 LEU A CA 1
ATOM 5803 C C . LEU A 1 705 ? -5.803 -17.955 14.326 1.00 88.06 705 LEU A C 1
ATOM 5805 O O . LEU A 1 705 ? -5.357 -17.694 13.211 1.00 88.06 705 LEU A O 1
ATOM 5809 N N . LYS A 1 706 ? -5.454 -17.259 15.413 1.00 86.44 706 LYS A N 1
ATOM 5810 C CA . LYS A 1 706 ? -4.454 -16.189 15.378 1.00 86.44 706 LYS A CA 1
ATOM 5811 C C . LYS A 1 706 ? -3.101 -16.675 14.851 1.00 86.44 706 LYS A C 1
ATOM 5813 O O . LYS A 1 706 ? -2.456 -15.941 14.107 1.00 86.44 706 LYS A O 1
ATOM 5818 N N . ASP A 1 707 ? -2.696 -17.885 15.226 1.00 86.12 707 ASP A N 1
ATOM 5819 C CA . ASP A 1 707 ? -1.434 -18.493 14.795 1.00 86.12 707 ASP A CA 1
ATOM 5820 C C . ASP A 1 707 ? -1.537 -19.016 13.354 1.00 86.12 707 ASP A C 1
ATOM 5822 O O . ASP A 1 707 ? -0.578 -18.931 12.590 1.00 86.12 707 ASP A O 1
ATOM 5826 N N . MET A 1 708 ? -2.717 -19.519 12.967 1.00 86.94 708 MET A N 1
ATOM 5827 C CA . MET A 1 708 ? -3.007 -20.009 11.613 1.00 86.94 708 MET A CA 1
ATOM 5828 C C . MET A 1 708 ? -2.945 -18.901 10.555 1.00 86.94 708 MET A C 1
ATOM 5830 O O . MET A 1 708 ? -2.468 -19.136 9.452 1.00 86.94 708 MET A O 1
ATOM 5834 N N . LEU A 1 709 ? -3.388 -17.687 10.887 1.00 82.44 709 LEU A N 1
ATOM 5835 C CA . LEU A 1 709 ? -3.465 -16.562 9.947 1.00 82.44 709 LEU A CA 1
ATOM 5836 C C . LEU A 1 709 ? -2.144 -15.796 9.749 1.00 82.44 709 LEU A C 1
ATOM 5838 O O . LEU A 1 709 ? -2.184 -14.748 9.114 1.00 82.44 709 LEU A O 1
ATOM 5842 N N . GLN A 1 710 ? -1.018 -16.274 10.307 1.00 64.06 710 GLN A N 1
ATOM 5843 C CA . GLN A 1 710 ? 0.346 -15.722 10.169 1.00 64.06 710 GLN A CA 1
ATOM 5844 C C . GLN A 1 710 ? 0.377 -14.219 9.825 1.00 64.06 710 GLN A C 1
ATOM 5846 O O . GLN A 1 710 ? 0.605 -13.834 8.679 1.00 64.06 710 GLN A O 1
ATOM 5851 N N . LYS A 1 711 ? 0.125 -13.340 10.806 1.00 53.66 711 LYS A N 1
ATOM 5852 C CA . LYS A 1 711 ? 0.180 -11.889 10.564 1.00 53.66 711 LYS A CA 1
ATOM 5853 C C . LYS A 1 711 ? 1.604 -11.470 10.188 1.00 53.66 711 LYS A C 1
ATOM 5855 O O . LYS A 1 711 ? 2.438 -11.259 11.063 1.00 53.66 711 LYS A O 1
ATOM 5860 N N . THR A 1 712 ? 1.875 -11.300 8.900 1.00 43.94 712 THR A N 1
ATOM 5861 C CA . THR A 1 712 ? 3.005 -10.485 8.442 1.00 43.94 712 THR A CA 1
ATOM 5862 C C . THR A 1 712 ? 2.780 -9.015 8.791 1.00 43.94 712 THR A C 1
ATOM 5864 O O . THR A 1 712 ? 1.636 -8.575 8.895 1.00 43.94 712 THR A O 1
ATOM 5867 N N . TYR A 1 713 ? 3.869 -8.248 8.902 1.00 41.03 713 TYR A N 1
ATOM 5868 C CA . TYR A 1 713 ? 3.940 -6.795 9.152 1.00 41.03 713 TYR A CA 1
ATOM 5869 C C . TYR A 1 713 ? 3.209 -5.904 8.111 1.00 41.03 713 TYR A C 1
ATOM 5871 O O . TYR A 1 713 ? 3.449 -4.704 8.036 1.00 41.03 713 TYR A O 1
ATOM 5879 N N . MET A 1 714 ? 2.309 -6.463 7.297 1.00 43.34 714 MET A N 1
ATOM 5880 C CA . MET A 1 714 ? 1.558 -5.765 6.257 1.00 43.34 714 MET A CA 1
ATOM 5881 C C . MET A 1 714 ? 0.110 -5.522 6.713 1.00 43.34 714 MET A C 1
ATOM 5883 O O . MET A 1 714 ? -0.674 -6.477 6.782 1.00 43.34 714 MET A O 1
ATOM 5887 N N . PRO A 1 715 ? -0.291 -4.262 6.976 1.00 41.75 715 PRO A N 1
ATOM 5888 C CA . PRO A 1 715 ? -1.600 -3.927 7.545 1.00 41.75 715 PRO A CA 1
ATOM 5889 C C . PRO A 1 715 ? -2.806 -4.248 6.639 1.00 41.75 715 PRO A C 1
ATOM 5891 O O . PRO A 1 715 ? -3.936 -4.223 7.118 1.00 41.75 715 PRO A O 1
ATOM 5894 N N . ASN A 1 716 ? -2.584 -4.593 5.361 1.00 48.72 716 ASN A N 1
ATOM 5895 C CA . ASN A 1 716 ? -3.637 -4.824 4.361 1.00 48.72 716 ASN A CA 1
ATOM 5896 C C . ASN A 1 716 ? -3.747 -6.269 3.834 1.00 48.72 716 ASN A C 1
ATOM 5898 O O . ASN A 1 716 ? -4.550 -6.507 2.926 1.00 48.72 716 ASN A O 1
ATOM 5902 N N . SER A 1 717 ? -3.003 -7.235 4.383 1.00 56.91 717 SER A N 1
ATOM 5903 C CA . SER A 1 717 ? -3.111 -8.644 3.959 1.00 56.91 717 SER A CA 1
ATOM 5904 C C . SER A 1 717 ? -4.535 -9.202 4.192 1.00 56.91 717 SER A C 1
ATOM 5906 O O . SER A 1 717 ? -5.167 -8.868 5.199 1.00 56.91 717 SER A O 1
ATOM 5908 N N . PRO A 1 718 ? -5.117 -9.966 3.245 1.00 62.78 718 PRO A N 1
ATOM 5909 C CA . PRO A 1 718 ? -6.429 -10.581 3.439 1.00 62.78 718 PRO A CA 1
ATOM 5910 C C . PRO A 1 718 ? -6.344 -11.702 4.485 1.00 62.78 718 PRO A C 1
ATOM 5912 O O . PRO A 1 718 ? -5.401 -12.490 4.480 1.00 62.78 718 PRO A O 1
ATOM 5915 N N . ASN A 1 719 ? -7.347 -11.797 5.364 1.00 81.38 719 ASN A N 1
ATOM 5916 C CA . ASN A 1 719 ? -7.475 -12.894 6.329 1.00 81.38 719 ASN A CA 1
ATOM 5917 C C . ASN A 1 719 ? -7.955 -14.158 5.600 1.00 81.38 719 ASN A C 1
ATOM 5919 O O . ASN A 1 719 ? -9.131 -14.507 5.673 1.00 81.38 719 ASN A O 1
ATOM 5923 N N . LEU A 1 720 ? -7.065 -14.785 4.836 1.00 86.25 720 LEU A N 1
ATOM 5924 C CA . LEU A 1 720 ? -7.391 -15.851 3.895 1.00 86.25 720 LEU A CA 1
ATOM 5925 C C . LEU A 1 720 ? -6.792 -17.185 4.345 1.00 86.25 720 LEU A C 1
ATOM 5927 O O . LEU A 1 720 ? -5.593 -17.279 4.607 1.00 86.25 720 LEU A O 1
ATOM 5931 N N . LEU A 1 721 ? -7.626 -18.222 4.364 1.00 90.75 721 LEU A N 1
ATOM 5932 C CA . LEU A 1 721 ? -7.204 -19.614 4.472 1.00 90.75 721 LEU A CA 1
ATOM 5933 C C . LEU A 1 721 ? -7.713 -20.404 3.270 1.00 90.75 721 LEU A C 1
ATOM 5935 O O . LEU A 1 721 ? -8.861 -20.271 2.850 1.00 90.75 721 LEU A O 1
ATOM 5939 N N . TYR A 1 722 ? -6.859 -21.269 2.741 1.00 91.19 722 TYR A N 1
ATOM 5940 C CA . TYR A 1 722 ? -7.269 -22.263 1.763 1.00 91.19 722 TYR A CA 1
ATOM 5941 C C . TYR A 1 722 ? -7.742 -23.527 2.473 1.00 91.19 722 TYR A C 1
ATOM 5943 O O . TYR A 1 722 ? -7.203 -23.881 3.524 1.00 91.19 722 TYR A O 1
ATOM 5951 N N . TYR A 1 723 ? -8.724 -24.216 1.902 1.00 91.94 723 TYR A N 1
ATOM 5952 C CA . TYR A 1 723 ? -9.183 -25.512 2.389 1.00 91.94 723 TYR A CA 1
ATOM 5953 C C . TYR A 1 723 ? -9.087 -26.583 1.302 1.00 91.94 723 TYR A C 1
ATOM 5955 O O . TYR A 1 723 ? -9.242 -26.315 0.108 1.00 91.94 723 TYR A O 1
ATOM 5963 N N . GLU A 1 724 ? -8.852 -27.813 1.741 1.00 89.31 724 GLU A N 1
ATOM 5964 C CA . GLU A 1 724 ? -8.981 -29.021 0.939 1.00 89.31 724 GLU A CA 1
ATOM 5965 C C . GLU A 1 724 ? -9.799 -30.068 1.704 1.00 89.31 724 GLU A C 1
ATOM 5967 O O . GLU A 1 724 ? -9.724 -30.172 2.933 1.00 89.31 724 GLU A O 1
ATOM 5972 N N . MET A 1 725 ? -10.632 -30.799 0.963 1.00 85.88 725 MET A N 1
ATOM 5973 C CA . MET A 1 725 ? -11.425 -31.911 1.481 1.00 8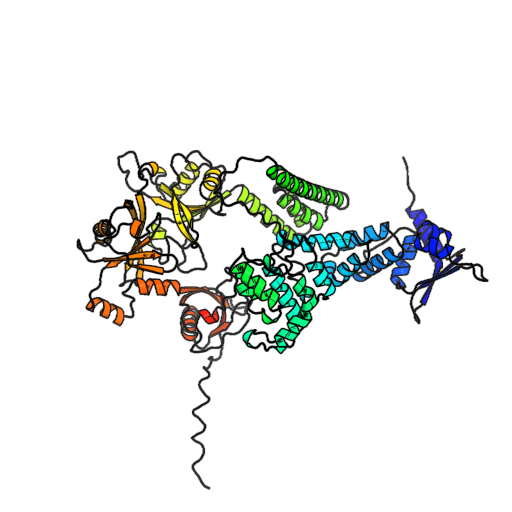5.88 725 MET A CA 1
ATOM 5974 C C . MET A 1 725 ? -10.662 -33.198 1.192 1.00 85.88 725 MET A C 1
ATOM 5976 O O . MET A 1 725 ? -10.308 -33.455 0.045 1.00 85.88 725 MET A O 1
ATOM 5980 N N . LEU A 1 726 ? -10.399 -33.983 2.227 1.00 82.81 726 LEU A N 1
ATOM 5981 C CA . LEU A 1 726 ? -9.633 -35.216 2.143 1.00 82.81 726 LEU A CA 1
ATOM 5982 C C . LEU A 1 726 ? -10.566 -36.430 2.151 1.00 82.81 726 LEU A C 1
ATOM 5984 O O . LEU A 1 726 ? -11.517 -36.501 2.933 1.00 82.81 726 LEU A O 1
ATOM 5988 N N . ASP A 1 727 ? -10.243 -37.438 1.341 1.00 72.44 727 ASP A N 1
ATOM 5989 C CA . ASP A 1 727 ? -10.967 -38.717 1.341 1.00 72.44 727 ASP A CA 1
ATOM 5990 C C . ASP A 1 727 ? -10.745 -39.513 2.641 1.00 72.44 727 ASP A C 1
ATOM 5992 O O . ASP A 1 727 ? -11.597 -40.307 3.055 1.00 72.44 727 ASP A O 1
ATOM 5996 N N . ILE A 1 728 ? -9.623 -39.254 3.325 1.00 71.31 728 ILE A N 1
ATOM 5997 C CA . ILE A 1 728 ? -9.164 -39.942 4.537 1.00 71.31 728 ILE A CA 1
ATOM 5998 C C . ILE A 1 728 ? -9.115 -38.962 5.721 1.00 71.31 728 ILE A C 1
ATOM 6000 O O . ILE A 1 728 ? -8.722 -37.807 5.588 1.00 71.31 728 ILE A O 1
ATOM 6004 N N . VAL A 1 729 ? -9.502 -39.448 6.903 1.00 70.25 729 VAL A N 1
ATOM 6005 C CA . VAL A 1 729 ? -9.519 -38.709 8.177 1.00 70.25 729 VAL A CA 1
ATOM 6006 C C . VAL A 1 729 ? -8.103 -38.285 8.597 1.00 70.25 729 VAL A C 1
ATOM 6008 O O . VAL A 1 729 ? -7.215 -39.129 8.734 1.00 70.25 729 VAL A O 1
ATOM 6011 N N . VAL A 1 730 ? -7.908 -37.000 8.906 1.00 58.12 730 VAL A N 1
ATOM 6012 C CA . VAL A 1 730 ? -6.664 -36.471 9.490 1.00 58.12 730 VAL A CA 1
ATOM 6013 C C . VAL A 1 730 ? -6.542 -36.961 10.937 1.00 58.12 730 VAL A C 1
ATOM 6015 O O . VAL A 1 730 ? -7.237 -36.463 11.829 1.00 58.12 730 VAL A O 1
ATOM 6018 N N . LYS A 1 731 ? -5.678 -37.952 11.196 1.00 51.84 731 LYS A N 1
ATOM 6019 C CA . LYS A 1 731 ? -5.407 -38.453 12.556 1.00 51.84 731 LYS A CA 1
ATOM 6020 C C . LYS A 1 731 ? -4.581 -37.435 13.348 1.00 51.84 731 LYS A C 1
ATOM 6022 O O . LYS A 1 731 ? -3.569 -36.944 12.865 1.00 51.84 731 LYS A O 1
ATOM 6027 N N . SER A 1 732 ? -4.993 -37.154 14.584 1.00 46.81 732 SER A N 1
ATOM 6028 C CA . SER A 1 732 ? -4.158 -36.466 15.571 1.00 46.81 732 SER A CA 1
ATOM 6029 C C . SER A 1 732 ? -2.982 -37.365 15.958 1.00 46.81 732 SER A C 1
ATOM 6031 O O . SER A 1 732 ? -3.211 -38.510 16.357 1.00 46.81 732 SER A O 1
ATOM 6033 N N . GLU A 1 733 ? -1.748 -36.866 15.902 1.00 42.12 733 GLU A N 1
ATOM 6034 C CA . GLU A 1 733 ? -0.595 -37.539 16.510 1.00 42.12 733 GLU A CA 1
ATOM 6035 C C . GLU A 1 733 ? -0.719 -37.495 18.040 1.00 42.12 733 GLU A C 1
ATOM 6037 O O . GLU A 1 733 ? -0.179 -36.635 18.726 1.00 42.12 733 GLU A O 1
ATOM 6042 N N . ILE A 1 734 ? -1.482 -38.436 18.587 1.00 41.22 734 ILE A N 1
ATOM 6043 C CA . ILE A 1 734 ? -1.341 -38.884 19.969 1.00 41.22 734 ILE A CA 1
ATOM 6044 C C . ILE A 1 734 ? -1.189 -40.397 19.889 1.00 41.22 734 ILE A C 1
ATOM 6046 O O . ILE A 1 734 ? -2.167 -41.131 20.005 1.00 41.22 734 ILE A O 1
ATOM 6050 N N . ARG A 1 735 ? 0.029 -40.865 19.604 1.00 35.50 735 ARG A N 1
ATOM 6051 C CA . ARG A 1 735 ? 0.469 -42.245 19.863 1.00 35.50 735 ARG A CA 1
ATOM 6052 C C . ARG A 1 735 ? 1.992 -42.345 19.734 1.00 35.50 735 ARG A C 1
ATOM 6054 O O . ARG A 1 735 ? 2.512 -42.765 18.712 1.00 35.50 735 ARG A O 1
ATOM 6061 N N . SER A 1 736 ? 2.690 -41.972 20.803 1.00 36.50 736 SER A N 1
ATOM 6062 C CA . SER A 1 736 ? 4.048 -42.456 21.090 1.00 36.50 736 SER A CA 1
ATOM 6063 C C . SER A 1 736 ? 4.350 -42.295 22.585 1.00 36.50 736 SER A C 1
ATOM 6065 O O . SER A 1 736 ? 5.147 -41.445 22.974 1.00 36.50 736 SER A O 1
ATOM 6067 N N . SER A 1 737 ? 3.649 -43.047 23.440 1.00 32.72 737 SER A N 1
ATOM 6068 C CA . SER A 1 737 ? 4.054 -43.213 24.854 1.00 32.72 737 SER A CA 1
ATOM 6069 C C . SER A 1 737 ? 3.285 -44.275 25.658 1.00 32.72 737 SER A C 1
ATOM 6071 O O . SER A 1 737 ? 3.465 -44.336 26.867 1.00 32.72 737 SER A O 1
ATOM 6073 N N . LEU A 1 738 ? 2.446 -45.132 25.053 1.00 32.84 738 LEU A N 1
ATOM 6074 C CA . LEU A 1 738 ? 1.669 -46.137 25.810 1.00 32.84 738 LEU A CA 1
ATOM 6075 C C . LEU A 1 738 ? 1.563 -47.515 25.124 1.00 32.84 738 LEU A C 1
ATOM 6077 O O . LEU A 1 738 ? 0.549 -48.188 25.258 1.00 32.84 738 LEU A O 1
ATOM 6081 N N . SER A 1 739 ? 2.573 -47.958 24.369 1.00 32.50 739 SER A N 1
ATOM 6082 C CA . SER A 1 739 ? 2.547 -49.310 23.774 1.00 32.50 739 SER A CA 1
ATOM 6083 C C . SER A 1 739 ? 3.896 -50.036 23.772 1.00 32.50 739 SER A C 1
ATOM 6085 O O . SER A 1 739 ? 4.164 -50.791 22.845 1.00 32.50 739 SER A O 1
ATOM 6087 N N . GLU A 1 740 ? 4.736 -49.823 24.790 1.00 33.44 740 GLU A N 1
ATOM 6088 C CA . GLU A 1 740 ? 5.976 -50.602 24.986 1.00 33.44 740 GLU A CA 1
ATOM 6089 C C . GLU A 1 740 ? 6.003 -51.444 26.279 1.00 33.44 740 GLU A C 1
ATOM 6091 O O . GLU A 1 740 ? 7.027 -52.042 26.580 1.00 33.44 740 GLU A O 1
ATOM 6096 N N . GLU A 1 741 ? 4.891 -51.593 27.014 1.00 33.50 741 GLU A N 1
ATOM 6097 C CA . GLU A 1 741 ? 4.866 -52.429 28.238 1.00 33.50 741 GLU A CA 1
ATOM 6098 C C . GLU A 1 741 ? 4.010 -53.708 28.172 1.00 33.50 741 GLU A C 1
ATOM 6100 O O . GLU A 1 741 ? 3.948 -54.446 29.148 1.00 33.50 741 GLU A O 1
ATOM 6105 N N . GLU A 1 742 ? 3.436 -54.074 27.023 1.00 33.81 742 GLU A N 1
ATOM 6106 C CA . GLU A 1 742 ? 2.665 -55.327 26.896 1.00 33.81 742 GLU A CA 1
ATOM 6107 C C . GLU A 1 742 ? 3.125 -56.180 25.705 1.00 33.81 742 GLU A C 1
ATOM 6109 O O . GLU A 1 742 ? 2.385 -56.405 24.753 1.00 33.81 742 GLU A O 1
ATOM 6114 N N . SER A 1 743 ? 4.369 -56.672 25.734 1.00 32.81 743 SER A N 1
ATOM 6115 C CA . SER A 1 743 ? 4.760 -57.825 24.900 1.00 32.81 743 SER A CA 1
ATOM 6116 C C . SER A 1 743 ? 5.963 -58.612 25.443 1.00 32.81 743 SER A C 1
ATOM 6118 O O . SER A 1 743 ? 6.826 -59.044 24.680 1.00 32.81 743 SER A O 1
ATOM 6120 N N . SER A 1 744 ? 6.051 -58.805 26.764 1.00 37.53 744 SER A N 1
ATOM 6121 C CA . SER A 1 744 ? 6.976 -59.793 27.345 1.00 37.53 744 SER A CA 1
ATOM 6122 C C . SER A 1 744 ? 6.356 -60.543 28.528 1.00 37.53 744 SER A C 1
ATOM 6124 O O . SER A 1 744 ? 6.733 -60.368 29.678 1.00 37.53 744 SER A O 1
ATOM 6126 N N . SER A 1 745 ? 5.356 -61.379 28.254 1.00 33.94 745 SER A N 1
ATOM 6127 C CA . SER A 1 745 ? 5.061 -62.579 29.054 1.00 33.94 745 SER A CA 1
ATOM 6128 C C . SER A 1 745 ? 4.016 -63.446 28.341 1.00 33.94 745 SER A C 1
ATOM 6130 O O . SER A 1 745 ? 3.081 -62.909 27.755 1.00 33.94 745 SER A O 1
ATOM 6132 N N . SER A 1 746 ? 4.194 -64.769 28.438 1.00 31.53 746 SER A N 1
ATOM 6133 C CA . SER A 1 746 ? 3.415 -65.892 27.868 1.00 31.53 746 SER A CA 1
ATOM 6134 C C . SER A 1 746 ? 3.708 -66.239 26.399 1.00 31.53 746 SER A C 1
ATOM 6136 O O . SER A 1 746 ? 3.667 -65.362 25.544 1.00 31.53 746 SER A O 1
ATOM 6138 N N . GLU A 1 747 ? 3.998 -67.477 25.990 1.00 32.62 747 GLU A N 1
ATOM 6139 C CA . GLU A 1 747 ? 4.253 -68.799 26.615 1.00 32.62 747 GLU A CA 1
ATOM 6140 C C . GLU A 1 747 ? 4.636 -69.723 25.423 1.00 32.62 747 GLU A C 1
ATOM 6142 O O . GLU A 1 747 ? 4.189 -69.478 24.303 1.00 32.62 747 GLU A O 1
ATOM 6147 N N . GLU A 1 748 ? 5.689 -70.540 25.522 1.00 37.53 748 GLU A N 1
ATOM 6148 C CA . GLU A 1 748 ? 5.598 -72.016 25.641 1.00 37.53 748 GLU A CA 1
ATOM 6149 C C . GLU A 1 748 ? 4.765 -72.718 24.545 1.00 37.53 748 GLU A C 1
ATOM 6151 O O . GLU A 1 748 ? 3.540 -72.742 24.613 1.00 37.53 748 GLU A O 1
ATOM 6156 N N . ASP A 1 749 ? 5.449 -73.264 23.524 1.00 34.38 749 ASP A N 1
ATOM 6157 C CA . ASP A 1 749 ? 5.494 -74.700 23.140 1.00 34.38 749 ASP A CA 1
ATOM 6158 C C . ASP A 1 749 ? 6.290 -74.921 21.835 1.00 34.38 749 ASP A C 1
ATOM 6160 O O . ASP A 1 749 ? 6.059 -74.188 20.841 1.00 34.38 749 ASP A O 1
#

Sequence (749 aa):
MTTKFFDQLCNNLTKLLENSDEHNVIIKVGQDPNIQAFKAHSIILNSRCLYFKDKLAAITYNDNNMKIIDQTNVSIEIFDIIIRYIYNGVISLETINESTIFELLLASSEFGLKELIKHLQLSLIMNHASWLRLNFSSIYQASLKDKNLRDLQQFYDDIIAKGPIIFDSNFVFDSDEFLTLSENTLILILKLENLQMDEGKIWDYIIKWGIAQNPFLPSNLAQWSNQHFLALKNSLKNCLPLIRYFQISGEDIFDKVWPYRNILEPSLWEDIMIKFMAPNRTIVSHILPPRVNSLTIPSSQDNITIDDNSASTELRNVDETCRIMVKREESFVELMDIEPNYTFALNNRGITYLNMIKSKESFVDSNKSLEIEPDDTFALRIRGTTYHIEERSLFLHIKIVTPDIFERHQGFDLANFNNKQYPLSEIPQFRILKNETYWAFKAMVARRFGIMAEQLRFWVFTIRENKTFRLNKPISDDSLAITMEEVHKQRAAEQNELKLFMEVTNKPINNDTWFPSITNYTNTLIIFIKFYNPDTQSLEGLCHLYVDGYDKVCKILPILCEKKTFPPNTPLNIYHELPNSIQEMKINLSFRESKIQNGDVICFQRVLTENEALVYTAKGFIHNISIFYKLLYTCMVVQFKPKYEDQEQKPEFELVLNLRHKYDDVAKFVAKFLGIDPLKLQFTTAQPVSGKPQAVIERKPTQTLKDMLQKTYMPNSPNLLYYEMLDIVVKSEIRSSLSEEESSSSEED

InterPro domains:
  IPR000210 BTB/POZ domain [PF00651] (14-124)
  IPR000210 BTB/POZ domain [PS50097] (23-95)
  IPR000210 BTB/POZ domain [SM00225] (23-128)
  IPR011333 SKP1/BTB/POZ domain superfamily [G3DSA:3.30.710.10] (2-127)
  IPR011333 SKP1/BTB/POZ domain superfamily [SSF54695] (5-120)
  IPR011990 Tetratricopeptide-like helical domain superfamily [G3DSA:1.25.40.10] (329-392)
  IPR011990 Tetratricopeptide-like helical domain superfamily [SSF48452] (331-390)
  IPR024729 Ubiquitin carboxyl-terminal hydrolase 7, ICP0-binding domain [PF12436] (456-709)
  IPR052407 BTB/POZ domain-containing protein 9 [PTHR46306] (6-214)

Radius of gyration: 36.86 Å; chains: 1; bounding box: 100×112×97 Å

Organism: NCBI:txid44941

Foldseek 3Di:
DDDDDQQVQLVVLLVCQVVLPPFQEWEWEEDPPDIDIGTHHLVLCLVQFVQSVVVVVPFDADPVNHTYHYYHPADPVLVVQVVSCSRRVDDDCPPPDLVSLVSNLLVCLVRPNLVSVVVSLCCCVPPPVVVCLVCVQVQCVVCVVRVSNVSNVVVVLCCQLCVCPQPVDNSLLPDPCVLVHDPVSLLVSLPDLRRADALLVNLVSLLSSLCSVPVPADPDLVPDDLVSLVSSLVSCVSVVLSRQLLRHDPVSCVPPVVSSVSSDDPLVSVQSVCCVPPVPDDHDDDGDDHSDPDPPPDDPPDDDDDDPPPVVVVVVVVVVVVVVLVVLLVVLVVVCVVPVQDLVSLLVNLSSCVVVVVLVSSLVSLVSSCVNPVPPPSSVVSNVVSVVSVLLVFKAKEWEQELVQQQQAQAFASADPDCWFPPHTPTDIDIDTQQDFPLVVLCVVCVVVVHDSLQKKKFWFDQDPLGDTFTDDIDDPVRRGGGNNVVCCVRPVPDSHTYIYIHGADDAPPNPHNDDDPVVQPFKAKEWEWEQDQVVLGIGTQGIDIDGQQDFQLVCQQVVCVSVVHDGPQAKFKWWRDVLAIHTDDRGGGNVVVVHHHSTYMYMYGDDDPVRCVVSVVVVTDPDPRVSSNQSSQKTKAWEAAQDPDPDPDDTDIDIDGQAAALLSVLVVVCVVVVHDSQQKWKFEADQPPRHTDGTDDRDRRDGLVNRQPDDPDPPGRNYMYMDGHPDGNDDPPDDDPPPPPDPDDDDD